Protein AF-0000000074482719 (afdb_homodimer)

Organism: Parageobacillus thermoglucosidasius (NCBI:txid1426)

Structure (mmCIF, N/CA/C/O backbone):
data_AF-0000000074482719-model_v1
#
loop_
_entity.id
_entity.type
_entity.pdbx_description
1 polymer 'long-chain-alcohol dehydrogenase'
#
loop_
_atom_site.group_PDB
_atom_site.id
_atom_site.type_symbol
_atom_site.label_atom_id
_atom_site.label_alt_id
_atom_site.label_comp_id
_atom_site.label_asym_id
_atom_site.label_entity_id
_atom_site.label_seq_id
_atom_site.pdbx_PDB_ins_code
_atom_site.Cartn_x
_atom_site.Cartn_y
_atom_site.Cartn_z
_atom_site.occupancy
_atom_site.B_iso_or_equiv
_atom_site.auth_seq_id
_atom_site.auth_comp_id
_atom_site.auth_asym_id
_atom_site.auth_atom_id
_atom_site.pdbx_PDB_model_num
ATOM 1 N N . MET A 1 1 ? 8.719 -8.469 12.75 1 97.31 1 MET A N 1
ATOM 2 C CA . MET A 1 1 ? 7.551 -7.594 12.719 1 97.31 1 MET A CA 1
ATOM 3 C C . MET A 1 1 ? 6.617 -7.895 13.891 1 97.31 1 MET A C 1
ATOM 5 O O . MET A 1 1 ? 6.598 -9.016 14.398 1 97.31 1 MET A O 1
ATOM 9 N N . GLU A 1 2 ? 5.902 -6.941 14.32 1 97.94 2 GLU A N 1
ATOM 10 C CA . GLU A 1 2 ? 4.797 -7.172 15.242 1 97.94 2 GLU A CA 1
ATOM 11 C C . GLU A 1 2 ? 3.58 -7.742 14.516 1 97.94 2 GLU A C 1
ATOM 13 O O . GLU A 1 2 ? 3.367 -7.461 13.336 1 97.94 2 GLU A O 1
ATOM 18 N N . ASN A 1 3 ? 2.828 -8.648 15.242 1 98.31 3 ASN A N 1
ATOM 19 C CA . ASN A 1 3 ? 1.525 -9.031 14.711 1 98.31 3 ASN A CA 1
ATOM 20 C C . ASN A 1 3 ? 0.682 -7.809 14.359 1 98.31 3 ASN A C 1
ATOM 22 O O . ASN A 1 3 ? 0.714 -6.801 15.07 1 98.31 3 ASN A O 1
ATOM 26 N N . PHE A 1 4 ? -0.02 -7.883 13.242 1 98.25 4 PHE A N 1
ATOM 27 C CA . PHE A 1 4 ? -0.873 -6.75 12.898 1 98.25 4 PHE A CA 1
ATOM 28 C C . PHE A 1 4 ? -2.07 -7.203 12.07 1 98.25 4 PHE A C 1
ATOM 30 O O . PHE A 1 4 ? -2.068 -8.305 11.516 1 98.25 4 PHE A O 1
ATOM 37 N N . SER A 1 5 ? -3.1 -6.457 12.078 1 98.25 5 SER A N 1
ATOM 38 C CA . SER A 1 5 ? -4.199 -6.465 11.117 1 98.25 5 SER A CA 1
ATOM 39 C C . SER A 1 5 ? -4.285 -5.145 10.367 1 98.25 5 SER A C 1
ATOM 41 O O . SER A 1 5 ? -4.105 -4.074 10.953 1 98.25 5 SER A O 1
ATOM 43 N N . PHE A 1 6 ? -4.406 -5.246 9.102 1 98.44 6 PHE A N 1
ATOM 44 C CA . PHE A 1 6 ? -4.488 -4.055 8.266 1 98.44 6 PHE A CA 1
ATOM 45 C C . PHE A 1 6 ? -5.688 -4.133 7.324 1 98.44 6 PHE A C 1
ATOM 47 O O . PHE A 1 6 ? -5.898 -5.148 6.664 1 98.44 6 PHE A O 1
ATOM 54 N N . GLN A 1 7 ? -6.414 -3.035 7.25 1 98.44 7 GLN A N 1
ATOM 55 C CA . GLN A 1 7 ? -7.492 -2.846 6.285 1 98.44 7 GLN A CA 1
ATOM 56 C C . GLN A 1 7 ? -7.707 -1.365 5.984 1 98.44 7 GLN A C 1
ATOM 58 O O . GLN A 1 7 ? -7.812 -0.549 6.898 1 98.44 7 GLN A O 1
ATOM 63 N N . ASN A 1 8 ? -7.656 -0.906 4.785 1 98.5 8 ASN A N 1
ATOM 64 C CA . ASN A 1 8 ? -8.008 0.424 4.301 1 98.5 8 ASN A CA 1
ATOM 65 C C . ASN A 1 8 ? -9.125 0.365 3.266 1 98.5 8 ASN A C 1
ATOM 67 O O . ASN A 1 8 ? -8.891 0.026 2.105 1 98.5 8 ASN A O 1
ATOM 71 N N . PRO A 1 9 ? -10.344 0.662 3.629 1 97.81 9 PRO A N 1
ATOM 72 C CA . PRO A 1 9 ? -11.492 0.44 2.754 1 97.81 9 PRO A CA 1
ATOM 73 C C . PRO A 1 9 ? -11.703 1.572 1.749 1 97.81 9 PRO A C 1
ATOM 75 O O . PRO A 1 9 ? -12.594 1.499 0.906 1 97.81 9 PRO A O 1
ATOM 78 N N . THR A 1 10 ? -10.906 2.658 1.862 1 98.81 10 THR A N 1
ATOM 79 C CA . THR A 1 10 ? -11.117 3.846 1.043 1 98.81 10 THR A CA 1
ATOM 80 C C . THR A 1 10 ? -10.844 3.547 -0.427 1 98.81 10 THR A C 1
ATOM 82 O O . THR A 1 10 ? -9.836 2.918 -0.758 1 98.81 10 THR A O 1
ATOM 85 N N . LYS A 1 11 ? -11.781 3.916 -1.307 1 98.62 11 LYS A N 1
ATOM 86 C CA . LYS A 1 11 ? -11.516 3.928 -2.742 1 98.62 11 LYS A CA 1
ATOM 87 C C . LYS A 1 11 ? -10.75 5.184 -3.148 1 98.62 11 LYS A C 1
ATOM 89 O O . LYS A 1 11 ? -11.25 6.301 -2.986 1 98.62 11 LYS A O 1
ATOM 94 N N . LEU A 1 12 ? -9.539 5.055 -3.629 1 98.88 12 LEU A N 1
ATOM 95 C CA . LEU A 1 12 ? -8.719 6.168 -4.098 1 98.88 12 LEU A CA 1
ATOM 96 C C . LEU A 1 12 ? -8.938 6.41 -5.59 1 98.88 12 LEU A C 1
ATOM 98 O O . LEU A 1 12 ? -8.695 5.52 -6.406 1 98.88 12 LEU A O 1
ATOM 102 N N . ILE A 1 13 ? -9.414 7.566 -5.941 1 98.88 13 ILE A N 1
ATOM 103 C CA . ILE A 1 13 ? -9.641 7.98 -7.32 1 98.88 13 ILE A CA 1
ATOM 104 C C . ILE A 1 13 ? -8.688 9.109 -7.688 1 98.88 13 ILE A C 1
ATOM 106 O O . ILE A 1 13 ? -8.758 10.203 -7.129 1 98.88 13 ILE A O 1
ATOM 110 N N . PHE A 1 14 ? -7.836 8.852 -8.641 1 98.88 14 PHE A N 1
ATOM 111 C CA . PHE A 1 14 ? -6.684 9.727 -8.836 1 98.88 14 PHE A CA 1
ATOM 112 C C . PHE A 1 14 ? -6.559 10.141 -10.297 1 98.88 14 PHE A C 1
ATOM 114 O O . PHE A 1 14 ? -6.633 9.297 -11.188 1 98.88 14 PHE A O 1
ATOM 121 N N . GLY A 1 15 ? -6.422 11.453 -10.531 1 98.62 15 GLY A N 1
ATOM 122 C CA . GLY A 1 15 ? -6.082 11.922 -11.867 1 98.62 15 GLY A CA 1
ATOM 123 C C . GLY A 1 15 ? -6.93 13.102 -12.312 1 98.62 15 GLY A C 1
ATOM 124 O O . GLY A 1 15 ? -7.953 13.406 -11.703 1 98.62 15 GLY A O 1
ATOM 125 N N . LYS A 1 16 ? -6.539 13.742 -13.398 1 98.25 16 LYS A N 1
ATOM 126 C CA . LYS A 1 16 ? -7.203 14.914 -13.961 1 98.25 16 LYS A CA 1
ATOM 127 C C . LYS A 1 16 ? -8.625 14.586 -14.406 1 98.25 16 LYS A C 1
ATOM 129 O O . LYS A 1 16 ? -8.844 13.586 -15.102 1 98.25 16 LYS A O 1
ATOM 134 N N . GLY A 1 17 ? -9.562 15.344 -13.922 1 98.19 17 GLY A N 1
ATOM 135 C CA . GLY A 1 17 ? -10.93 15.234 -14.391 1 98.19 17 GLY A CA 1
ATOM 136 C C . GLY A 1 17 ? -11.727 14.172 -13.656 1 98.19 17 GLY A C 1
ATOM 137 O O . GLY A 1 17 ? -12.914 13.969 -13.938 1 98.19 17 GLY A O 1
ATOM 138 N N . GLN A 1 18 ? -11.133 13.547 -12.703 1 98.44 18 GLN A N 1
ATOM 139 C CA . GLN A 1 18 ? -11.766 12.422 -12.031 1 98.44 18 GLN A CA 1
ATOM 140 C C . GLN A 1 18 ? -12.883 12.891 -11.102 1 98.44 18 GLN A C 1
ATOM 142 O O . GLN A 1 18 ? -13.633 12.078 -10.555 1 98.44 18 GLN A O 1
ATOM 147 N N . ILE A 1 19 ? -13.109 14.203 -10.961 1 98.44 19 ILE A N 1
ATOM 148 C CA . ILE A 1 19 ? -14.188 14.75 -10.141 1 98.44 19 ILE A CA 1
ATOM 149 C C . ILE A 1 19 ? -15.531 14.258 -10.656 1 98.44 19 ILE A C 1
ATOM 151 O O . ILE A 1 19 ? -16.5 14.141 -9.891 1 98.44 19 ILE A O 1
ATOM 155 N N . GLU A 1 20 ? -15.625 13.875 -11.898 1 98.25 20 GLU A N 1
ATOM 156 C CA . GLU A 1 20 ? -16.844 13.375 -12.523 1 98.25 20 GLU A CA 1
ATOM 157 C C . GLU A 1 20 ? -17.328 12.094 -11.852 1 98.25 20 GLU A C 1
ATOM 159 O O . GLU A 1 20 ? -18.5 11.742 -11.938 1 98.25 20 GLU A O 1
ATOM 164 N N . GLN A 1 21 ? -16.438 11.43 -11.188 1 98.38 21 GLN A N 1
ATOM 165 C CA . GLN A 1 21 ? -16.781 10.188 -10.516 1 98.38 21 GLN A CA 1
ATOM 166 C C . GLN A 1 21 ? -17.734 10.438 -9.344 1 98.38 21 GLN A C 1
ATOM 168 O O . GLN A 1 21 ? -18.344 9.5 -8.828 1 98.38 21 GLN A O 1
ATOM 173 N N . LEU A 1 22 ? -17.875 11.672 -8.914 1 98.56 22 LEU A N 1
ATOM 174 C CA . LEU A 1 22 ? -18.875 12.008 -7.914 1 98.56 22 LEU A CA 1
ATOM 175 C C . LEU A 1 22 ? -20.266 11.531 -8.359 1 98.56 22 LEU A C 1
ATOM 177 O O . LEU A 1 22 ? -21.078 11.133 -7.523 1 98.56 22 LEU A O 1
ATOM 181 N N . LYS A 1 23 ? -20.531 11.555 -9.688 1 98.06 23 LYS A N 1
ATOM 182 C CA . LYS A 1 23 ? -21.828 11.156 -10.242 1 98.06 23 LYS A CA 1
ATOM 183 C C . LYS A 1 23 ? -22.109 9.688 -9.945 1 98.06 23 LYS A C 1
ATOM 185 O O . LYS A 1 23 ? -23.281 9.305 -9.781 1 98.06 23 LYS A O 1
ATOM 190 N N . GLU A 1 24 ? -21.062 8.953 -9.875 1 97.5 24 GLU A N 1
ATOM 191 C CA . GLU A 1 24 ? -21.203 7.52 -9.625 1 97.5 24 GLU A CA 1
ATOM 192 C C . GLU A 1 24 ? -21.188 7.215 -8.133 1 97.5 24 GLU A C 1
ATOM 194 O O . GLU A 1 24 ? -21.922 6.348 -7.656 1 97.5 24 GLU A O 1
ATOM 199 N N . GLU A 1 25 ? -20.375 7.891 -7.367 1 97.94 25 GLU A N 1
ATOM 200 C CA . GLU A 1 25 ? -20.094 7.543 -5.98 1 97.94 25 GLU A CA 1
ATOM 201 C C . GLU A 1 25 ? -21.188 8.047 -5.047 1 97.94 25 GLU A C 1
ATOM 203 O O . GLU A 1 25 ? -21.641 7.324 -4.16 1 97.94 25 GLU A O 1
ATOM 208 N N . ILE A 1 26 ? -21.703 9.242 -5.23 1 97.81 26 ILE A N 1
ATOM 209 C CA . ILE A 1 26 ? -22.531 9.945 -4.254 1 97.81 26 ILE A CA 1
ATOM 210 C C . ILE A 1 26 ? -23.891 9.281 -4.156 1 97.81 26 ILE A C 1
ATOM 212 O O . ILE A 1 26 ? -24.422 9.07 -3.055 1 97.81 26 ILE A O 1
ATOM 216 N N . PRO A 1 27 ? -24.547 8.828 -5.301 1 96.75 27 PRO A N 1
ATOM 217 C CA . PRO A 1 27 ? -25.906 8.273 -5.23 1 96.75 27 PRO A CA 1
ATOM 218 C C . PRO A 1 27 ? -25.984 7.016 -4.371 1 96.75 27 PRO A C 1
ATOM 220 O O . PRO A 1 27 ? -27.078 6.617 -3.957 1 96.75 27 PRO A O 1
ATOM 223 N N . ARG A 1 28 ? -24.891 6.441 -4.02 1 95.69 28 ARG A N 1
ATOM 224 C CA . ARG A 1 28 ? -24.859 5.211 -3.234 1 95.69 28 ARG A CA 1
ATOM 225 C C . ARG A 1 28 ? -25.188 5.48 -1.772 1 95.69 28 ARG A C 1
ATOM 227 O O . ARG A 1 28 ? -25.469 4.551 -1.013 1 95.69 28 ARG A O 1
ATOM 234 N N . TYR A 1 29 ? -25.219 6.805 -1.312 1 96.69 29 TYR A N 1
ATOM 235 C CA . TYR A 1 29 ? -25.219 7.055 0.125 1 96.69 29 TYR A CA 1
ATOM 236 C C . TYR A 1 29 ? -26.422 7.898 0.535 1 96.69 29 TYR A C 1
ATOM 238 O O . TYR A 1 29 ? -26.734 8.008 1.723 1 96.69 29 TYR A O 1
ATOM 246 N N . GLY A 1 30 ? -27.062 8.602 -0.396 1 93.5 30 GLY A N 1
ATOM 247 C CA . GLY A 1 30 ? -28.266 9.344 -0.034 1 93.5 30 GLY A CA 1
ATOM 248 C C . GLY A 1 30 ? -28.453 10.617 -0.828 1 93.5 30 GLY A C 1
ATOM 249 O O . GLY A 1 30 ? -27.703 10.875 -1.782 1 93.5 30 GLY A O 1
ATOM 250 N N . LYS A 1 31 ? -29.438 11.414 -0.34 1 96.69 31 LYS A N 1
ATOM 251 C CA . LYS A 1 31 ? -29.812 12.586 -1.122 1 96.69 31 LYS A CA 1
ATOM 252 C C . LYS A 1 31 ? -29.562 13.875 -0.34 1 96.69 31 LYS A C 1
ATOM 254 O O . LYS A 1 31 ? -29.578 14.969 -0.911 1 96.69 31 LYS A O 1
ATOM 259 N N . LYS A 1 32 ? -29.328 13.812 0.945 1 98.56 32 LYS A N 1
ATOM 260 C CA . LYS A 1 32 ? -29.047 14.977 1.773 1 98.56 32 LYS A CA 1
ATOM 261 C C . LYS A 1 32 ? -27.562 15.055 2.115 1 98.56 32 LYS A C 1
ATOM 263 O O . LYS A 1 32 ? -27.047 14.25 2.908 1 98.56 32 LYS A O 1
ATOM 268 N N . ILE A 1 33 ? -26.938 16.047 1.59 1 98.62 33 ILE A N 1
ATOM 269 C CA . ILE A 1 33 ? -25.469 16.109 1.646 1 98.62 33 ILE A CA 1
ATOM 270 C C . ILE A 1 33 ? -25.047 17.344 2.416 1 98.62 33 ILE A C 1
ATOM 272 O O . ILE A 1 33 ? -25.594 18.438 2.219 1 98.62 33 ILE A O 1
ATOM 276 N N . LEU A 1 34 ? -24.141 17.156 3.312 1 98.94 34 LEU A N 1
ATOM 277 C CA . LEU A 1 34 ? -23.422 18.281 3.902 1 98.94 34 LEU A CA 1
ATOM 278 C C . LEU A 1 34 ? -22.094 18.531 3.195 1 98.94 34 LEU A C 1
ATOM 280 O O . LEU A 1 34 ? -21.203 17.672 3.236 1 98.94 34 LEU A O 1
ATOM 284 N N . LEU A 1 35 ? -21.984 19.609 2.518 1 98.81 35 LEU A N 1
ATOM 285 C CA . LEU A 1 35 ? -20.734 20.031 1.895 1 98.81 35 LEU A CA 1
ATOM 286 C C . LEU A 1 35 ? -19.875 20.797 2.881 1 98.81 35 LEU A C 1
ATOM 288 O O . LEU A 1 35 ? -20.266 21.859 3.363 1 98.81 35 LEU A O 1
ATOM 292 N N . VAL A 1 36 ? -18.703 20.25 3.201 1 98.88 36 VAL A N 1
ATOM 293 C CA . VAL A 1 36 ? -17.812 20.844 4.188 1 98.88 36 VAL A CA 1
ATOM 294 C C . VAL A 1 36 ? -16.562 21.391 3.488 1 98.88 36 VAL A C 1
ATOM 296 O O . VAL A 1 36 ? -15.906 20.672 2.738 1 98.88 36 VAL A O 1
ATOM 299 N N . TYR A 1 37 ? -16.219 22.656 3.682 1 98.56 37 TYR A N 1
ATOM 300 C CA . TYR A 1 37 ? -15.031 23.219 3.064 1 98.56 37 TYR A CA 1
ATOM 301 C C . TYR A 1 37 ? -14.484 24.391 3.885 1 98.56 37 TYR A C 1
ATOM 303 O O . TYR A 1 37 ? -15.062 24.75 4.91 1 98.56 37 TYR A O 1
ATOM 311 N N . GLY A 1 38 ? -13.297 24.859 3.535 1 96.62 38 GLY A N 1
ATOM 312 C CA . GLY A 1 38 ? -12.578 25.844 4.32 1 96.62 38 GLY A CA 1
ATOM 313 C C . GLY A 1 38 ? -12.969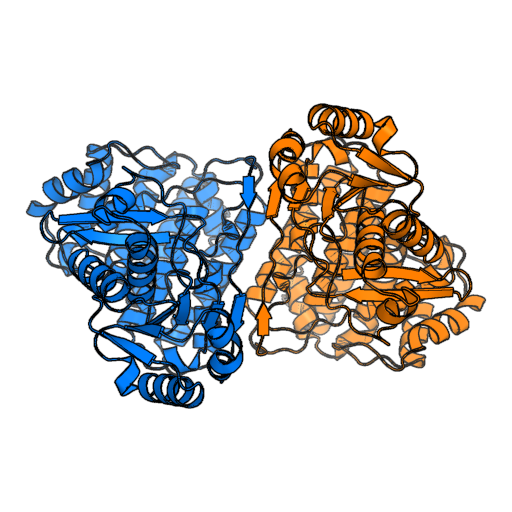 27.266 3.988 1 96.62 38 GLY A C 1
ATOM 314 O O . GLY A 1 38 ? -14.148 27.578 3.828 1 96.62 38 GLY A O 1
ATOM 315 N N . GLY A 1 39 ? -11.992 28.234 3.975 1 87.94 39 GLY A N 1
ATOM 316 C CA . GLY A 1 39 ? -12.164 29.672 3.914 1 87.94 39 GLY A CA 1
ATOM 317 C C . GLY A 1 39 ? -12.484 30.188 2.52 1 87.94 39 GLY A C 1
ATOM 318 O O . GLY A 1 39 ? -12.695 31.375 2.322 1 87.94 39 GLY A O 1
ATOM 319 N N . GLY A 1 40 ? -12.438 29.438 1.495 1 86.19 40 GLY A N 1
ATOM 320 C CA . GLY A 1 40 ? -12.93 29.922 0.216 1 86.19 40 GLY A CA 1
ATOM 321 C C . GLY A 1 40 ? -11.969 29.672 -0.928 1 86.19 40 GLY A C 1
ATOM 322 O O . GLY A 1 40 ? -12.25 30.016 -2.076 1 86.19 40 GLY A O 1
ATOM 323 N N . SER A 1 41 ? -10.867 29.016 -0.687 1 88.94 41 SER A N 1
ATOM 324 C CA . SER A 1 41 ? -9.906 28.734 -1.751 1 88.94 41 SER A CA 1
ATOM 325 C C . SER A 1 41 ? -10.547 27.953 -2.891 1 88.94 41 SER A C 1
ATOM 327 O O . SER A 1 41 ? -10.227 28.172 -4.059 1 88.94 41 SER A O 1
ATOM 329 N N . ILE A 1 42 ? -11.484 27.125 -2.643 1 94 42 ILE A N 1
ATOM 330 C CA . ILE A 1 42 ? -12.094 26.281 -3.668 1 94 42 ILE A CA 1
ATOM 331 C C . ILE A 1 42 ? -13.023 27.125 -4.539 1 94 42 ILE A C 1
ATOM 333 O O . ILE A 1 42 ? -13.383 26.719 -5.648 1 94 42 ILE A O 1
ATOM 337 N N . LYS A 1 43 ? -13.492 28.203 -4.016 1 93.88 43 LYS A N 1
ATOM 338 C CA . LYS A 1 43 ? -14.297 29.109 -4.82 1 93.88 43 LYS A CA 1
ATOM 339 C C . LYS A 1 43 ? -13.43 29.891 -5.809 1 93.88 43 LYS A C 1
ATOM 341 O O . LYS A 1 43 ? -13.82 30.094 -6.961 1 93.88 43 LYS A O 1
ATOM 346 N N . ARG A 1 44 ? -12.289 30.172 -5.395 1 91 44 ARG A N 1
ATOM 347 C CA . ARG A 1 44 ? -11.383 30.969 -6.223 1 91 44 ARG A CA 1
ATOM 348 C C . ARG A 1 44 ? -10.852 30.141 -7.391 1 91 44 ARG A C 1
ATOM 350 O O . ARG A 1 44 ? -10.664 30.656 -8.492 1 91 44 ARG A O 1
ATOM 357 N N . ASN A 1 45 ? -10.672 28.938 -7.16 1 91.19 45 ASN A N 1
ATOM 358 C CA . ASN A 1 45 ? -10.055 28.141 -8.219 1 91.19 45 ASN A CA 1
ATOM 359 C C . ASN A 1 45 ? -11.102 27.391 -9.047 1 91.19 45 ASN A C 1
ATOM 361 O O . ASN A 1 45 ? -10.758 26.594 -9.922 1 91.19 45 ASN A O 1
ATOM 365 N N . GLY A 1 46 ? -12.398 27.578 -8.711 1 94.75 46 GLY A N 1
ATOM 366 C CA . GLY A 1 46 ? -13.469 27.047 -9.555 1 94.75 46 GLY A CA 1
ATOM 367 C C . GLY A 1 46 ? -13.969 25.703 -9.094 1 94.75 46 GLY A C 1
ATOM 368 O O . GLY A 1 46 ? -15.008 25.219 -9.562 1 94.75 46 GLY A O 1
ATOM 369 N N . LEU A 1 47 ? -13.281 25.125 -8.164 1 97.56 47 LEU A N 1
ATOM 370 C CA . LEU A 1 47 ? -13.641 23.781 -7.719 1 97.56 47 LEU A CA 1
ATOM 371 C C . LEU A 1 47 ? -15.023 23.781 -7.074 1 97.56 47 LEU A C 1
ATOM 373 O O . LEU A 1 47 ? -15.789 22.828 -7.266 1 97.56 47 LEU A O 1
ATOM 377 N N . TYR A 1 48 ? -15.336 24.828 -6.336 1 98 48 TYR A N 1
ATOM 378 C CA . TYR A 1 48 ? -16.641 24.938 -5.691 1 98 48 TYR A CA 1
ATOM 379 C C . TYR A 1 48 ? -17.766 24.844 -6.719 1 98 48 TYR A C 1
ATOM 381 O O . TYR A 1 48 ? -18.703 24.062 -6.551 1 98 48 TYR A O 1
ATOM 389 N N . ASP A 1 49 ? -17.641 25.594 -7.77 1 97.88 49 ASP A N 1
ATOM 390 C CA . ASP A 1 49 ? -18.656 25.594 -8.812 1 97.88 49 ASP A CA 1
ATOM 391 C C . ASP A 1 49 ? -18.766 24.234 -9.5 1 97.88 49 ASP A C 1
ATOM 393 O O . ASP A 1 49 ? -19.859 23.781 -9.805 1 97.88 49 ASP A O 1
ATOM 397 N N . GLU A 1 50 ? -17.641 23.672 -9.727 1 97.94 50 GLU A N 1
ATOM 398 C CA . GLU A 1 50 ? -17.609 22.344 -10.352 1 97.94 50 GLU A CA 1
ATOM 399 C C . GLU A 1 50 ? -18.359 21.328 -9.5 1 97.94 50 GLU A C 1
ATOM 401 O O . GLU A 1 50 ? -19.172 20.562 -10.023 1 97.94 50 GLU A O 1
ATOM 406 N N . VAL A 1 51 ? -18.094 21.328 -8.227 1 98.5 51 VAL A N 1
ATOM 407 C CA . VAL A 1 51 ? -18.719 20.391 -7.297 1 98.5 51 VAL A CA 1
ATOM 408 C C . VAL A 1 51 ? -20.219 20.672 -7.227 1 98.5 51 VAL A C 1
ATOM 410 O O . VAL A 1 51 ? -21.031 19.734 -7.332 1 98.5 51 VAL A O 1
ATOM 413 N N . MET A 1 52 ? -20.578 21.938 -7.113 1 98.19 52 MET A N 1
ATOM 414 C CA . MET A 1 52 ? -21.984 22.312 -6.984 1 98.19 52 MET A CA 1
ATOM 415 C C . MET A 1 52 ? -22.75 21.953 -8.242 1 98.19 52 MET A C 1
ATOM 417 O O . MET A 1 52 ? -23.906 21.5 -8.164 1 98.19 52 MET A O 1
ATOM 421 N N . ASN A 1 53 ? -22.141 22.125 -9.398 1 98.25 53 ASN A N 1
ATOM 422 C CA . ASN A 1 53 ? -22.766 21.734 -10.648 1 98.25 53 ASN A CA 1
ATOM 423 C C . ASN A 1 53 ? -23.047 20.234 -10.703 1 98.25 53 ASN A C 1
ATOM 425 O O . ASN A 1 53 ? -24.141 19.812 -11.102 1 98.25 53 ASN A O 1
ATOM 429 N N . LEU A 1 54 ? -22.078 19.469 -10.312 1 98.44 54 LEU A N 1
ATOM 430 C CA . LEU A 1 54 ? -22.234 18.016 -10.305 1 98.44 54 LEU A CA 1
ATOM 431 C C . LEU A 1 54 ? -23.328 17.594 -9.336 1 98.44 54 LEU A C 1
ATOM 433 O O . LEU A 1 54 ? -24.156 16.734 -9.656 1 98.44 54 LEU A O 1
ATOM 437 N N . LEU A 1 55 ? -23.359 18.234 -8.117 1 98.31 55 LEU A N 1
ATOM 438 C CA . LEU A 1 55 ? -24.375 17.922 -7.113 1 98.31 55 LEU A CA 1
ATOM 439 C C . LEU A 1 55 ? -25.766 18.312 -7.594 1 98.31 55 LEU A C 1
ATOM 441 O O . LEU A 1 55 ? -26.734 17.594 -7.32 1 98.31 55 LEU A O 1
ATOM 445 N N . ASN A 1 56 ? -25.797 19.422 -8.281 1 97.81 56 ASN A N 1
ATOM 446 C CA . ASN A 1 56 ? -27.062 19.844 -8.867 1 97.81 56 ASN A CA 1
ATOM 447 C C . ASN A 1 56 ? -27.578 18.844 -9.906 1 97.81 56 ASN A C 1
ATOM 449 O O . ASN A 1 56 ? -28.766 18.531 -9.953 1 97.81 56 ASN A O 1
ATOM 453 N N . GLU A 1 57 ? -26.672 18.375 -10.711 1 97.94 57 GLU A N 1
ATOM 454 C CA . GLU A 1 57 ? -27.016 17.359 -11.711 1 97.94 57 GLU A CA 1
ATOM 455 C C . GLU A 1 57 ? -27.578 16.109 -11.062 1 97.94 57 GLU A C 1
ATOM 457 O O . GLU A 1 57 ? -28.453 15.445 -11.617 1 97.94 57 GLU A O 1
ATOM 462 N N . LEU A 1 58 ? -27.109 15.805 -9.898 1 97.88 58 LEU A N 1
ATOM 463 C CA . LEU A 1 58 ? -27.531 14.617 -9.164 1 97.88 58 LEU A CA 1
ATOM 464 C C . LEU A 1 58 ? -28.828 14.867 -8.422 1 97.88 58 LEU A C 1
ATOM 466 O O . LEU A 1 58 ? -29.422 13.938 -7.859 1 97.88 58 LEU A O 1
ATOM 470 N N . LYS A 1 59 ? -29.328 16.109 -8.398 1 97.5 59 LYS A N 1
ATOM 471 C CA . LYS A 1 59 ? -30.562 16.516 -7.754 1 97.5 59 LYS A CA 1
ATOM 472 C C . LYS A 1 59 ? -30.562 16.156 -6.27 1 97.5 59 LYS A C 1
ATOM 474 O O . LYS A 1 59 ? -31.562 15.664 -5.738 1 97.5 59 LYS A O 1
ATOM 479 N N . VAL A 1 60 ? -29.391 16.359 -5.613 1 98 60 VAL A N 1
ATOM 480 C CA . VAL A 1 60 ? -29.297 16.141 -4.176 1 98 60 VAL A CA 1
ATOM 481 C C . VAL A 1 60 ? -29.531 17.453 -3.432 1 98 60 VAL A C 1
ATOM 483 O O . VAL A 1 60 ? -29.375 18.531 -4.004 1 98 60 VAL A O 1
ATOM 486 N N . GLU A 1 61 ? -29.969 17.406 -2.166 1 98.31 61 GLU A N 1
ATOM 487 C CA . GLU A 1 61 ? -30.109 18.547 -1.278 1 98.31 61 GLU A CA 1
ATOM 488 C C . GLU A 1 61 ? -28.781 18.859 -0.565 1 98.31 61 GLU A C 1
ATOM 490 O O . GLU A 1 61 ? -28.25 18 0.145 1 98.31 61 GLU A O 1
ATOM 495 N N . VAL A 1 62 ? -28.328 20.031 -0.76 1 98.62 62 VAL A N 1
ATOM 496 C CA . VAL A 1 62 ? -27.016 20.359 -0.234 1 98.62 62 VAL A CA 1
ATOM 497 C C . VAL A 1 62 ? -27.141 21.391 0.887 1 98.62 62 VAL A C 1
ATOM 499 O O . VAL A 1 62 ? -27.781 22.438 0.707 1 98.62 62 VAL A O 1
ATOM 502 N N . THR A 1 63 ? -26.688 21.062 2.023 1 98.75 63 THR A N 1
ATOM 503 C CA . THR A 1 63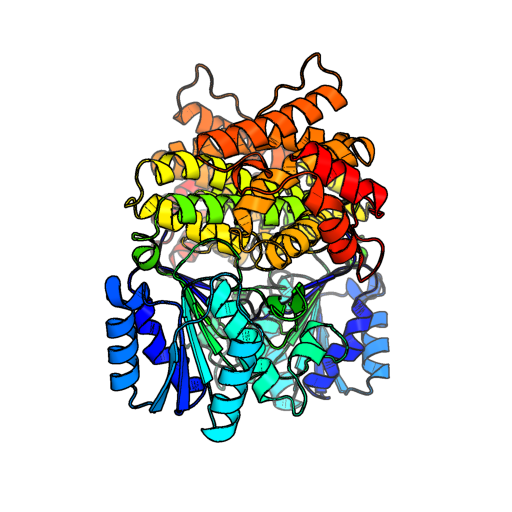 ? -26.391 22 3.092 1 98.75 63 THR A CA 1
ATOM 504 C C . THR A 1 63 ? -24.891 22.266 3.189 1 98.75 63 THR A C 1
ATOM 506 O O . THR A 1 63 ? -24.094 21.359 2.961 1 98.75 63 THR A O 1
ATOM 509 N N . GLU A 1 64 ? -24.531 23.484 3.514 1 98.5 64 GLU A N 1
ATOM 510 C CA . GLU A 1 64 ? -23.109 23.812 3.48 1 98.5 64 GLU A CA 1
ATOM 511 C C . GLU A 1 64 ? -22.594 24.141 4.875 1 98.5 64 GLU A C 1
ATOM 513 O O . GLU A 1 64 ? -23.328 24.703 5.699 1 98.5 64 GLU A O 1
ATOM 518 N N . LEU A 1 65 ? -21.422 23.75 5.152 1 98.62 65 LEU A N 1
ATOM 519 C CA . LEU A 1 65 ? -20.625 24.203 6.289 1 98.62 65 LEU A CA 1
ATOM 520 C C . LEU A 1 65 ? -19.281 24.75 5.824 1 98.62 65 LEU A C 1
ATOM 522 O O . LEU A 1 65 ? -18.297 24.016 5.738 1 98.62 65 LEU A O 1
ATOM 526 N N . PRO A 1 66 ? -19.188 26.047 5.492 1 98 66 PRO A N 1
ATOM 527 C CA . PRO A 1 66 ? -17.922 26.703 5.148 1 98 66 PRO A CA 1
ATOM 528 C C . PRO A 1 66 ? -17.109 27.094 6.379 1 98 66 PRO A C 1
ATOM 530 O O . PRO A 1 66 ? -17.594 26.984 7.508 1 98 66 PRO A O 1
ATOM 533 N N . GLY A 1 67 ? -15.891 27.406 6.188 1 97.38 67 GLY A N 1
ATOM 534 C CA . GLY A 1 67 ? -15.117 28.125 7.184 1 97.38 67 GLY A CA 1
ATOM 535 C C . GLY A 1 67 ? -14.344 27.219 8.117 1 97.38 67 GLY A C 1
ATOM 536 O O . GLY A 1 67 ? -14.016 27.594 9.242 1 97.38 67 GLY A O 1
ATOM 537 N N . VAL A 1 68 ? -14.164 25.969 7.738 1 97.94 68 VAL A N 1
ATOM 538 C CA . VAL A 1 68 ? -13.297 25.109 8.539 1 97.94 68 VAL A CA 1
ATOM 539 C C . VAL A 1 68 ? -11.914 25.734 8.664 1 97.94 68 VAL A C 1
ATOM 541 O O . VAL A 1 68 ? -11.312 26.141 7.66 1 97.94 68 VAL A O 1
ATOM 544 N N . GLU A 1 69 ? -11.383 25.797 9.789 1 94 69 GLU A N 1
ATOM 545 C CA . GLU A 1 69 ? -10.102 26.438 10.078 1 94 69 GLU A CA 1
ATOM 546 C C . GLU A 1 69 ? -8.938 25.484 9.773 1 94 69 GLU A C 1
ATOM 548 O O . GLU A 1 69 ? -9.102 24.266 9.789 1 94 69 GLU A O 1
ATOM 553 N N . PRO A 1 70 ? -7.652 25.938 9.422 1 89 70 PRO A N 1
ATOM 554 C CA . PRO A 1 70 ? -6.469 25.094 9.242 1 89 70 PRO A CA 1
ATOM 555 C C . PRO A 1 70 ? -6.211 24.188 10.445 1 89 70 PRO A C 1
ATOM 557 O O . PRO A 1 70 ? -5.766 23.047 10.273 1 89 70 PRO A O 1
ATOM 560 N N . ASN A 1 71 ? -6.348 24.656 11.625 1 92.94 71 ASN A N 1
ATOM 561 C CA . ASN A 1 71 ? -6.445 23.906 12.867 1 92.94 71 ASN A CA 1
ATOM 562 C C . ASN A 1 71 ? -7.895 23.734 13.312 1 92.94 71 ASN A C 1
ATOM 564 O O . ASN A 1 71 ? -8.383 24.5 14.148 1 92.94 71 ASN A O 1
ATOM 568 N N . PRO A 1 72 ? -8.477 22.656 12.664 1 96.56 72 PRO A N 1
ATOM 569 C CA . PRO A 1 72 ? -9.93 22.609 12.812 1 96.56 72 PRO A CA 1
ATOM 570 C C . PRO A 1 72 ? -10.375 22.625 14.273 1 96.56 72 PRO A C 1
ATOM 572 O O . PRO A 1 72 ? -9.781 21.953 15.117 1 96.56 72 PRO A O 1
ATOM 575 N N . ARG A 1 73 ? -11.453 23.328 14.508 1 97.56 73 ARG A N 1
ATOM 576 C CA . ARG A 1 73 ? -11.875 23.641 15.875 1 97.56 73 ARG A CA 1
ATOM 577 C C . ARG A 1 73 ? -13.062 22.766 16.281 1 97.56 73 ARG A C 1
ATOM 579 O O . ARG A 1 73 ? -13.93 22.469 15.453 1 97.56 73 ARG A O 1
ATOM 586 N N . LEU A 1 74 ? -13.109 22.531 17.562 1 98.44 74 LEU A N 1
ATOM 587 C CA . LEU A 1 74 ? -14.211 21.781 18.156 1 98.44 74 LEU A CA 1
ATOM 588 C C . LEU A 1 74 ? -15.539 22.484 17.938 1 98.44 74 LEU A C 1
ATOM 590 O O . LEU A 1 74 ? -16.562 21.844 17.703 1 98.44 74 LEU A O 1
ATOM 594 N N . SER A 1 75 ? -15.516 23.797 18 1 98.38 75 SER A N 1
ATOM 595 C CA . SER A 1 75 ? -16.734 24.562 17.797 1 98.38 75 SER A CA 1
ATOM 596 C C . SER A 1 75 ? -17.312 24.328 16.406 1 98.38 75 SER A C 1
ATOM 598 O O . SER A 1 75 ? -18.531 24.203 16.234 1 98.38 75 SER A O 1
ATOM 600 N N . THR A 1 76 ? -16.484 24.234 15.398 1 98.62 76 THR A N 1
ATOM 601 C CA . THR A 1 76 ? -16.922 23.969 14.039 1 98.62 76 THR A CA 1
ATOM 602 C C . THR A 1 76 ? -17.453 22.547 13.906 1 98.62 76 THR A C 1
ATOM 604 O O . THR A 1 76 ? -18.453 22.312 13.219 1 98.62 76 THR A O 1
ATOM 607 N N . VAL A 1 77 ? -16.828 21.625 14.594 1 98.88 77 VAL A N 1
ATOM 608 C CA . VAL A 1 77 ? -17.312 20.25 14.617 1 98.88 77 VAL A CA 1
ATOM 609 C C . VAL A 1 77 ? -18.719 20.203 15.195 1 98.88 77 VAL A C 1
ATOM 611 O O . VAL A 1 77 ? -19.625 19.578 14.617 1 98.88 77 VAL A O 1
ATOM 614 N N . ARG A 1 78 ? -18.875 20.891 16.344 1 98.75 78 ARG A N 1
ATOM 615 C CA . ARG A 1 78 ? -20.188 20.906 17 1 98.75 78 ARG A CA 1
ATOM 616 C C . ARG A 1 78 ? -21.25 21.484 16.078 1 98.75 78 ARG A C 1
ATOM 618 O O . ARG A 1 78 ? -22.359 20.969 16 1 98.75 78 ARG A O 1
ATOM 625 N N . LYS A 1 79 ? -20.875 22.547 15.398 1 98.81 79 LYS A N 1
ATOM 626 C CA . LYS A 1 79 ? -21.797 23.141 14.445 1 98.81 79 LYS A CA 1
ATOM 627 C C . LYS A 1 79 ? -22.188 22.156 13.352 1 98.81 79 LYS A C 1
ATOM 629 O O . LYS A 1 79 ? -23.359 22.031 13 1 98.81 79 LYS A O 1
ATOM 634 N N . GLY A 1 80 ? -21.234 21.453 12.781 1 98.88 80 GLY A N 1
ATOM 635 C CA . GLY A 1 80 ? -21.5 20.453 11.758 1 98.88 80 GLY A CA 1
ATOM 636 C C . GLY A 1 80 ? -22.375 19.312 12.25 1 98.88 80 GLY A C 1
ATOM 637 O O . GLY A 1 80 ? -23.281 18.859 11.539 1 98.88 80 GLY A O 1
ATOM 638 N N . VAL A 1 81 ? -22.078 18.859 13.438 1 98.88 81 VAL A N 1
ATOM 639 C CA . VAL A 1 81 ? -22.859 17.797 14.047 1 98.88 81 VAL A CA 1
ATOM 640 C C . VAL A 1 81 ? -24.312 18.219 14.172 1 98.88 81 VAL A C 1
ATOM 642 O O . VAL A 1 81 ? -25.234 17.453 13.844 1 98.88 81 VAL A O 1
ATOM 645 N N . GLU A 1 82 ? -24.484 19.422 14.68 1 98.75 82 GLU A N 1
ATOM 646 C CA . GLU A 1 82 ? -25.828 19.953 14.836 1 98.75 82 GLU A CA 1
ATOM 647 C C . GLU A 1 82 ? -26.578 20 13.5 1 98.75 82 GLU A C 1
ATOM 649 O O . GLU A 1 82 ? -27.734 19.625 13.414 1 98.75 82 GLU A O 1
ATOM 654 N N . ILE A 1 83 ? -25.922 20.453 12.445 1 98.81 83 ILE A N 1
ATOM 655 C CA . ILE A 1 83 ? -26.516 20.516 11.109 1 98.81 83 ILE A CA 1
ATOM 656 C C . ILE A 1 83 ? -26.938 19.109 10.672 1 98.81 83 ILE A C 1
ATOM 658 O O . ILE A 1 83 ? -28.047 18.922 10.18 1 98.81 83 ILE A O 1
ATOM 662 N N . CYS A 1 84 ? -26.062 18.125 10.852 1 98.88 84 CYS A N 1
ATOM 663 C CA . CYS A 1 84 ? -26.344 16.75 10.422 1 98.88 84 CYS A CA 1
ATOM 664 C C . CYS A 1 84 ? -27.609 16.219 11.102 1 98.88 84 CYS A C 1
ATOM 666 O O . CYS A 1 84 ? -28.453 15.617 10.453 1 98.88 84 CYS A O 1
ATOM 668 N N . LYS A 1 85 ? -27.672 16.484 12.398 1 98.44 85 LYS A N 1
ATOM 669 C CA . LYS A 1 85 ? -28.797 15.969 13.18 1 98.44 85 LYS A CA 1
ATOM 670 C C . LYS A 1 85 ? -30.078 16.703 12.844 1 98.44 85 LYS A C 1
ATOM 672 O O . LYS A 1 85 ? -31.141 16.094 12.688 1 98.44 85 LYS A O 1
ATOM 677 N N . THR A 1 86 ? -30.016 18.016 12.75 1 98.44 86 THR A N 1
ATOM 678 C CA . THR A 1 86 ? -31.203 18.844 12.523 1 98.44 86 THR A CA 1
ATOM 679 C C . THR A 1 86 ? -31.734 18.641 11.109 1 98.44 86 THR A C 1
ATOM 681 O O . THR A 1 86 ? -32.938 18.609 10.906 1 98.44 86 THR A O 1
ATOM 684 N N . GLU A 1 87 ? -30.844 18.469 10.094 1 98.44 87 GLU A N 1
ATOM 685 C CA . GLU A 1 87 ? -31.25 18.422 8.695 1 98.44 87 GLU A CA 1
ATOM 686 C C . GLU A 1 87 ? -31.359 16.969 8.203 1 98.44 87 GLU A C 1
ATOM 688 O O . GLU A 1 87 ? -31.797 16.734 7.074 1 98.44 87 GLU A O 1
ATOM 693 N N . GLY A 1 88 ? -30.953 16.031 9.008 1 98.44 88 GLY A N 1
ATOM 694 C CA . GLY A 1 88 ? -31.016 14.641 8.609 1 98.44 88 GLY A CA 1
ATOM 695 C C . GLY A 1 88 ? -30.031 14.297 7.504 1 98.44 88 GLY A C 1
ATOM 696 O O . GLY A 1 88 ? -30.391 13.633 6.527 1 98.44 88 GLY A O 1
ATOM 697 N N . ILE A 1 89 ? -28.844 14.75 7.613 1 98.81 89 ILE A N 1
ATOM 698 C CA . ILE A 1 89 ? -27.797 14.539 6.609 1 98.81 89 ILE A CA 1
ATOM 699 C C . ILE A 1 89 ? -27.484 13.055 6.496 1 98.81 89 ILE A C 1
ATOM 701 O O . ILE A 1 89 ? -27.391 12.352 7.508 1 98.81 89 ILE A O 1
ATOM 705 N N . GLU A 1 90 ? -27.297 12.625 5.266 1 98.75 90 GLU A N 1
ATOM 706 C CA . GLU A 1 90 ? -27.031 11.211 5.004 1 98.75 90 GLU A CA 1
ATOM 707 C C . GLU A 1 90 ? -25.594 10.984 4.578 1 98.75 90 GLU A C 1
ATOM 709 O O . GLU A 1 90 ? -25.078 9.867 4.676 1 98.75 90 GLU A O 1
ATOM 714 N N . PHE A 1 91 ? -24.984 12 4.066 1 98.81 91 PHE A N 1
ATOM 715 C CA . PHE A 1 91 ? -23.641 11.891 3.512 1 98.81 91 PHE A CA 1
ATOM 716 C C . PHE A 1 91 ? -22.906 13.227 3.619 1 98.81 91 PHE A C 1
ATOM 718 O O . PHE A 1 91 ? -23.516 14.289 3.471 1 98.81 91 PHE A O 1
ATOM 725 N N . LEU A 1 92 ? -21.609 13.18 3.928 1 98.94 92 LEU A N 1
ATOM 726 C CA . LEU A 1 92 ? -20.797 14.383 3.928 1 98.94 92 LEU A CA 1
ATOM 727 C C . LEU A 1 92 ? -19.797 14.367 2.768 1 98.94 92 LEU A C 1
ATOM 729 O O . LEU A 1 92 ? -19.281 13.312 2.408 1 98.94 92 LEU A O 1
ATOM 733 N N . LEU A 1 93 ? -19.562 15.469 2.176 1 98.94 93 LEU A N 1
ATOM 734 C CA . LEU A 1 93 ? -18.516 15.664 1.169 1 98.94 93 LEU A CA 1
ATOM 735 C C . LEU A 1 93 ? -17.531 16.734 1.605 1 98.94 93 LEU A C 1
ATOM 737 O O . LEU A 1 93 ? -17.891 17.906 1.702 1 98.94 93 LEU A O 1
ATOM 741 N N . ALA A 1 94 ? -16.344 16.297 1.936 1 98.88 94 ALA A N 1
ATOM 742 C CA . ALA A 1 94 ? -15.273 17.219 2.309 1 98.88 94 ALA A CA 1
ATOM 743 C C . ALA A 1 94 ? -14.5 17.688 1.08 1 98.88 94 ALA A C 1
ATOM 745 O O . ALA A 1 94 ? -13.922 16.875 0.353 1 98.88 94 ALA A O 1
ATOM 746 N N . VAL A 1 95 ? -14.492 18.938 0.831 1 98.81 95 VAL A N 1
ATOM 747 C CA . VAL A 1 95 ? -13.742 19.531 -0.275 1 98.81 95 VAL A CA 1
ATOM 748 C C . VAL A 1 95 ? -12.703 20.516 0.264 1 98.81 95 VAL A C 1
ATOM 750 O O . VAL A 1 95 ? -13.047 21.625 0.668 1 98.81 95 VAL A O 1
ATOM 753 N N . GLY A 1 96 ? -11.477 20.078 0.34 1 98.12 96 GLY A N 1
ATOM 754 C CA . GLY A 1 96 ? -10.43 20.906 0.932 1 98.12 96 GLY A CA 1
ATOM 755 C C . GLY A 1 96 ? -9.211 20.094 1.337 1 98.12 96 GLY A C 1
ATOM 756 O O . GLY A 1 96 ? -8.938 19.047 0.769 1 98.12 96 GLY A O 1
ATOM 757 N N . GLY A 1 97 ? -8.438 20.641 2.209 1 97.25 97 GLY A N 1
ATOM 758 C CA . GLY A 1 97 ? -7.238 19.969 2.691 1 97.25 97 GLY A CA 1
ATOM 759 C C . GLY A 1 97 ? -7.488 19.094 3.902 1 97.25 97 GLY A C 1
ATOM 760 O O . GLY A 1 97 ? -8.641 18.75 4.199 1 97.25 97 GLY A O 1
ATOM 761 N N . GLY A 1 98 ? -6.426 18.719 4.57 1 97.81 98 GLY A N 1
ATOM 762 C CA . GLY A 1 98 ? -6.477 17.828 5.719 1 97.81 98 GLY A CA 1
ATOM 763 C C . GLY A 1 98 ? -7.352 18.359 6.844 1 97.81 98 GLY A C 1
ATOM 764 O O . GLY A 1 98 ? -8.047 17.594 7.508 1 97.81 98 GLY A O 1
ATOM 765 N N . SER A 1 99 ? -7.336 19.656 7.066 1 97.5 99 SER A N 1
ATOM 766 C CA . SER A 1 99 ? -8.133 20.25 8.141 1 97.5 99 SER A CA 1
ATOM 767 C C . SER A 1 99 ? -9.625 20.047 7.898 1 97.5 99 SER A C 1
ATOM 769 O O . SER A 1 99 ? -10.367 19.719 8.828 1 97.5 99 SER A O 1
ATOM 771 N N . VAL A 1 100 ? -10.016 20.234 6.664 1 98.69 100 VAL A N 1
ATOM 772 C CA . VAL A 1 100 ? -11.414 20.047 6.289 1 98.69 100 VAL A CA 1
ATOM 773 C C . VAL A 1 100 ? -11.812 18.578 6.465 1 98.69 100 VAL A C 1
ATOM 775 O O . VAL A 1 100 ? -12.883 18.281 7.004 1 98.69 100 VAL A O 1
ATOM 778 N N . ILE A 1 101 ? -10.945 17.703 6.074 1 98.88 101 ILE A N 1
ATOM 779 C CA . ILE A 1 101 ? -11.234 16.266 6.141 1 98.88 101 ILE A CA 1
ATOM 780 C C . ILE A 1 101 ? -11.266 15.812 7.598 1 98.88 101 ILE A C 1
ATOM 782 O O . ILE A 1 101 ? -12.141 15.047 8 1 98.88 101 ILE A O 1
ATOM 786 N N . ASP A 1 102 ? -10.352 16.266 8.414 1 98.81 102 ASP A N 1
ATOM 787 C CA . ASP A 1 102 ? -10.352 15.945 9.836 1 98.81 102 ASP A CA 1
ATOM 788 C C . ASP A 1 102 ? -11.633 16.406 10.508 1 98.81 102 ASP A C 1
ATOM 790 O O . ASP A 1 102 ? -12.234 15.664 11.289 1 98.81 102 ASP A O 1
ATOM 794 N N . CYS A 1 103 ? -11.953 17.641 10.203 1 98.88 103 CYS A N 1
ATOM 795 C CA . CYS A 1 103 ? -13.203 18.188 10.734 1 98.88 103 CYS A CA 1
ATOM 796 C C . CYS A 1 103 ? -14.391 17.312 10.32 1 98.88 103 CYS A C 1
ATOM 798 O O . CYS A 1 103 ? -15.25 17 11.148 1 98.88 103 CYS A O 1
ATOM 800 N N . THR A 1 104 ? -14.398 16.938 9.078 1 98.94 104 THR A N 1
ATOM 801 C CA . THR A 1 104 ? -15.477 16.125 8.523 1 98.94 104 THR A CA 1
ATOM 802 C C . THR A 1 104 ? -15.57 14.781 9.234 1 98.94 104 THR A C 1
ATOM 804 O O . THR A 1 104 ? -16.672 14.305 9.547 1 98.94 104 THR A O 1
ATOM 807 N N . LYS A 1 105 ? -14.453 14.133 9.508 1 98.94 105 LYS A N 1
ATOM 808 C CA . LYS A 1 105 ? -14.438 12.875 10.234 1 98.94 105 LYS A CA 1
ATOM 809 C C . LYS A 1 105 ? -15.094 13.023 11.609 1 98.94 105 LYS A C 1
ATOM 811 O O . LYS A 1 105 ? -15.891 12.18 12.016 1 98.94 105 LYS A O 1
ATOM 816 N N . ALA A 1 106 ? -14.727 14.07 12.305 1 98.94 106 ALA A N 1
ATOM 817 C CA . ALA A 1 106 ? -15.289 14.32 13.625 1 98.94 106 ALA A CA 1
ATOM 818 C C . ALA A 1 106 ? -16.781 14.586 13.555 1 98.94 106 ALA A C 1
ATOM 820 O O . ALA A 1 106 ? -17.547 14.117 14.398 1 98.94 106 ALA A O 1
ATOM 821 N N . ILE A 1 107 ? -17.219 15.336 12.523 1 98.94 107 ILE A N 1
ATOM 822 C CA . ILE A 1 107 ? -18.625 15.602 12.32 1 98.94 107 ILE A CA 1
ATOM 823 C C . ILE A 1 107 ? -19.375 14.289 12.055 1 98.94 107 ILE A C 1
ATOM 825 O O . ILE A 1 107 ? -20.422 14.031 12.648 1 98.94 107 ILE A O 1
ATOM 829 N N . ALA A 1 108 ? -18.828 13.453 11.172 1 98.94 108 ALA A N 1
ATOM 830 C CA . ALA A 1 108 ? -19.438 12.18 10.789 1 98.94 108 ALA A CA 1
ATOM 831 C C . ALA A 1 108 ? -19.656 11.297 12.016 1 98.94 108 ALA A C 1
ATOM 833 O O . ALA A 1 108 ? -20.734 10.711 12.18 1 98.94 108 ALA A O 1
ATOM 834 N N . ALA A 1 109 ? -18.656 11.18 12.852 1 98.88 109 ALA A N 1
ATOM 835 C CA . ALA A 1 109 ? -18.75 10.391 14.078 1 98.88 109 ALA A CA 1
ATOM 836 C C . ALA A 1 109 ? -19.75 11.023 15.055 1 98.88 109 ALA A C 1
ATOM 838 O O . ALA A 1 109 ? -20.578 10.328 15.633 1 98.88 109 ALA A O 1
ATOM 839 N N . GLY A 1 110 ? -19.625 12.328 15.234 1 98.88 110 GLY A N 1
ATOM 840 C CA . GLY A 1 110 ? -20.484 13.047 16.156 1 98.88 110 GLY A CA 1
ATOM 841 C C . GLY A 1 110 ? -21.953 12.977 15.773 1 98.88 110 GLY A C 1
ATOM 842 O O . GLY A 1 110 ? -22.828 13.023 16.641 1 98.88 110 GLY A O 1
ATOM 843 N N . ALA A 1 111 ? -22.219 12.883 14.492 1 98.81 111 ALA A N 1
ATOM 844 C CA . ALA A 1 111 ? -23.594 12.805 14 1 98.81 111 ALA A CA 1
ATOM 845 C C . ALA A 1 111 ? -24.281 11.539 14.508 1 98.81 111 ALA A C 1
ATOM 847 O O . ALA A 1 111 ? -25.516 11.492 14.617 1 98.81 111 ALA A O 1
ATOM 848 N N . LYS A 1 112 ? -23.516 10.555 14.836 1 98.62 112 LYS A N 1
ATOM 849 C CA . LYS A 1 112 ? -24.062 9.273 15.289 1 98.62 112 LYS A CA 1
ATOM 850 C C . LYS A 1 112 ? -23.844 9.086 16.781 1 98.62 112 LYS A C 1
ATOM 852 O O . LYS A 1 112 ? -24.016 7.984 17.312 1 98.62 112 LYS A O 1
ATOM 857 N N . TYR A 1 113 ? -23.453 10.141 17.484 1 98.06 113 TYR A N 1
ATOM 858 C CA . TYR A 1 113 ? -23.172 10.117 18.906 1 98.06 113 TYR A CA 1
ATOM 859 C C . TYR A 1 113 ? -24.031 11.125 19.656 1 98.06 113 TYR A C 1
ATOM 861 O O . TYR A 1 113 ? -24.172 12.273 19.219 1 98.06 113 TYR A O 1
ATOM 869 N N . ASP A 1 114 ? -24.641 10.805 20.797 1 96.94 114 ASP A N 1
ATOM 870 C CA . ASP A 1 114 ? -25.547 11.688 21.531 1 96.94 114 ASP A CA 1
ATOM 871 C C . ASP A 1 114 ? -24.781 12.594 22.484 1 96.94 114 ASP A C 1
ATOM 873 O O . ASP A 1 114 ? -25.266 13.656 22.875 1 96.94 114 ASP A O 1
ATOM 877 N N . GLY A 1 115 ? -23.547 12.422 22.656 1 97.56 115 GLY A N 1
ATOM 878 C CA . GLY A 1 115 ? -22.75 13.25 23.547 1 97.56 115 GLY A CA 1
ATOM 879 C C . GLY A 1 115 ? -21.891 14.273 22.828 1 97.56 115 GLY A C 1
ATOM 880 O O . GLY A 1 115 ? -22.156 14.602 21.672 1 97.56 115 GLY A O 1
ATOM 881 N N . ASP A 1 116 ? -21 14.898 23.531 1 98.38 116 ASP A N 1
ATOM 882 C CA . ASP A 1 116 ? -20.078 15.883 22.969 1 98.38 116 ASP A CA 1
ATOM 883 C C . ASP A 1 116 ? -18.953 15.195 22.203 1 98.38 116 ASP A C 1
ATOM 885 O O . ASP A 1 116 ? -18.312 14.281 22.719 1 98.38 116 ASP A O 1
ATOM 889 N N . PRO A 1 117 ? -18.703 15.641 20.969 1 98.56 117 PRO A N 1
ATOM 890 C CA . PRO A 1 117 ? -17.625 15.031 20.188 1 98.56 117 PRO A CA 1
ATOM 891 C C . PRO A 1 117 ? -16.281 15.008 20.938 1 98.56 117 PRO A C 1
ATOM 893 O O . PRO A 1 117 ? -15.438 14.156 20.688 1 98.56 117 PRO A O 1
ATOM 896 N N . TRP A 1 118 ? -16.078 15.914 21.797 1 98.38 118 TRP A N 1
ATOM 897 C CA . TRP A 1 118 ? -14.836 15.992 22.547 1 98.38 118 TRP A CA 1
ATOM 898 C C . TRP A 1 118 ? -14.617 14.719 23.359 1 98.38 118 TRP A C 1
ATOM 900 O O . TRP A 1 118 ? -13.477 14.367 23.672 1 98.38 118 TRP A O 1
ATOM 910 N N . ASP A 1 119 ? -15.711 13.953 23.688 1 98.38 119 ASP A N 1
ATOM 911 C CA . ASP A 1 119 ? -15.609 12.703 24.422 1 98.38 119 ASP A CA 1
ATOM 912 C C . ASP A 1 119 ? -14.773 11.672 23.656 1 98.38 119 ASP A C 1
ATOM 914 O O . ASP A 1 119 ? -13.867 11.055 24.219 1 98.38 119 ASP A O 1
ATOM 918 N N . PHE A 1 120 ? -15.07 11.555 22.328 1 98.19 120 PHE A N 1
ATOM 919 C CA . PHE A 1 120 ? -14.336 10.539 21.594 1 98.19 120 PHE A CA 1
ATOM 920 C C . PHE A 1 120 ? -13.016 11.086 21.078 1 98.19 120 PHE A C 1
ATOM 922 O O . PHE A 1 120 ? -12.078 10.328 20.828 1 98.19 120 PHE A O 1
ATOM 929 N N . ILE A 1 121 ? -12.898 12.398 20.984 1 98 121 ILE A N 1
ATOM 930 C CA . ILE A 1 121 ? -11.633 13 20.594 1 98 121 ILE A CA 1
ATOM 931 C C . ILE A 1 121 ? -10.609 12.844 21.703 1 98 121 ILE A C 1
ATOM 933 O O . ILE A 1 121 ? -9.422 12.633 21.453 1 98 121 ILE A O 1
ATOM 937 N N . THR A 1 122 ? -11.078 12.883 22.969 1 96.69 122 THR A N 1
ATOM 938 C CA . THR A 1 122 ? -10.203 12.688 24.109 1 96.69 122 THR A CA 1
ATOM 939 C C . THR A 1 122 ? -10.156 11.219 24.516 1 96.69 122 THR A C 1
ATOM 941 O O . THR A 1 122 ? -9.609 10.875 25.562 1 96.69 122 THR A O 1
ATOM 944 N N . LYS A 1 123 ? -10.797 10.352 23.75 1 94.12 123 LYS A N 1
ATOM 945 C CA . LYS A 1 123 ? -10.727 8.898 23.844 1 94.12 123 LYS A CA 1
ATOM 946 C C . LYS A 1 123 ? -11.445 8.391 25.094 1 94.12 123 LYS A C 1
ATOM 948 O O . LYS A 1 123 ? -11.117 7.32 25.609 1 94.12 123 LYS A O 1
ATOM 953 N N . LYS A 1 124 ? -12.32 9.203 25.578 1 96.56 124 LYS A N 1
ATOM 954 C CA . LYS A 1 124 ? -13.156 8.766 26.703 1 96.56 124 LYS A CA 1
ATOM 955 C C . LYS A 1 124 ? -14.211 7.766 26.234 1 96.56 124 LYS A C 1
ATOM 957 O O . LYS A 1 124 ? -14.648 6.918 27.016 1 96.56 124 LYS A O 1
ATOM 962 N N . VAL A 1 125 ? -14.648 7.902 25.016 1 96.94 125 VAL A N 1
ATOM 963 C CA . VAL A 1 125 ? -15.609 6.98 24.422 1 96.94 125 VAL A CA 1
ATOM 964 C C . VAL A 1 125 ? -15.094 6.496 23.062 1 96.94 125 VAL A C 1
ATOM 966 O O . VAL A 1 125 ? -14.367 7.219 22.375 1 96.94 125 VAL A O 1
ATOM 969 N N . LYS A 1 126 ? -15.469 5.27 22.672 1 96.75 126 LYS A N 1
ATOM 970 C CA . LYS A 1 126 ? -15.078 4.699 21.391 1 96.75 126 LYS A CA 1
ATOM 971 C C . LYS A 1 126 ? -16.109 5.012 20.312 1 96.75 126 LYS A C 1
ATOM 973 O O . LYS A 1 126 ? -17.312 5.051 20.594 1 96.75 126 LYS A O 1
ATOM 978 N N . VAL A 1 127 ? -15.641 5.238 19.141 1 97.88 127 VAL A N 1
ATOM 979 C CA . VAL A 1 127 ? -16.5 5.469 17.984 1 97.88 127 VAL A CA 1
ATOM 980 C C . VAL A 1 127 ? -16.719 4.16 17.234 1 97.88 127 VAL A C 1
ATOM 982 O O . VAL A 1 127 ? -15.75 3.508 16.828 1 97.88 127 VAL A O 1
ATOM 985 N N . PHE A 1 128 ? -17.984 3.795 17.031 1 96.62 128 PHE A N 1
ATOM 986 C CA . PHE A 1 128 ? -18.281 2.535 16.359 1 96.62 128 PHE A CA 1
ATOM 987 C C . PHE A 1 128 ? -18.984 2.783 15.031 1 96.62 128 PHE A C 1
ATOM 989 O O . PHE A 1 128 ? -19.016 1.907 14.164 1 96.62 128 PHE A O 1
ATOM 996 N N . GLU A 1 129 ? -19.578 3.975 14.969 1 98.06 129 GLU A N 1
ATOM 997 C CA . GLU A 1 129 ? -20.328 4.324 13.766 1 98.06 129 GLU A CA 1
ATOM 998 C C . GLU A 1 129 ? -20.078 5.773 13.367 1 98.06 129 GLU A C 1
ATOM 1000 O O . GLU A 1 129 ? -19.812 6.621 14.219 1 98.06 129 GLU A O 1
ATOM 1005 N N . ALA A 1 130 ? -20.188 6.102 12.102 1 98.81 130 ALA A N 1
ATOM 1006 C CA . ALA A 1 130 ? -20.078 7.441 11.531 1 98.81 130 ALA A CA 1
ATOM 1007 C C . ALA A 1 130 ? -20.891 7.551 10.242 1 98.81 130 ALA A C 1
ATOM 1009 O O . ALA A 1 130 ? -21.156 6.543 9.578 1 98.81 130 ALA A O 1
ATOM 1010 N N . LEU A 1 131 ? -21.391 8.695 9.906 1 98.88 131 LEU A N 1
ATOM 1011 C CA . LEU A 1 131 ? -21.969 8.906 8.586 1 98.88 131 LEU A CA 1
ATOM 1012 C C . LEU A 1 131 ? -20.922 8.68 7.496 1 98.88 131 LEU A C 1
ATOM 1014 O O . LEU A 1 131 ? -19.75 9.023 7.668 1 98.88 131 LEU A O 1
ATOM 1018 N N . PRO A 1 132 ? -21.359 8.055 6.387 1 98.81 132 PRO A N 1
ATOM 1019 C CA . PRO A 1 132 ? -20.406 7.941 5.277 1 98.81 132 PRO A CA 1
ATOM 1020 C C . PRO A 1 132 ? -20.016 9.297 4.703 1 98.81 132 PRO A C 1
ATOM 1022 O O . PRO A 1 132 ? -20.812 10.234 4.707 1 98.81 132 PRO A O 1
ATOM 1025 N N . PHE A 1 133 ? -18.797 9.438 4.238 1 98.94 133 PHE A N 1
ATOM 1026 C CA . PHE A 1 133 ? -18.344 10.68 3.621 1 98.94 133 PHE A CA 1
ATOM 1027 C C . PHE A 1 133 ? -17.297 10.406 2.543 1 98.94 133 PHE A C 1
ATOM 1029 O O . PHE A 1 133 ? -16.703 9.32 2.51 1 98.94 133 PHE A O 1
ATOM 1036 N N . GLY A 1 134 ? -17.172 11.266 1.581 1 98.88 134 GLY A N 1
ATOM 1037 C CA . GLY A 1 134 ? -16.141 11.281 0.558 1 98.88 134 GLY A CA 1
ATOM 1038 C C . GLY A 1 134 ? -15.32 12.562 0.563 1 98.88 134 GLY A C 1
ATOM 1039 O O . GLY A 1 134 ? -15.641 13.508 1.286 1 98.88 134 GLY A O 1
ATOM 1040 N N . THR A 1 135 ? -14.227 12.562 -0.151 1 98.94 135 THR A N 1
ATOM 1041 C CA . THR A 1 135 ? -13.367 13.742 -0.113 1 98.94 135 THR A CA 1
ATOM 1042 C C . THR A 1 135 ? -12.914 14.125 -1.519 1 98.94 135 THR A C 1
ATOM 1044 O O . THR A 1 135 ? -12.82 13.273 -2.402 1 98.94 135 THR A O 1
ATOM 1047 N N . VAL A 1 136 ? -12.75 15.383 -1.767 1 98.88 136 VAL A N 1
ATOM 1048 C CA . VAL A 1 136 ? -11.977 15.977 -2.854 1 98.88 136 VAL A CA 1
ATOM 1049 C C . VAL A 1 136 ? -10.805 16.766 -2.281 1 98.88 136 VAL A C 1
ATOM 1051 O O . VAL A 1 136 ? -10.992 17.828 -1.68 1 98.88 136 VAL A O 1
ATOM 1054 N N . LEU A 1 137 ? -9.664 16.234 -2.486 1 98.75 137 LEU A N 1
ATOM 1055 C CA . LEU A 1 137 ? -8.477 16.75 -1.809 1 98.75 137 LEU A CA 1
ATOM 1056 C C . LEU A 1 137 ? -7.891 17.938 -2.568 1 98.75 137 LEU A C 1
ATOM 1058 O O . LEU A 1 137 ? -7.766 17.906 -3.795 1 98.75 137 LEU A O 1
ATOM 1062 N N . THR A 1 138 ? -7.516 18.969 -1.8 1 98.25 138 THR A N 1
ATOM 1063 C CA . THR A 1 138 ? -7.008 20.156 -2.484 1 98.25 138 THR A CA 1
ATOM 1064 C C . THR A 1 138 ? -5.609 20.516 -1.979 1 98.25 138 THR A C 1
ATOM 1066 O O . THR A 1 138 ? -5 21.469 -2.453 1 98.25 138 THR A O 1
ATOM 1069 N N . LEU A 1 139 ? -5.094 19.75 -1.015 1 97.38 139 LEU A N 1
ATOM 1070 C CA . LEU A 1 139 ? -3.773 20.016 -0.455 1 97.38 139 LEU A CA 1
ATOM 1071 C C . LEU A 1 139 ? -3.053 18.719 -0.109 1 97.38 139 LEU A C 1
ATOM 1073 O O . LEU A 1 139 ? -3.596 17.875 0.606 1 97.38 139 LEU A O 1
ATOM 1077 N N . ALA A 1 140 ? -1.916 18.547 -0.652 1 97.88 140 ALA A N 1
ATOM 1078 C CA . ALA A 1 140 ? -1.103 17.359 -0.396 1 97.88 140 ALA A CA 1
ATOM 1079 C C . ALA A 1 140 ? -0.341 17.484 0.92 1 97.88 140 ALA A C 1
ATOM 1081 O O . ALA A 1 140 ? 0.516 18.359 1.064 1 97.88 140 ALA A O 1
ATOM 1082 N N . ALA A 1 141 ? -0.685 16.562 1.922 1 97.38 141 ALA A N 1
ATOM 1083 C CA . ALA A 1 141 ? 0.061 16.672 3.172 1 97.38 141 ALA A CA 1
ATOM 1084 C C . ALA A 1 141 ? -0.209 15.484 4.086 1 97.38 141 ALA A C 1
ATOM 1086 O O . ALA A 1 141 ? 0.667 14.641 4.293 1 97.38 141 ALA A O 1
ATOM 1087 N N . THR A 1 142 ? -1.433 15.305 4.453 1 95.94 142 THR A N 1
ATOM 1088 C CA . THR A 1 142 ? -1.734 14.617 5.703 1 95.94 142 THR A CA 1
ATOM 1089 C C . THR A 1 142 ? -2.066 13.148 5.445 1 95.94 142 THR A C 1
ATOM 1091 O O . THR A 1 142 ? -2.068 12.336 6.371 1 95.94 142 THR A O 1
ATOM 1094 N N . GLY A 1 143 ? -2.41 12.828 4.23 1 98.44 143 GLY A N 1
ATOM 1095 C CA . GLY A 1 143 ? -2.93 11.492 3.963 1 98.44 143 GLY A CA 1
ATOM 1096 C C . GLY A 1 143 ? -4.332 11.281 4.5 1 98.44 143 GLY A C 1
ATOM 1097 O O . GLY A 1 143 ? -4.879 10.18 4.406 1 98.44 143 GLY A O 1
ATOM 1098 N N . SER A 1 144 ? -4.996 12.281 5.008 1 98.62 144 SER A N 1
ATOM 1099 C CA . SER A 1 144 ? -6.309 12.188 5.645 1 98.62 144 SER A CA 1
ATOM 1100 C C . SER A 1 144 ? -7.363 11.68 4.672 1 98.62 144 SER A C 1
ATOM 1102 O O . SER A 1 144 ? -8.383 11.125 5.086 1 98.62 144 SER A O 1
ATOM 1104 N N . GLU A 1 145 ? -7.125 11.844 3.381 1 98.88 145 GLU A N 1
ATOM 1105 C CA . GLU A 1 145 ? -8.023 11.391 2.322 1 98.88 145 GLU A CA 1
ATOM 1106 C C . GLU A 1 145 ? -8.047 9.867 2.232 1 98.88 145 GLU A C 1
ATOM 1108 O O . GLU A 1 145 ? -8.922 9.289 1.577 1 98.88 145 GLU A O 1
ATOM 1113 N N . MET A 1 146 ? -7.105 9.195 2.922 1 98.88 146 MET A N 1
ATOM 1114 C CA . MET A 1 146 ? -7.074 7.734 2.83 1 98.88 146 MET A CA 1
ATOM 1115 C C . MET A 1 146 ? -6.672 7.113 4.164 1 98.88 146 MET A C 1
ATOM 1117 O O . MET A 1 146 ? -6.039 6.059 4.195 1 98.88 146 MET A O 1
ATOM 1121 N N . ASN A 1 147 ? -6.816 7.801 5.25 1 98.75 147 ASN A N 1
ATOM 1122 C CA . ASN A 1 147 ? -6.672 7.23 6.586 1 98.75 147 ASN A CA 1
ATOM 1123 C C . ASN A 1 147 ? -7.852 7.605 7.48 1 98.75 147 ASN A C 1
ATOM 1125 O O . ASN A 1 147 ? -8.773 8.297 7.043 1 98.75 147 ASN A O 1
ATOM 1129 N N . ALA A 1 148 ? -7.871 7.16 8.742 1 98.62 148 ALA A N 1
ATOM 1130 C CA . ALA A 1 148 ? -9.047 7.309 9.594 1 98.62 148 ALA A CA 1
ATOM 1131 C C . ALA A 1 148 ? -8.766 8.25 10.766 1 98.62 148 ALA A C 1
ATOM 1133 O O . ALA A 1 148 ? -9.555 8.336 11.703 1 98.62 148 ALA A O 1
ATOM 1134 N N . GLY A 1 149 ? -7.617 8.93 10.711 1 98.12 149 GLY A N 1
ATOM 1135 C CA . GLY A 1 149 ? -7.23 9.805 11.805 1 98.12 149 GLY A CA 1
ATOM 1136 C C . GLY A 1 149 ? -7.785 11.211 11.664 1 98.12 149 GLY A C 1
ATOM 1137 O O . GLY A 1 149 ? -8.055 11.672 10.555 1 98.12 149 GLY A O 1
ATOM 1138 N N . SER A 1 150 ? -7.941 11.828 12.758 1 98.25 150 SER A N 1
ATOM 1139 C CA . SER A 1 150 ? -8.453 13.195 12.844 1 98.25 150 SER A CA 1
ATOM 1140 C C . SER A 1 150 ? -7.82 13.938 14.016 1 98.25 150 SER A C 1
ATOM 1142 O O . SER A 1 150 ? -7.621 13.367 15.094 1 98.25 150 SER A O 1
ATOM 1144 N N . VAL A 1 151 ? -7.473 15.148 13.781 1 98.19 151 VAL A N 1
ATOM 1145 C CA . VAL A 1 151 ? -6.922 16 14.828 1 98.19 151 VAL A CA 1
ATOM 1146 C C . VAL A 1 151 ? -7.797 17.25 14.992 1 98.19 151 VAL A C 1
ATOM 1148 O O . VAL A 1 151 ? -8.055 17.969 14.023 1 98.19 151 VAL A O 1
ATOM 1151 N N . ILE A 1 152 ? -8.266 17.5 16.219 1 98.25 152 ILE A N 1
ATOM 1152 C CA . ILE A 1 152 ? -9.188 18.594 16.5 1 98.25 152 ILE A CA 1
ATOM 1153 C C . ILE A 1 152 ? -8.648 19.453 17.641 1 98.25 152 ILE A C 1
ATOM 1155 O O . ILE A 1 152 ? -8.109 18.938 18.609 1 98.25 152 ILE A O 1
ATOM 1159 N N . THR A 1 153 ? -8.828 20.719 17.484 1 97.19 153 THR A N 1
ATOM 1160 C CA . THR A 1 153 ? -8.367 21.703 18.469 1 97.19 153 THR A CA 1
ATOM 1161 C C . THR A 1 153 ? -9.531 22.219 19.297 1 97.19 153 THR A C 1
ATOM 1163 O O . THR A 1 153 ? -10.555 22.625 18.766 1 97.19 153 THR A O 1
ATOM 1166 N N . ASN A 1 154 ? -9.43 22.109 20.594 1 97 154 ASN A N 1
ATOM 1167 C CA . ASN A 1 154 ? -10.258 22.875 21.516 1 97 154 ASN A CA 1
ATOM 1168 C C . ASN A 1 154 ? -9.594 24.188 21.922 1 97 154 ASN A C 1
ATOM 1170 O O . ASN A 1 154 ? -8.82 24.219 22.875 1 97 154 ASN A O 1
ATOM 1174 N N . TRP A 1 155 ? -10.016 25.172 21.281 1 92.56 155 TRP A N 1
ATOM 1175 C CA . TRP A 1 155 ? -9.336 26.469 21.406 1 92.56 155 TRP A CA 1
ATOM 1176 C C . TRP A 1 155 ? -9.539 27.047 22.812 1 92.56 155 TRP A C 1
ATOM 1178 O O . TRP A 1 155 ? -8.648 27.703 23.344 1 92.56 155 TRP A O 1
ATOM 1188 N N . GLU A 1 156 ? -10.578 26.828 23.406 1 93.88 156 GLU A N 1
ATOM 1189 C CA . GLU A 1 156 ? -10.922 27.359 24.719 1 93.88 156 GLU A CA 1
ATOM 1190 C C . GLU A 1 156 ? -10 26.812 25.797 1 93.88 156 GLU A C 1
ATOM 1192 O O . GLU A 1 156 ? -9.555 27.547 26.688 1 93.88 156 GLU A O 1
ATOM 1197 N N . THR A 1 157 ? -9.688 25.578 25.688 1 94.5 157 THR A N 1
ATOM 1198 C CA . THR A 1 157 ? -8.883 24.953 26.719 1 94.5 157 THR A CA 1
ATOM 1199 C C . THR A 1 157 ? -7.43 24.812 26.266 1 94.5 157 THR A C 1
ATOM 1201 O O . THR A 1 157 ? -6.59 24.312 27.016 1 94.5 157 THR A O 1
ATOM 1204 N N . LYS A 1 158 ? -7.125 25.234 25.016 1 94.19 158 LYS A N 1
ATOM 1205 C CA . LYS A 1 158 ? -5.793 25.156 24.422 1 94.19 158 LYS A CA 1
ATOM 1206 C C . LYS A 1 158 ? -5.293 23.719 24.391 1 94.19 158 LYS A C 1
ATOM 1208 O O . LYS A 1 158 ? -4.191 23.422 24.859 1 94.19 158 LYS A O 1
ATOM 1213 N N . GLU A 1 159 ? -6.137 22.859 23.828 1 95.44 159 GLU A N 1
ATOM 1214 C CA . GLU A 1 159 ? -5.824 21.453 23.625 1 95.44 159 GLU A CA 1
ATOM 1215 C C . GLU A 1 159 ? -6.008 21.031 22.172 1 95.44 159 GLU A C 1
ATOM 1217 O O . GLU A 1 159 ? -6.883 21.562 21.484 1 95.44 159 GLU A O 1
ATOM 1222 N N . LYS A 1 160 ? -5.195 20.25 21.75 1 96.31 160 LYS A N 1
ATOM 1223 C CA . LYS A 1 160 ? -5.25 19.672 20.422 1 96.31 160 LYS A CA 1
ATOM 1224 C C . LYS A 1 160 ? -4.926 18.188 20.438 1 96.31 160 LYS A C 1
ATOM 1226 O O . LYS A 1 160 ? -3.82 17.781 20.828 1 96.31 160 LYS A O 1
ATOM 1231 N N . TYR A 1 161 ? -5.898 17.344 19.953 1 97.19 161 TYR A N 1
ATOM 1232 C CA . TYR A 1 161 ? -5.723 15.906 20.109 1 97.19 161 TYR A CA 1
ATOM 1233 C C . TYR A 1 161 ? -6.07 15.172 18.828 1 97.19 161 TYR A C 1
ATOM 1235 O O . TYR A 1 161 ? -6.973 15.586 18.094 1 97.19 161 TYR A O 1
ATOM 1243 N N . GLY A 1 162 ? -5.324 14.133 18.609 1 96.62 162 GLY A N 1
ATOM 1244 C CA . GLY A 1 162 ? -5.648 13.195 17.547 1 96.62 162 GLY A CA 1
ATOM 1245 C C . GLY A 1 162 ? -6.477 12.016 18.031 1 96.62 162 GLY A C 1
ATOM 1246 O O . GLY A 1 162 ? -6.32 11.562 19.156 1 96.62 162 GLY A O 1
ATOM 1247 N N . TRP A 1 163 ? -7.328 11.547 17.203 1 97.38 163 TRP A N 1
ATOM 1248 C CA . TRP A 1 163 ? -8.133 10.352 17.438 1 97.38 163 TRP A CA 1
ATOM 1249 C C . TRP A 1 163 ? -8.414 9.617 16.125 1 97.38 163 TRP A C 1
ATOM 1251 O O . TRP A 1 163 ? -8.109 10.125 15.047 1 97.38 163 TRP A O 1
ATOM 1261 N N . ASN A 1 164 ? -8.781 8.367 16.203 1 97.62 164 ASN A N 1
ATOM 1262 C CA . ASN A 1 164 ? -9.109 7.598 15.008 1 97.62 164 ASN A CA 1
ATOM 1263 C C . ASN A 1 164 ? -10.148 6.523 15.297 1 97.62 164 ASN A C 1
ATOM 1265 O O . ASN A 1 164 ? -10.391 6.188 16.469 1 97.62 164 ASN A O 1
ATOM 1269 N N . SER A 1 165 ? -10.805 6.078 14.32 1 98.38 165 SER A N 1
ATOM 1270 C CA . SER A 1 165 ? -11.742 4.961 14.352 1 98.38 165 SER A CA 1
ATOM 1271 C C . SER A 1 165 ? -11.836 4.277 12.992 1 98.38 165 SER A C 1
ATOM 1273 O O . SER A 1 165 ? -11.805 4.941 11.953 1 98.38 165 SER A O 1
ATOM 1275 N N . PRO A 1 166 ? -12 2.947 12.984 1 97.31 166 PRO A N 1
ATOM 1276 C CA . PRO A 1 166 ? -12.234 2.275 11.703 1 97.31 166 PRO A CA 1
ATOM 1277 C C . PRO A 1 166 ? -13.469 2.801 10.977 1 97.31 166 PRO A C 1
ATOM 1279 O O . PRO A 1 166 ? -13.617 2.605 9.773 1 97.31 166 PRO A O 1
ATOM 1282 N N . ALA A 1 167 ? -14.305 3.518 11.664 1 98.25 167 ALA A N 1
ATOM 1283 C CA . ALA A 1 167 ? -15.562 4.004 11.094 1 98.25 167 ALA A CA 1
ATOM 1284 C C . ALA A 1 167 ? -15.344 5.305 10.328 1 98.25 167 ALA A C 1
ATOM 1286 O O . ALA A 1 167 ? -16.234 5.754 9.594 1 98.25 167 ALA A O 1
ATOM 1287 N N . THR A 1 168 ? -14.125 5.863 10.375 1 98.75 168 THR A N 1
ATOM 1288 C CA . THR A 1 168 ? -13.969 7.219 9.852 1 98.75 168 THR A CA 1
ATOM 1289 C C . THR A 1 168 ? -13.023 7.23 8.648 1 98.75 168 THR A C 1
ATOM 1291 O O . THR A 1 168 ? -12.336 8.219 8.414 1 98.75 168 THR A O 1
ATOM 1294 N N . PHE A 1 169 ? -12.953 6.121 7.961 1 98.88 169 PHE A N 1
ATOM 1295 C CA . PHE A 1 169 ? -12.344 6.141 6.633 1 98.88 169 PHE A CA 1
ATOM 1296 C C . PHE A 1 169 ? -13.273 6.809 5.625 1 98.88 169 PHE A C 1
ATOM 1298 O O . PHE A 1 169 ? -14.484 6.555 5.621 1 98.88 169 PHE A O 1
ATOM 1305 N N . PRO A 1 170 ? -12.711 7.711 4.801 1 98.88 170 PRO A N 1
ATOM 1306 C CA . PRO A 1 170 ? -13.562 8.117 3.684 1 98.88 170 PRO A CA 1
ATOM 1307 C C . PRO A 1 170 ? -14 6.945 2.812 1 98.88 170 PRO A C 1
ATOM 1309 O O . PRO A 1 170 ? -13.227 6.008 2.598 1 98.88 170 PRO A O 1
ATOM 1312 N N . GLN A 1 171 ? -15.242 7.055 2.344 1 98.81 171 GLN A N 1
ATOM 1313 C CA . GLN A 1 171 ? -15.703 6.02 1.423 1 98.81 171 GLN A CA 1
ATOM 1314 C C . GLN A 1 171 ? -14.922 6.07 0.109 1 98.81 171 GLN A C 1
ATOM 1316 O O . GLN A 1 171 ? -14.594 5.027 -0.463 1 98.81 171 GLN A O 1
ATOM 1321 N N . PHE A 1 172 ? -14.648 7.227 -0.356 1 98.88 172 PHE A N 1
ATOM 1322 C CA . PHE A 1 172 ? -13.805 7.477 -1.519 1 98.88 172 PHE A CA 1
ATOM 1323 C C . PHE A 1 172 ? -13.086 8.82 -1.39 1 98.88 172 PHE A C 1
ATOM 1325 O O . PHE A 1 172 ? -13.516 9.68 -0.623 1 98.88 172 PHE A O 1
ATOM 1332 N N . SER A 1 173 ? -12.039 8.977 -2.055 1 98.94 173 SER A N 1
ATOM 1333 C CA . SER A 1 173 ? -11.32 10.242 -2.152 1 98.94 173 SER A CA 1
ATOM 1334 C C . SER A 1 173 ? -10.883 10.523 -3.586 1 98.94 173 SER A C 1
ATOM 1336 O O . SER A 1 173 ? -10.297 9.656 -4.238 1 98.94 173 SER A O 1
ATOM 1338 N N . ILE A 1 174 ? -11.203 11.656 -4.059 1 98.94 174 ILE A N 1
ATOM 1339 C CA . ILE A 1 174 ? -10.797 12.102 -5.391 1 98.94 174 ILE A CA 1
ATOM 1340 C C . ILE A 1 174 ? -9.586 13.031 -5.277 1 98.94 174 ILE A C 1
ATOM 1342 O O . ILE A 1 174 ? -9.648 14.047 -4.59 1 98.94 174 ILE A O 1
ATOM 1346 N N . LEU A 1 175 ? -8.531 12.633 -5.859 1 98.88 175 LEU A N 1
ATOM 1347 C CA . LEU A 1 175 ? -7.301 13.406 -5.906 1 98.88 175 LEU A CA 1
ATOM 1348 C C . LEU A 1 175 ? -6.969 13.82 -7.336 1 98.88 175 LEU A C 1
ATOM 1350 O O . LEU A 1 175 ? -6.535 12.984 -8.141 1 98.88 175 LEU A O 1
ATOM 1354 N N . ASP A 1 176 ? -7.242 15.031 -7.676 1 98.69 176 ASP A N 1
ATOM 1355 C CA . ASP A 1 176 ? -6.883 15.672 -8.938 1 98.69 176 ASP A CA 1
ATOM 1356 C C . ASP A 1 176 ? -5.805 16.734 -8.734 1 98.69 176 ASP A C 1
ATOM 1358 O O . ASP A 1 176 ? -6.066 17.781 -8.141 1 98.69 176 ASP A O 1
ATOM 1362 N N . PRO A 1 177 ? -4.57 16.438 -9.258 1 98.38 177 PRO A N 1
ATOM 1363 C CA . PRO A 1 177 ? -3.475 17.391 -9.023 1 98.38 177 PRO A CA 1
ATOM 1364 C C . PRO A 1 177 ? -3.807 18.797 -9.5 1 98.38 177 PRO A C 1
ATOM 1366 O O . PRO A 1 177 ? -3.215 19.781 -9.023 1 98.38 177 PRO A O 1
ATOM 1369 N N . THR A 1 178 ? -4.773 18.969 -10.352 1 98 178 THR A N 1
ATOM 1370 C CA . THR A 1 178 ? -5.16 20.281 -10.859 1 98 178 THR A CA 1
ATOM 1371 C C . THR A 1 178 ? -5.621 21.172 -9.719 1 98 178 THR A C 1
ATOM 1373 O O . THR A 1 178 ? -5.395 22.391 -9.75 1 98 178 THR A O 1
ATOM 1376 N N . TYR A 1 179 ? -6.133 20.609 -8.711 1 97.81 179 TYR A N 1
ATOM 1377 C CA . TYR A 1 179 ? -6.707 21.375 -7.617 1 97.81 179 TYR A CA 1
ATOM 1378 C C . TYR A 1 179 ? -5.625 21.828 -6.641 1 97.81 179 TYR A C 1
ATOM 1380 O O . TYR A 1 179 ? -5.906 22.578 -5.691 1 97.81 179 TYR A O 1
ATOM 1388 N N . THR A 1 180 ? -4.402 21.422 -6.891 1 97.56 180 THR A N 1
ATOM 1389 C CA . THR A 1 180 ? -3.309 21.812 -6.004 1 97.56 180 THR A CA 1
ATOM 1390 C C . THR A 1 180 ? -2.416 22.859 -6.668 1 97.56 180 THR A C 1
ATOM 1392 O O . THR A 1 180 ? -1.484 23.359 -6.043 1 97.56 180 THR A O 1
ATOM 1395 N N . LEU A 1 181 ? -2.723 23.25 -7.879 1 97.31 181 LEU A N 1
ATOM 1396 C CA . LEU A 1 181 ? -1.856 24.125 -8.656 1 97.31 181 LEU A CA 1
ATOM 1397 C C . LEU A 1 181 ? -1.806 25.531 -8.047 1 97.31 181 LEU A C 1
ATOM 1399 O O . LEU A 1 181 ? -0.804 26.234 -8.188 1 97.31 181 LEU A O 1
ATOM 1403 N N . THR A 1 182 ? -2.854 25.906 -7.312 1 94.81 182 THR A N 1
ATOM 1404 C CA . THR A 1 182 ? -2.93 27.266 -6.797 1 94.81 182 THR A CA 1
ATOM 1405 C C . THR A 1 182 ? -2.451 27.328 -5.348 1 94.81 182 THR A C 1
ATOM 1407 O O . THR A 1 182 ? -2.479 28.391 -4.719 1 94.81 182 THR A O 1
ATOM 1410 N N . VAL A 1 183 ? -2.049 26.188 -4.812 1 96.75 183 VAL A N 1
ATOM 1411 C CA . VAL A 1 183 ? -1.547 26.188 -3.443 1 96.75 183 VAL A CA 1
ATOM 1412 C C . VAL A 1 183 ? -0.288 27.047 -3.348 1 96.75 183 VAL A C 1
ATOM 1414 O O . VAL A 1 183 ? 0.66 26.859 -4.113 1 96.75 183 VAL A O 1
ATOM 1417 N N . PRO A 1 184 ? -0.273 27.984 -2.4 1 96.56 184 PRO A N 1
ATOM 1418 C CA . PRO A 1 184 ? 0.88 28.875 -2.26 1 96.56 184 PRO A CA 1
ATOM 1419 C C . PRO A 1 184 ? 2.152 28.141 -1.85 1 96.56 184 PRO A C 1
ATOM 1421 O O . PRO A 1 184 ? 2.082 27 -1.365 1 96.56 184 PRO A O 1
ATOM 1424 N N . ARG A 1 185 ? 3.258 28.812 -2.121 1 97.94 185 ARG A N 1
ATOM 1425 C CA . ARG A 1 185 ? 4.578 28.234 -1.877 1 97.94 185 ARG A CA 1
ATOM 1426 C C . ARG A 1 185 ? 4.711 27.766 -0.436 1 97.94 185 ARG A C 1
ATOM 1428 O O . ARG A 1 185 ? 5.145 26.625 -0.189 1 97.94 185 ARG A O 1
ATOM 1435 N N . ASP A 1 186 ? 4.309 28.578 0.542 1 97.06 186 ASP A N 1
ATOM 1436 C CA . ASP A 1 186 ? 4.473 28.234 1.949 1 97.06 186 ASP A CA 1
ATOM 1437 C C . ASP A 1 186 ? 3.686 26.969 2.301 1 97.06 186 ASP A C 1
ATOM 1439 O O . ASP A 1 186 ? 4.199 26.078 2.98 1 97.06 186 ASP A O 1
ATOM 1443 N N . HIS A 1 187 ? 2.459 26.906 1.811 1 96.94 187 HIS A N 1
ATOM 1444 C CA . HIS A 1 187 ? 1.621 25.75 2.104 1 96.94 187 HIS A CA 1
ATOM 1445 C C . HIS A 1 187 ? 2.127 24.5 1.383 1 96.94 187 HIS A C 1
ATOM 1447 O O . HIS A 1 187 ? 1.962 23.391 1.876 1 96.94 187 HIS A O 1
ATOM 1453 N N . THR A 1 188 ? 2.738 24.672 0.184 1 98.56 188 THR A N 1
ATOM 1454 C CA . THR A 1 188 ? 3.379 23.562 -0.508 1 98.56 188 THR A CA 1
ATOM 1455 C C . THR A 1 188 ? 4.543 23.016 0.314 1 98.56 188 THR A C 1
ATOM 1457 O O . THR A 1 188 ? 4.652 21.812 0.511 1 98.56 188 THR A O 1
ATOM 1460 N N . VAL A 1 189 ? 5.301 23.938 0.877 1 98.75 189 VAL A N 1
ATOM 1461 C CA . VAL A 1 189 ? 6.445 23.562 1.701 1 98.75 189 VAL A CA 1
ATOM 1462 C C . VAL A 1 189 ? 5.961 22.844 2.963 1 98.75 189 VAL A C 1
ATOM 1464 O O . VAL A 1 189 ? 6.504 21.812 3.34 1 98.75 189 VAL A O 1
ATOM 1467 N N . TYR A 1 190 ? 4.922 23.391 3.584 1 98.31 190 TYR A N 1
ATOM 1468 C CA . TYR A 1 190 ? 4.367 22.781 4.785 1 98.31 190 TYR A CA 1
ATOM 1469 C C . TYR A 1 190 ? 3.861 21.375 4.492 1 98.31 190 TYR A C 1
ATOM 1471 O O . TYR A 1 190 ? 4.059 20.453 5.297 1 98.31 190 TYR A O 1
ATOM 1479 N N . GLY A 1 191 ? 3.191 21.188 3.354 1 98.62 191 GLY A N 1
ATOM 1480 C CA . GLY A 1 191 ? 2.742 19.859 2.977 1 98.62 191 GLY A CA 1
ATOM 1481 C C . GLY A 1 191 ? 3.879 18.859 2.842 1 98.62 191 GLY A C 1
ATOM 1482 O O . GLY A 1 191 ? 3.783 17.734 3.328 1 98.62 191 GLY A O 1
ATOM 1483 N N . ILE A 1 192 ? 4.973 19.281 2.246 1 98.88 192 ILE A N 1
ATOM 1484 C CA . ILE A 1 192 ? 6.152 18.438 2.033 1 98.88 192 ILE A CA 1
ATOM 1485 C C . ILE A 1 192 ? 6.758 18.062 3.379 1 98.88 192 ILE A C 1
ATOM 1487 O O . ILE A 1 192 ? 7.051 16.875 3.621 1 98.88 192 ILE A O 1
ATOM 1491 N N . VAL A 1 193 ? 6.832 19.047 4.285 1 98.88 193 VAL A N 1
ATOM 1492 C CA . VAL A 1 193 ? 7.375 18.797 5.613 1 98.88 193 VAL A CA 1
ATOM 1493 C C . VAL A 1 193 ? 6.484 17.812 6.367 1 98.88 193 VAL A C 1
ATOM 1495 O O . VAL A 1 193 ? 6.977 16.875 7 1 98.88 193 VAL A O 1
ATOM 1498 N N . ASP A 1 194 ? 5.258 18 6.262 1 98.75 194 ASP A N 1
ATOM 1499 C CA . ASP A 1 194 ? 4.293 17.172 6.977 1 98.75 194 ASP A CA 1
ATOM 1500 C C . ASP A 1 194 ? 4.383 15.719 6.527 1 98.75 194 ASP A C 1
ATOM 1502 O O . ASP A 1 194 ? 4.465 14.805 7.355 1 98.75 194 ASP A O 1
ATOM 1506 N N . MET A 1 195 ? 4.363 15.5 5.203 1 98.75 195 MET A N 1
ATOM 1507 C CA . MET A 1 195 ? 4.367 14.125 4.711 1 98.75 195 MET A CA 1
ATOM 1508 C C . MET A 1 195 ? 5.684 13.43 5.039 1 98.75 195 MET A C 1
ATOM 1510 O O . MET A 1 195 ? 5.703 12.242 5.355 1 98.75 195 MET A O 1
ATOM 1514 N N . MET A 1 196 ? 6.836 14.172 5 1 98.94 196 MET A N 1
ATOM 1515 C CA . MET A 1 196 ? 8.102 13.578 5.41 1 98.94 196 MET A CA 1
ATOM 1516 C C . MET A 1 196 ? 8.094 13.25 6.902 1 98.94 196 MET A C 1
ATOM 1518 O O . MET A 1 196 ? 8.594 12.203 7.316 1 98.94 196 MET A O 1
ATOM 1522 N N . SER A 1 197 ? 7.523 14.164 7.703 1 98.88 197 SER A N 1
ATOM 1523 C CA . SER A 1 197 ? 7.418 13.93 9.141 1 98.88 197 SER A CA 1
ATOM 1524 C C . SER A 1 197 ? 6.602 12.672 9.438 1 98.88 197 SER A C 1
ATOM 1526 O O . SER A 1 197 ? 6.949 11.898 10.336 1 98.88 197 SER A O 1
ATOM 1528 N N . HIS A 1 198 ? 5.523 12.508 8.672 1 98.88 198 HIS A N 1
ATOM 1529 C CA . HIS A 1 198 ? 4.738 11.289 8.812 1 98.88 198 HIS A CA 1
ATOM 1530 C C . HIS A 1 198 ? 5.594 10.055 8.57 1 98.88 198 HIS A C 1
ATOM 1532 O O . HIS A 1 198 ? 5.52 9.086 9.328 1 98.88 198 HIS A O 1
ATOM 1538 N N . VAL A 1 199 ? 6.383 10.055 7.539 1 98.94 199 VAL A N 1
ATOM 1539 C CA . VAL A 1 199 ? 7.242 8.914 7.223 1 98.94 199 VAL A CA 1
ATOM 1540 C C . VAL A 1 199 ? 8.266 8.719 8.344 1 98.94 199 VAL A C 1
ATOM 1542 O O . VAL A 1 199 ? 8.5 7.59 8.781 1 98.94 199 VAL A O 1
ATOM 1545 N N . PHE A 1 200 ? 8.859 9.812 8.875 1 98.88 200 PHE A N 1
ATOM 1546 C CA . PHE A 1 200 ? 9.844 9.719 9.945 1 98.88 200 PHE A CA 1
ATOM 1547 C C . PHE A 1 200 ? 9.227 9.102 11.195 1 98.88 200 PHE A C 1
ATOM 1549 O O . PHE A 1 200 ? 9.859 8.289 11.875 1 98.88 200 PHE A O 1
ATOM 1556 N N . GLU A 1 201 ? 7.992 9.531 11.516 1 98.81 201 GLU A N 1
ATOM 1557 C CA . GLU A 1 201 ? 7.309 8.961 12.672 1 98.81 201 GLU A CA 1
ATOM 1558 C C . GLU A 1 201 ? 7.207 7.441 12.562 1 98.81 201 GLU A C 1
ATOM 1560 O O . GLU A 1 201 ? 7.254 6.738 13.578 1 98.81 201 GLU A O 1
ATOM 1565 N N . GLN A 1 202 ? 7.07 6.973 11.367 1 98.56 202 GLN A N 1
ATOM 1566 C CA . GLN A 1 202 ? 6.926 5.543 11.133 1 98.56 202 GLN A CA 1
ATOM 1567 C C . GLN A 1 202 ? 8.289 4.863 11 1 98.56 202 GLN A C 1
ATOM 1569 O O . GLN A 1 202 ? 8.43 3.684 11.328 1 98.56 202 GLN A O 1
ATOM 1574 N N . TYR A 1 203 ? 9.305 5.547 10.562 1 98.69 203 TYR A N 1
ATOM 1575 C CA . TYR A 1 203 ? 10.648 5.02 10.32 1 98.69 203 TYR A CA 1
ATOM 1576 C C . TYR A 1 203 ? 11.383 4.77 11.633 1 98.69 203 TYR A C 1
ATOM 1578 O O . TYR A 1 203 ? 12.156 3.818 11.742 1 98.69 203 TYR A O 1
ATOM 1586 N N . PHE A 1 204 ? 11.164 5.594 12.633 1 98.75 204 PHE A N 1
ATOM 1587 C CA . PHE A 1 204 ? 11.875 5.484 13.906 1 98.75 204 PHE A CA 1
ATOM 1588 C C . PHE A 1 204 ? 11.102 4.621 14.891 1 98.75 204 PHE A C 1
ATOM 1590 O O . PHE A 1 204 ? 10.219 5.113 15.594 1 98.75 204 PHE A O 1
ATOM 1597 N N . HIS A 1 205 ? 11.414 3.404 14.984 1 98.56 205 HIS A N 1
ATOM 1598 C CA . HIS A 1 205 ? 10.852 2.359 15.836 1 98.56 205 HIS A CA 1
ATOM 1599 C C . HIS A 1 205 ? 11.906 1.317 16.188 1 98.56 205 HIS A C 1
ATOM 1601 O O . HIS A 1 205 ? 12.984 1.279 15.586 1 98.56 205 HIS A O 1
ATOM 1607 N N . HIS A 1 206 ? 11.625 0.479 17.188 1 98.06 206 HIS A N 1
ATOM 1608 C CA . HIS A 1 206 ? 12.57 -0.537 17.625 1 98.06 206 HIS A CA 1
ATOM 1609 C C . HIS A 1 206 ? 12.156 -1.924 17.141 1 98.06 206 HIS A C 1
ATOM 1611 O O . HIS A 1 206 ? 12.859 -2.906 17.391 1 98.06 206 HIS A O 1
ATOM 1617 N N . THR A 1 207 ? 10.977 -2.033 16.453 1 97.94 207 THR A N 1
ATOM 1618 C CA . THR A 1 207 ? 10.492 -3.332 15.992 1 97.94 207 THR A CA 1
ATOM 1619 C C . THR A 1 207 ? 11.547 -4.023 15.125 1 97.94 207 THR A C 1
ATOM 1621 O O . THR A 1 207 ? 12.102 -3.412 14.211 1 97.94 207 THR A O 1
ATOM 1624 N N . ALA A 1 208 ? 11.789 -5.262 15.406 1 96.25 208 ALA A N 1
ATOM 1625 C CA . ALA A 1 208 ? 12.789 -6.016 14.664 1 96.25 208 ALA A CA 1
ATOM 1626 C C . ALA A 1 208 ? 12.219 -6.508 13.336 1 96.25 208 ALA A C 1
ATOM 1628 O O . ALA A 1 208 ? 11.008 -6.684 13.195 1 96.25 208 ALA A O 1
ATOM 1629 N N . ASN A 1 209 ? 12.992 -6.707 12.344 1 98 209 ASN A N 1
ATOM 1630 C CA . ASN A 1 209 ? 12.734 -7.398 11.086 1 98 209 ASN A CA 1
ATOM 1631 C C . ASN A 1 209 ? 11.688 -6.664 10.242 1 98 209 ASN A C 1
ATOM 1633 O O . ASN A 1 209 ? 10.672 -7.242 9.859 1 98 209 ASN A O 1
ATOM 1637 N N . THR A 1 210 ? 11.969 -5.414 9.977 1 98.5 210 THR A N 1
ATOM 1638 C CA . THR A 1 210 ? 11.07 -4.613 9.156 1 98.5 210 THR A CA 1
ATOM 1639 C C . THR A 1 210 ? 11.789 -4.105 7.91 1 98.5 210 THR A C 1
ATOM 1641 O O . THR A 1 210 ? 11.695 -2.924 7.57 1 98.5 210 THR A O 1
ATOM 1644 N N . PRO A 1 211 ? 12.508 -4.965 7.195 1 98.62 211 PRO A N 1
ATOM 1645 C CA . PRO A 1 211 ? 13.344 -4.473 6.098 1 98.62 211 PRO A CA 1
ATOM 1646 C C . PRO A 1 211 ? 12.516 -3.855 4.969 1 98.62 211 PRO A C 1
ATOM 1648 O O . PRO A 1 211 ? 12.93 -2.854 4.375 1 98.62 211 PRO A O 1
ATOM 1651 N N . LEU A 1 212 ? 11.367 -4.445 4.664 1 98.81 212 LEU A N 1
ATOM 1652 C CA . LEU A 1 212 ? 10.586 -3.891 3.566 1 98.81 212 LEU A CA 1
ATOM 1653 C C . LEU A 1 212 ? 9.961 -2.555 3.961 1 98.81 212 LEU A C 1
ATOM 1655 O O . LEU A 1 212 ? 9.969 -1.607 3.172 1 98.81 212 LEU A O 1
ATOM 1659 N N . GLN A 1 213 ? 9.406 -2.43 5.172 1 98.62 213 GLN A N 1
ATOM 1660 C CA . GLN A 1 213 ? 8.852 -1.165 5.641 1 98.62 213 GLN A CA 1
ATOM 1661 C C . GLN A 1 213 ? 9.891 -0.052 5.586 1 98.62 213 GLN A C 1
ATOM 1663 O O . GLN A 1 213 ? 9.586 1.076 5.195 1 98.62 213 GLN A O 1
ATOM 1668 N N . ASP A 1 214 ? 11.117 -0.406 5.996 1 98.69 214 ASP A N 1
ATOM 1669 C CA . ASP A 1 214 ? 12.195 0.575 5.941 1 98.69 214 ASP A CA 1
ATOM 1670 C C . ASP A 1 214 ? 12.398 1.088 4.516 1 98.69 214 ASP A C 1
ATOM 1672 O O . ASP A 1 214 ? 12.438 2.299 4.289 1 98.69 214 ASP A O 1
ATOM 1676 N N . ARG A 1 215 ? 12.453 0.186 3.609 1 98.81 215 ARG A N 1
ATOM 1677 C CA . ARG A 1 215 ? 12.742 0.56 2.229 1 98.81 215 ARG A CA 1
ATOM 1678 C C . ARG A 1 215 ? 11.57 1.299 1.602 1 98.81 215 ARG A C 1
ATOM 1680 O O . ARG A 1 215 ? 11.758 2.189 0.77 1 98.81 215 ARG A O 1
ATOM 1687 N N . MET A 1 216 ? 10.344 0.935 1.975 1 98.88 216 MET A N 1
ATOM 1688 C CA . MET A 1 216 ? 9.18 1.648 1.465 1 98.88 216 MET A CA 1
ATOM 1689 C C . MET A 1 216 ? 9.141 3.078 1.992 1 98.88 216 MET A C 1
ATOM 1691 O O . MET A 1 216 ? 8.812 4.008 1.254 1 98.88 216 MET A O 1
ATOM 1695 N N . CYS A 1 217 ? 9.453 3.252 3.281 1 98.88 217 CYS A N 1
ATOM 1696 C CA . CYS A 1 217 ? 9.578 4.594 3.84 1 98.88 217 CYS A CA 1
ATOM 1697 C C . CYS A 1 217 ? 10.633 5.398 3.084 1 98.88 217 CYS A C 1
ATOM 1699 O O . CYS A 1 217 ? 10.383 6.543 2.697 1 98.88 217 CYS A O 1
ATOM 1701 N N . GLU A 1 218 ? 11.766 4.793 2.857 1 98.94 218 GLU A N 1
ATOM 1702 C CA . GLU A 1 218 ? 12.875 5.445 2.166 1 98.94 218 GLU A CA 1
ATOM 1703 C C . GLU A 1 218 ? 12.5 5.801 0.73 1 98.94 218 GLU A C 1
ATOM 1705 O O . GLU A 1 218 ? 12.922 6.832 0.208 1 98.94 218 GLU A O 1
ATOM 1710 N N . ALA A 1 219 ? 11.641 4.949 0.101 1 98.88 219 ALA A N 1
ATOM 1711 C CA . ALA A 1 219 ? 11.156 5.223 -1.249 1 98.88 219 ALA A CA 1
ATOM 1712 C C . ALA A 1 219 ? 10.344 6.516 -1.288 1 98.88 219 ALA A C 1
ATOM 1714 O O . ALA A 1 219 ? 10.531 7.344 -2.182 1 98.88 219 ALA A O 1
ATOM 1715 N N . VAL A 1 220 ? 9.508 6.715 -0.301 1 98.94 220 VAL A N 1
ATOM 1716 C CA . VAL A 1 220 ? 8.688 7.922 -0.248 1 98.94 220 VAL A CA 1
ATOM 1717 C C . VAL A 1 220 ? 9.578 9.141 -0.008 1 98.94 220 VAL A C 1
ATOM 1719 O O . VAL A 1 220 ? 9.469 10.141 -0.717 1 98.94 220 VAL A O 1
ATOM 1722 N N . LEU A 1 221 ? 10.508 9.008 0.941 1 98.94 221 LEU A N 1
ATOM 1723 C CA . LEU A 1 221 ? 11.367 10.125 1.298 1 98.94 221 LEU A CA 1
ATOM 1724 C C . LEU A 1 221 ? 12.219 10.555 0.109 1 98.94 221 LEU A C 1
ATOM 1726 O O . LEU A 1 221 ? 12.297 11.742 -0.21 1 98.94 221 LEU A O 1
ATOM 1730 N N . ARG A 1 222 ? 12.812 9.625 -0.587 1 98.88 222 ARG A N 1
ATOM 1731 C CA . ARG A 1 222 ? 13.68 9.945 -1.715 1 98.88 222 ARG A CA 1
ATOM 1732 C C . ARG A 1 222 ? 12.891 10.578 -2.854 1 98.88 222 ARG A C 1
ATOM 1734 O O . ARG A 1 222 ? 13.359 11.523 -3.494 1 98.88 222 ARG A O 1
ATOM 1741 N N . THR A 1 223 ? 11.688 10.055 -3.119 1 98.94 223 THR A N 1
ATOM 1742 C CA . THR A 1 223 ? 10.844 10.609 -4.172 1 98.94 223 THR A CA 1
ATOM 1743 C C . THR A 1 223 ? 10.477 12.055 -3.865 1 98.94 223 THR A C 1
ATOM 1745 O O . THR A 1 223 ? 10.586 12.922 -4.734 1 98.94 223 THR A O 1
ATOM 1748 N N . VAL A 1 224 ? 10.102 12.305 -2.619 1 98.94 224 VAL A N 1
ATOM 1749 C CA . VAL A 1 224 ? 9.719 13.648 -2.199 1 98.94 224 VAL A CA 1
ATOM 1750 C C . VAL A 1 224 ? 10.922 14.586 -2.305 1 98.94 224 VAL A C 1
ATOM 1752 O O . VAL A 1 224 ? 10.812 15.703 -2.818 1 98.94 224 VAL A O 1
ATOM 1755 N N . MET A 1 225 ? 12.055 14.117 -1.858 1 98.81 225 MET A N 1
ATOM 1756 C CA . MET A 1 225 ? 13.242 14.953 -1.827 1 98.81 225 MET A CA 1
ATOM 1757 C C . MET A 1 225 ? 13.695 15.312 -3.238 1 98.81 225 MET A C 1
ATOM 1759 O O . MET A 1 225 ? 14.266 16.375 -3.461 1 98.81 225 MET A O 1
ATOM 1763 N N . GLU A 1 226 ? 13.414 14.445 -4.215 1 98.69 226 GLU A N 1
ATOM 1764 C CA . GLU A 1 226 ? 13.766 14.727 -5.605 1 98.69 226 GLU A CA 1
ATOM 1765 C C . GLU A 1 226 ? 12.773 15.695 -6.242 1 98.69 226 GLU A C 1
ATOM 1767 O O . GLU A 1 226 ? 13.156 16.562 -7.031 1 98.69 226 GLU A O 1
ATOM 1772 N N . ALA A 1 227 ? 11.539 15.641 -5.887 1 98.88 227 ALA A N 1
ATOM 1773 C CA . ALA A 1 227 ? 10.477 16.406 -6.531 1 98.88 227 ALA A CA 1
ATOM 1774 C C . ALA A 1 227 ? 10.336 17.781 -5.895 1 98.88 227 ALA A C 1
ATOM 1776 O O . ALA A 1 227 ? 10.062 18.766 -6.586 1 98.88 227 ALA A O 1
ATOM 1777 N N . ALA A 1 228 ? 10.578 17.875 -4.613 1 98.75 228 ALA A N 1
ATOM 1778 C CA . ALA A 1 228 ? 10.172 19.016 -3.799 1 98.75 228 ALA A CA 1
ATOM 1779 C C . ALA A 1 228 ? 10.898 20.281 -4.23 1 98.75 228 ALA A C 1
ATOM 1781 O O . ALA A 1 228 ? 10.273 21.312 -4.473 1 98.75 228 ALA A O 1
ATOM 1782 N N . PRO A 1 229 ? 12.258 20.297 -4.371 1 98.81 229 PRO A N 1
ATOM 1783 C CA . PRO A 1 229 ? 12.938 21.516 -4.773 1 98.81 229 PRO A CA 1
ATOM 1784 C C . PRO A 1 229 ? 12.484 22.031 -6.137 1 98.81 229 PRO A C 1
ATOM 1786 O O . PRO A 1 229 ? 12.352 23.25 -6.336 1 98.81 229 PRO A O 1
ATOM 1789 N N . LYS A 1 230 ? 12.164 21.078 -7.059 1 98.88 230 LYS A N 1
ATOM 1790 C CA . LYS A 1 230 ? 11.68 21.469 -8.383 1 98.88 230 LYS A CA 1
ATOM 1791 C C . LYS A 1 230 ? 10.281 22.062 -8.297 1 98.88 230 LYS A C 1
ATOM 1793 O O . LYS A 1 230 ? 9.984 23.062 -8.969 1 98.88 230 LYS A O 1
ATOM 1798 N N . LEU A 1 231 ? 9.469 21.516 -7.465 1 98.81 231 LEU A N 1
ATOM 1799 C CA . LEU A 1 231 ? 8.094 21.984 -7.336 1 98.81 231 LEU A CA 1
ATOM 1800 C C . LEU A 1 231 ? 8.047 23.375 -6.711 1 98.81 231 LEU A C 1
ATOM 1802 O O . LEU A 1 231 ? 7.309 24.25 -7.176 1 98.81 231 LEU A O 1
ATOM 1806 N N . VAL A 1 232 ? 8.836 23.578 -5.664 1 98.38 232 VAL A N 1
ATOM 1807 C CA . VAL A 1 232 ? 8.828 24.859 -4.949 1 98.38 232 VAL A CA 1
ATOM 1808 C C . VAL A 1 232 ? 9.297 25.969 -5.879 1 98.38 232 VAL A C 1
ATOM 1810 O O . VAL A 1 232 ? 8.898 27.125 -5.719 1 98.38 232 VAL A O 1
ATOM 1813 N N . ASN A 1 233 ? 10.016 25.641 -6.883 1 98.12 233 ASN A N 1
ATOM 1814 C CA . ASN A 1 233 ? 10.516 26.609 -7.844 1 98.12 233 ASN A CA 1
ATOM 1815 C C . ASN A 1 233 ? 9.633 26.688 -9.094 1 98.12 233 ASN A C 1
ATOM 1817 O O . ASN A 1 233 ? 9.844 27.531 -9.961 1 98.12 233 ASN A O 1
ATOM 1821 N N . ASP A 1 234 ? 8.719 25.812 -9.234 1 98.44 234 ASP A N 1
ATOM 1822 C CA . ASP A 1 234 ? 7.742 25.781 -10.312 1 98.44 234 ASP A CA 1
ATOM 1823 C C . ASP A 1 234 ? 6.395 25.25 -9.82 1 98.44 234 ASP A C 1
ATOM 1825 O O . ASP A 1 234 ? 5.992 24.141 -10.164 1 98.44 234 ASP A O 1
ATOM 1829 N N . LEU A 1 235 ? 5.684 26.125 -9.148 1 98.31 235 LEU A N 1
ATOM 1830 C CA . LEU A 1 235 ? 4.496 25.734 -8.391 1 98.31 235 LEU A CA 1
ATOM 1831 C C . LEU A 1 235 ? 3.373 25.297 -9.328 1 98.31 235 LEU A C 1
ATOM 1833 O O . LEU A 1 235 ? 2.404 24.672 -8.891 1 98.31 235 LEU A O 1
ATOM 1837 N N . GLN A 1 236 ? 3.455 25.531 -10.617 1 97.81 236 GLN A N 1
ATOM 1838 C CA . GLN A 1 236 ? 2.385 25.234 -11.562 1 97.81 236 GLN A CA 1
ATOM 1839 C C . GLN A 1 236 ? 2.686 23.953 -12.344 1 97.81 236 GLN A C 1
ATOM 1841 O O . GLN A 1 236 ? 1.958 23.594 -13.273 1 97.81 236 GLN A O 1
ATOM 1846 N N . ASN A 1 237 ? 3.77 23.281 -11.953 1 98.56 237 ASN A N 1
ATOM 1847 C CA . ASN A 1 237 ? 4.148 22.047 -12.648 1 98.56 237 ASN A CA 1
ATOM 1848 C C . ASN A 1 237 ? 3.236 20.891 -12.266 1 98.56 237 ASN A C 1
ATOM 1850 O O . ASN A 1 237 ? 3.355 20.328 -11.18 1 98.56 237 ASN A O 1
ATOM 1854 N N . TYR A 1 238 ? 2.414 20.453 -13.188 1 98.56 238 TYR A N 1
ATOM 1855 C CA . TYR A 1 238 ? 1.393 19.438 -12.938 1 98.56 238 TYR A CA 1
ATOM 1856 C C . TYR A 1 238 ? 2.025 18.125 -12.5 1 98.56 238 TYR A C 1
ATOM 1858 O O . TYR A 1 238 ? 1.565 17.5 -11.547 1 98.56 238 TYR A O 1
ATOM 1866 N N . GLU A 1 239 ? 3.057 17.719 -13.18 1 98.62 239 GLU A N 1
ATOM 1867 C CA . GLU A 1 239 ? 3.666 16.422 -12.914 1 98.62 239 GLU A CA 1
ATOM 1868 C C . GLU A 1 239 ? 4.281 16.375 -11.516 1 98.62 239 GLU A C 1
ATOM 1870 O O . GLU A 1 239 ? 4.195 15.359 -10.828 1 98.62 239 GLU A O 1
ATOM 1875 N N . LEU A 1 240 ? 4.902 17.469 -11.094 1 98.88 240 LEU A N 1
ATOM 1876 C CA . LEU A 1 240 ? 5.48 17.531 -9.758 1 98.88 240 LEU A CA 1
ATOM 1877 C C . LEU A 1 240 ? 4.387 17.578 -8.695 1 98.88 240 LEU A C 1
ATOM 1879 O O . LEU A 1 240 ? 4.512 16.953 -7.645 1 98.88 240 LEU A O 1
ATOM 1883 N N . ARG A 1 241 ? 3.275 18.312 -8.992 1 98.88 241 ARG A N 1
ATOM 1884 C CA . ARG A 1 241 ? 2.121 18.312 -8.102 1 98.88 241 ARG A CA 1
ATOM 1885 C C . ARG A 1 241 ? 1.548 16.906 -7.949 1 98.88 241 ARG A C 1
ATOM 1887 O O . ARG A 1 241 ? 1.2 16.484 -6.844 1 98.88 241 ARG A O 1
ATOM 1894 N N . GLU A 1 242 ? 1.491 16.219 -9.062 1 98.81 242 GLU A N 1
ATOM 1895 C CA . GLU A 1 242 ? 0.987 14.844 -9.094 1 98.81 242 GLU A CA 1
ATOM 1896 C C . GLU A 1 242 ? 1.831 13.93 -8.211 1 98.81 242 GLU A C 1
ATOM 1898 O O . GLU A 1 242 ? 1.294 13.164 -7.406 1 98.81 242 GLU A O 1
ATOM 1903 N N . THR A 1 243 ? 3.158 14.023 -8.312 1 98.88 243 THR A N 1
ATOM 1904 C CA . THR A 1 243 ? 4.09 13.203 -7.547 1 98.88 243 THR A CA 1
ATOM 1905 C C . THR A 1 243 ? 3.947 13.477 -6.055 1 98.88 243 THR A C 1
ATOM 1907 O O . THR A 1 243 ? 3.812 12.547 -5.254 1 98.88 243 THR A O 1
ATOM 1910 N N . ILE A 1 244 ? 3.881 14.742 -5.719 1 98.94 244 ILE A N 1
ATOM 1911 C CA . ILE A 1 244 ? 3.834 15.133 -4.316 1 98.94 244 ILE A CA 1
ATOM 1912 C C . ILE A 1 244 ? 2.484 14.75 -3.715 1 98.94 244 ILE A C 1
ATOM 1914 O O . ILE A 1 244 ? 2.414 14.281 -2.578 1 98.94 244 ILE A O 1
ATOM 1918 N N . LEU A 1 245 ? 1.42 14.945 -4.488 1 98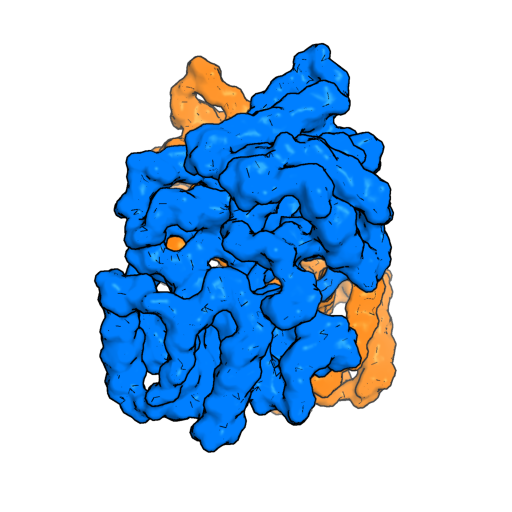.88 245 LEU A N 1
ATOM 1919 C CA . LEU A 1 245 ? 0.078 14.578 -4.047 1 98.88 245 LEU A CA 1
ATOM 1920 C C . LEU A 1 245 ? -0.004 13.086 -3.734 1 98.88 245 LEU A C 1
ATOM 1922 O O . LEU A 1 245 ? -0.469 12.703 -2.66 1 98.88 245 LEU A O 1
ATOM 1926 N N . TYR A 1 246 ? 0.528 12.297 -4.598 1 98.81 246 TYR A N 1
ATOM 1927 C CA . TYR A 1 246 ? 0.521 10.844 -4.438 1 98.81 246 TYR A CA 1
ATOM 1928 C C . TYR A 1 246 ? 1.392 10.422 -3.26 1 98.81 246 TYR A C 1
ATOM 1930 O O . TYR A 1 246 ? 0.993 9.578 -2.457 1 98.81 246 TYR A O 1
ATOM 1938 N N . CYS A 1 247 ? 2.541 11.016 -3.096 1 98.94 247 CYS A N 1
ATOM 1939 C CA . CYS A 1 247 ? 3.434 10.719 -1.98 1 98.94 247 CYS A CA 1
ATOM 1940 C C . CYS A 1 247 ? 2.758 11.016 -0.647 1 98.94 247 CYS A C 1
ATOM 1942 O O . CYS A 1 247 ? 2.91 10.258 0.313 1 98.94 247 CYS A O 1
ATOM 1944 N N . GLY A 1 248 ? 2.031 12.141 -0.616 1 98.88 248 GLY A N 1
ATOM 1945 C CA . GLY A 1 248 ? 1.33 12.492 0.608 1 98.88 248 GLY A CA 1
ATOM 1946 C C . GLY A 1 248 ? 0.344 11.438 1.059 1 98.88 248 GLY A C 1
ATOM 1947 O O . GLY A 1 248 ? 0.246 11.133 2.25 1 98.88 248 GLY A O 1
ATOM 1948 N N . THR A 1 249 ? -0.35 10.836 0.136 1 98.88 249 THR A N 1
ATOM 1949 C CA . THR A 1 249 ? -1.319 9.789 0.439 1 98.88 249 THR A CA 1
ATOM 1950 C C . THR A 1 249 ? -0.62 8.547 0.976 1 98.88 249 THR A C 1
ATOM 1952 O O . THR A 1 249 ? -1.021 7.996 2.006 1 98.88 249 THR A O 1
ATOM 1955 N N . ILE A 1 250 ? 0.475 8.148 0.344 1 98.88 250 ILE A N 1
ATOM 1956 C CA . ILE A 1 250 ? 1.186 6.926 0.7 1 98.88 250 ILE A CA 1
ATOM 1957 C C . ILE A 1 250 ? 1.903 7.113 2.033 1 98.88 250 ILE A C 1
ATOM 1959 O O . ILE A 1 250 ? 2.031 6.172 2.816 1 98.88 250 ILE A O 1
ATOM 1963 N N . ALA A 1 251 ? 2.26 8.328 2.344 1 98.81 251 ALA A N 1
ATOM 1964 C CA . ALA A 1 251 ? 3.035 8.641 3.541 1 98.81 251 ALA A CA 1
ATOM 1965 C C . ALA A 1 251 ? 2.252 8.305 4.805 1 98.81 251 ALA A C 1
ATOM 1967 O O . ALA A 1 251 ? 2.84 8.023 5.852 1 98.81 251 ALA A O 1
ATOM 1968 N N . LEU A 1 252 ? 0.913 8.289 4.691 1 98.62 252 LEU A N 1
ATOM 1969 C CA . LEU A 1 252 ? 0.179 8.047 5.93 1 98.62 252 LEU A CA 1
ATOM 1970 C C . LEU A 1 252 ? -1.183 7.426 5.637 1 98.62 252 LEU A C 1
ATOM 1972 O O . LEU A 1 252 ? -2.195 7.848 6.199 1 98.62 252 LEU A O 1
ATOM 1976 N N . ASN A 1 253 ? -1.294 6.5 4.738 1 98.5 253 ASN A N 1
ATOM 1977 C CA . ASN A 1 253 ? -2.539 5.773 4.508 1 98.5 253 ASN A CA 1
ATOM 1978 C C . ASN A 1 253 ? -2.564 4.453 5.27 1 98.5 253 ASN A C 1
ATOM 1980 O O . ASN A 1 253 ? -3.467 3.635 5.078 1 98.5 253 ASN A O 1
ATOM 1984 N N . GLY A 1 254 ? -1.551 4.16 6.055 1 97.94 254 GLY A N 1
ATOM 1985 C CA . GLY A 1 254 ? -1.49 2.977 6.898 1 97.94 254 GLY A CA 1
ATOM 1986 C C . GLY A 1 254 ? -0.545 1.915 6.367 1 97.94 254 GLY A C 1
ATOM 1987 O O . GLY A 1 254 ? -0.134 1.019 7.109 1 97.94 254 GLY A O 1
ATOM 1988 N N . LEU A 1 255 ? -0.12 1.971 5.148 1 98.06 255 LEU A N 1
ATOM 1989 C CA . LEU A 1 255 ? 0.686 0.95 4.488 1 98.06 255 LEU A CA 1
ATOM 1990 C C . LEU A 1 255 ? 2.076 0.87 5.109 1 98.06 255 LEU A C 1
ATOM 1992 O O . LEU A 1 255 ? 2.594 -0.224 5.34 1 98.06 255 LEU A O 1
ATOM 1996 N N . LEU A 1 256 ? 2.646 2.004 5.41 1 98.44 256 LEU A N 1
ATOM 1997 C CA . LEU A 1 256 ? 4.047 2.057 5.82 1 98.44 256 LEU A CA 1
ATOM 1998 C C . LEU A 1 256 ? 4.203 1.611 7.27 1 98.44 256 LEU A C 1
ATOM 2000 O O . LEU A 1 256 ? 5.316 1.336 7.723 1 98.44 256 LEU A O 1
ATOM 2004 N N . GLN A 1 257 ? 3.115 1.483 7.969 1 97.44 257 GLN A N 1
ATOM 2005 C CA . GLN A 1 257 ? 3.221 1.203 9.398 1 97.44 257 GLN A CA 1
ATOM 2006 C C . GLN A 1 257 ? 2.846 -0.245 9.703 1 97.44 257 GLN A C 1
ATOM 2008 O O . GLN A 1 257 ? 2.773 -0.64 10.867 1 97.44 257 GLN A O 1
ATOM 2013 N N . MET A 1 258 ? 2.574 -1.064 8.703 1 98.12 258 MET A N 1
ATOM 2014 C CA . MET A 1 258 ? 2.225 -2.463 8.938 1 98.12 258 MET A CA 1
ATOM 2015 C C . MET A 1 258 ? 3.354 -3.197 9.656 1 98.12 258 MET A C 1
ATOM 2017 O O . MET A 1 258 ? 4.496 -3.193 9.188 1 98.12 258 MET A O 1
ATOM 2021 N N . GLY A 1 259 ? 3.014 -3.76 10.758 1 98.31 259 GLY A N 1
ATOM 2022 C CA . GLY A 1 259 ? 3.949 -4.629 11.453 1 98.31 259 GLY A CA 1
ATOM 2023 C C . GLY A 1 259 ? 4.906 -3.875 12.359 1 98.31 259 GLY A C 1
ATOM 2024 O O . GLY A 1 259 ? 5.887 -4.441 12.844 1 98.31 259 GLY A O 1
ATOM 2025 N N . LEU A 1 260 ? 4.684 -2.572 12.508 1 98.25 260 LEU A N 1
ATOM 2026 C CA . LEU A 1 260 ? 5.527 -1.809 13.414 1 98.25 260 LEU A CA 1
ATOM 2027 C C . LEU A 1 260 ? 4.727 -0.709 14.102 1 98.25 260 LEU A C 1
ATOM 2029 O O . LEU A 1 260 ? 3.588 -0.429 13.719 1 98.25 260 LEU A O 1
ATOM 2033 N N . ARG A 1 261 ? 5.34 -0.177 15.242 1 95.69 261 ARG A N 1
ATOM 2034 C CA . ARG A 1 261 ? 4.77 0.96 15.953 1 95.69 261 ARG A CA 1
ATOM 2035 C C . ARG A 1 261 ? 5.727 2.146 15.945 1 95.69 261 ARG A C 1
ATOM 2037 O O . ARG A 1 261 ? 6.773 2.113 16.594 1 95.69 261 ARG A O 1
ATOM 2044 N N . GLY A 1 262 ? 5.312 3.193 15.25 1 96.69 262 GLY A N 1
ATOM 2045 C CA . GLY A 1 262 ? 6.125 4.395 15.117 1 96.69 262 GLY A CA 1
ATOM 2046 C C . GLY A 1 262 ? 6.066 5.285 16.344 1 96.69 262 GLY A C 1
ATOM 2047 O O . GLY A 1 262 ? 5.332 5 17.297 1 96.69 262 GLY A O 1
ATOM 2048 N N . ASP A 1 263 ? 6.836 6.281 16.469 1 96.31 263 ASP A N 1
ATOM 2049 C CA . ASP A 1 263 ? 7.051 7.062 17.688 1 96.31 263 ASP A CA 1
ATOM 2050 C C . ASP A 1 263 ? 5.969 8.125 17.844 1 96.31 263 ASP A C 1
ATOM 2052 O O . ASP A 1 263 ? 5.258 8.148 18.859 1 96.31 263 ASP A O 1
ATOM 2056 N N . TRP A 1 264 ? 5.727 9.148 17.047 1 97.19 264 TRP A N 1
ATOM 2057 C CA . TRP A 1 264 ? 4.754 10.234 16.922 1 97.19 264 TRP A CA 1
ATOM 2058 C C . TRP A 1 264 ? 4.965 11.289 18 1 97.19 264 TRP A C 1
ATOM 2060 O O . TRP A 1 264 ? 4.125 12.172 18.172 1 97.19 264 TRP A O 1
ATOM 2070 N N . ALA A 1 265 ? 6.055 11.242 18.781 1 98.44 265 ALA A N 1
ATOM 2071 C CA . ALA A 1 265 ? 6.332 12.188 19.859 1 98.44 265 ALA A CA 1
ATOM 2072 C C . ALA A 1 265 ? 6.449 13.609 19.328 1 98.44 265 ALA A C 1
ATOM 2074 O O . ALA A 1 265 ? 6 14.562 19.984 1 98.44 265 ALA A O 1
ATOM 2075 N N . THR A 1 266 ? 7.086 13.727 18.172 1 98.62 266 THR A N 1
ATOM 2076 C CA . THR A 1 266 ? 7.262 15.062 17.625 1 98.62 266 THR A CA 1
ATOM 2077 C C . THR A 1 266 ? 5.91 15.695 17.297 1 98.62 266 THR A C 1
ATOM 2079 O O . THR A 1 266 ? 5.699 16.891 17.547 1 98.62 266 THR A O 1
ATOM 2082 N N . HIS A 1 267 ? 5.016 14.906 16.766 1 98.38 267 HIS A N 1
ATOM 2083 C CA . HIS A 1 267 ? 3.666 15.406 16.516 1 98.38 267 HIS A CA 1
ATOM 2084 C C . HIS A 1 267 ? 2.992 15.828 17.812 1 98.38 267 HIS A C 1
ATOM 2086 O O . HIS A 1 267 ? 2.332 16.875 17.875 1 98.38 267 HIS A O 1
ATOM 2092 N N . ASN A 1 268 ? 3.207 15.016 18.844 1 98.06 268 ASN A N 1
ATOM 2093 C CA . ASN A 1 268 ? 2.604 15.344 20.125 1 98.06 268 ASN A CA 1
ATOM 2094 C C . ASN A 1 268 ? 3.119 16.672 20.672 1 98.06 268 ASN A C 1
ATOM 2096 O O . ASN A 1 268 ? 2.342 17.5 21.156 1 98.06 268 ASN A O 1
ATOM 2100 N N . ILE A 1 269 ? 4.375 16.906 20.594 1 98.5 269 ILE A N 1
ATOM 2101 C CA . ILE A 1 269 ? 4.957 18.156 21.047 1 98.5 269 ILE A CA 1
ATOM 2102 C C . ILE A 1 269 ? 4.43 19.312 20.188 1 98.5 269 ILE A C 1
ATOM 2104 O O . ILE A 1 269 ? 4.066 20.375 20.703 1 98.5 269 ILE A O 1
ATOM 2108 N N . GLU A 1 270 ? 4.379 19.094 18.891 1 98.31 270 GLU A N 1
ATOM 2109 C CA . GLU A 1 270 ? 3.92 20.141 17.984 1 98.31 270 GLU A CA 1
ATOM 2110 C C . GLU A 1 270 ? 2.451 20.469 18.219 1 98.31 270 GLU A C 1
ATOM 2112 O O . GLU A 1 270 ? 2.049 21.625 18.109 1 98.31 270 GLU A O 1
ATOM 2117 N N . HIS A 1 271 ? 1.62 19.453 18.5 1 97.62 271 HIS A N 1
ATOM 2118 C CA . HIS A 1 271 ? 0.225 19.734 18.828 1 97.62 271 HIS A CA 1
ATOM 2119 C C . HIS A 1 271 ? 0.113 20.688 20.016 1 97.62 271 HIS A C 1
ATOM 2121 O O . HIS A 1 271 ? -0.742 21.578 20.031 1 97.62 271 HIS A O 1
ATOM 2127 N N . ALA A 1 272 ? 0.977 20.469 20.984 1 97.25 272 ALA A N 1
ATOM 2128 C CA . ALA A 1 272 ? 0.996 21.359 22.141 1 97.25 272 ALA A CA 1
ATOM 2129 C C . ALA A 1 272 ? 1.405 22.781 21.734 1 97.25 272 ALA A C 1
ATOM 2131 O O . ALA A 1 272 ? 0.817 23.75 22.203 1 97.25 272 ALA A O 1
ATOM 2132 N N . VAL A 1 273 ? 2.375 22.891 20.859 1 97.12 273 VAL A N 1
ATOM 2133 C CA . VAL A 1 273 ? 2.811 24.188 20.375 1 97.12 273 VAL A CA 1
ATOM 2134 C C . VAL A 1 273 ? 1.659 24.891 19.656 1 97.12 273 VAL A C 1
ATOM 2136 O O . VAL A 1 273 ? 1.347 26.047 19.938 1 97.12 273 VAL A O 1
ATOM 2139 N N . SER A 1 274 ? 1.008 24.109 18.734 1 94.44 274 SER A N 1
ATOM 2140 C CA . SER A 1 274 ? -0.062 24.656 17.906 1 94.44 274 SER A CA 1
ATOM 2141 C C . SER A 1 274 ? -1.29 24.984 18.75 1 94.44 274 SER A C 1
ATOM 2143 O O . SER A 1 274 ? -2.072 25.875 18.375 1 94.44 274 SER A O 1
ATOM 2145 N N . ALA A 1 275 ? -1.438 24.312 19.859 1 92.88 275 ALA A N 1
ATOM 2146 C CA . ALA A 1 275 ? -2.568 24.578 20.75 1 92.88 275 ALA A CA 1
ATOM 2147 C C . ALA A 1 275 ? -2.383 25.906 21.484 1 92.88 275 ALA A C 1
ATOM 2149 O O . ALA A 1 275 ? -3.361 26.562 21.844 1 92.88 275 ALA A O 1
ATOM 2150 N N . VAL A 1 276 ? -1.134 26.25 21.703 1 92.38 276 VAL A N 1
ATOM 2151 C CA . VAL A 1 276 ? -0.819 27.453 22.453 1 92.38 276 VAL A CA 1
ATOM 2152 C C . VAL A 1 276 ? -0.626 28.625 21.5 1 92.38 276 VAL A C 1
ATOM 2154 O O . VAL A 1 276 ? -1.048 29.75 21.781 1 92.38 276 VAL A O 1
ATOM 2157 N N . TYR A 1 277 ? 0.017 28.281 20.359 1 91.5 277 TYR A N 1
ATOM 2158 C CA . TYR A 1 277 ? 0.268 29.281 19.328 1 91.5 277 TYR A CA 1
ATOM 2159 C C . TYR A 1 277 ? -0.344 28.844 18 1 91.5 277 TYR A C 1
ATOM 2161 O O . TYR A 1 277 ? -0.231 27.688 17.609 1 91.5 277 TYR A O 1
ATOM 2169 N N . ASP A 1 278 ? -1.119 29.547 17.391 1 87.69 278 ASP A N 1
ATOM 2170 C CA . ASP A 1 278 ? -1.775 29.203 16.125 1 87.69 278 ASP A CA 1
ATOM 2171 C C . ASP A 1 278 ? -0.795 29.281 14.961 1 87.69 278 ASP A C 1
ATOM 2173 O O . ASP A 1 278 ? -1.009 30.047 14.016 1 87.69 278 ASP A O 1
ATOM 2177 N N . ILE A 1 279 ? 0.241 28.453 14.984 1 92.06 279 ILE A N 1
ATOM 2178 C CA . ILE A 1 279 ? 1.234 28.391 13.914 1 92.06 279 ILE A CA 1
ATOM 2179 C C . ILE A 1 279 ? 0.885 27.266 12.953 1 92.06 279 ILE A C 1
ATOM 2181 O O . ILE A 1 279 ? 0.126 26.359 13.305 1 92.06 279 ILE A O 1
ATOM 2185 N N . PRO A 1 280 ? 1.396 27.297 11.727 1 93.25 280 PRO A N 1
ATOM 2186 C CA . PRO A 1 280 ? 1.196 26.156 10.844 1 93.25 280 PRO A CA 1
ATOM 2187 C C . PRO A 1 280 ? 1.789 24.859 11.422 1 93.25 280 PRO A C 1
ATOM 2189 O O . PRO A 1 280 ? 2.953 24.844 11.828 1 93.25 280 PRO A O 1
ATOM 2192 N N . HIS A 1 281 ? 1.003 23.859 11.469 1 94.38 281 HIS A N 1
ATOM 2193 C CA . HIS A 1 281 ? 1.363 22.578 12.07 1 94.38 281 HIS A CA 1
ATOM 2194 C C . HIS A 1 281 ? 2.713 22.094 11.555 1 94.38 281 HIS A C 1
ATOM 2196 O O . HIS A 1 281 ? 3.605 21.766 12.344 1 94.38 281 HIS A O 1
ATOM 2202 N N . ALA A 1 282 ? 2.916 22.109 10.266 1 96.62 282 ALA A N 1
ATOM 2203 C CA . ALA A 1 282 ? 4.117 21.547 9.648 1 96.62 282 ALA A CA 1
ATOM 2204 C C . ALA A 1 282 ? 5.316 22.484 9.852 1 96.62 282 ALA A C 1
ATOM 2206 O O . ALA A 1 282 ? 6.465 22.031 9.805 1 96.62 282 ALA A O 1
ATOM 2207 N N . GLY A 1 283 ? 5.035 23.797 10 1 96.94 283 GLY A N 1
ATOM 2208 C CA . GLY A 1 283 ? 6.117 24.672 10.414 1 96.94 283 GLY A CA 1
ATOM 2209 C C . GLY A 1 283 ? 6.734 24.297 11.742 1 96.94 283 GLY A C 1
ATOM 2210 O O . GLY A 1 283 ? 7.961 24.266 11.875 1 96.94 283 GLY A O 1
ATOM 2211 N N . GLY A 1 284 ? 5.859 24 12.695 1 97.69 284 GLY A N 1
ATOM 2212 C CA . GLY A 1 284 ? 6.336 23.5 13.977 1 97.69 284 GLY A CA 1
ATOM 2213 C C . GLY A 1 284 ? 7.109 22.203 13.859 1 97.69 284 GLY A C 1
ATOM 2214 O O . GLY A 1 284 ? 8.141 22.031 14.516 1 97.69 284 GLY A O 1
ATOM 2215 N N . LEU A 1 285 ? 6.672 21.312 13.023 1 98.56 285 LEU A N 1
ATOM 2216 C CA . LEU A 1 285 ? 7.348 20.031 12.836 1 98.56 285 LEU A CA 1
ATOM 2217 C C . LEU A 1 285 ? 8.742 20.234 12.266 1 98.56 285 LEU A C 1
ATOM 2219 O O . LEU A 1 285 ? 9.695 19.562 12.68 1 98.56 285 LEU A O 1
ATOM 2223 N N . ALA A 1 286 ? 8.82 21.125 11.273 1 98.62 286 ALA A N 1
ATOM 2224 C CA . ALA A 1 286 ? 10.109 21.406 10.648 1 98.62 286 ALA A CA 1
ATOM 2225 C C . ALA A 1 286 ? 11.141 21.844 11.688 1 98.62 286 ALA A C 1
ATOM 2227 O O . ALA A 1 286 ? 12.328 21.547 11.555 1 98.62 286 ALA A O 1
ATOM 2228 N N . ILE A 1 287 ? 10.664 22.562 12.656 1 98.56 287 ILE A N 1
ATOM 2229 C CA . ILE A 1 287 ? 11.531 23.109 13.688 1 98.56 287 ILE A CA 1
ATOM 2230 C C . ILE A 1 287 ? 11.891 22.016 14.695 1 98.56 287 ILE A C 1
ATOM 2232 O O . ILE A 1 287 ? 13.062 21.828 15.031 1 98.56 287 ILE A O 1
ATOM 2236 N N . LEU A 1 288 ? 10.93 21.234 15.117 1 98.75 288 LEU A N 1
ATOM 2237 C CA . LEU A 1 288 ? 11.047 20.344 16.266 1 98.75 288 LEU A CA 1
ATOM 2238 C C . LEU A 1 288 ? 11.734 19.031 15.875 1 98.75 288 LEU A C 1
ATOM 2240 O O . LEU A 1 288 ? 12.508 18.484 16.656 1 98.75 288 LEU A O 1
ATOM 2244 N N . PHE A 1 289 ? 11.508 18.5 14.672 1 98.81 289 PHE A N 1
ATOM 2245 C CA . PHE A 1 289 ? 11.828 17.109 14.344 1 98.81 289 PHE A CA 1
ATOM 2246 C C . PHE A 1 289 ? 13.336 16.875 14.391 1 98.81 289 PHE A C 1
ATOM 2248 O O . PHE A 1 289 ? 13.797 15.93 15.016 1 98.81 289 PHE A O 1
ATOM 2255 N N . PRO A 1 290 ? 14.188 17.75 13.703 1 98.81 290 PRO A N 1
ATOM 2256 C CA . PRO A 1 290 ? 15.633 17.531 13.773 1 98.81 290 PRO A CA 1
ATOM 2257 C C . PRO A 1 290 ? 16.156 17.562 15.211 1 98.81 290 PRO A C 1
ATOM 2259 O O . PRO A 1 290 ? 17.078 16.812 15.547 1 98.81 290 PRO A O 1
ATOM 2262 N N . ASN A 1 291 ? 15.523 18.422 16.016 1 98.75 291 ASN A N 1
ATOM 2263 C CA . ASN A 1 291 ? 15.969 18.531 17.406 1 98.75 291 ASN A CA 1
ATOM 2264 C C . ASN A 1 291 ? 15.539 17.312 18.234 1 98.75 291 ASN A C 1
ATOM 2266 O O . ASN A 1 291 ? 16.266 16.859 19.109 1 98.75 291 ASN A O 1
ATOM 2270 N N . TRP A 1 292 ? 14.32 16.844 17.969 1 98.88 292 TRP A N 1
ATOM 2271 C CA . TRP A 1 292 ? 13.906 15.57 18.547 1 98.88 292 TRP A CA 1
ATOM 2272 C C . TRP A 1 292 ? 14.875 14.453 18.172 1 98.88 292 TRP A C 1
ATOM 2274 O O . TRP A 1 292 ? 15.289 13.664 19.016 1 98.88 292 TRP A O 1
ATOM 2284 N N . MET A 1 293 ? 15.273 14.359 16.859 1 98.94 293 MET A N 1
ATOM 2285 C CA . MET A 1 293 ? 16.188 13.336 16.375 1 98.94 293 MET A CA 1
ATOM 2286 C C . MET A 1 293 ? 17.5 13.367 17.141 1 98.94 293 MET A C 1
ATOM 2288 O O . MET A 1 293 ? 17.984 12.328 17.594 1 98.94 293 MET A O 1
ATOM 2292 N N . LYS A 1 294 ? 18.031 14.547 17.359 1 98.81 294 LYS A N 1
ATOM 2293 C CA . LYS A 1 294 ? 19.281 14.68 18.094 1 98.81 294 LYS A CA 1
ATOM 2294 C C . LYS A 1 294 ? 19.109 14.234 19.547 1 98.81 294 LYS A C 1
ATOM 2296 O O . LYS A 1 294 ? 20 13.594 20.109 1 98.81 294 LYS A O 1
ATOM 2301 N N . HIS A 1 295 ? 17.984 14.57 20.094 1 98.75 295 HIS A N 1
ATOM 2302 C CA . HIS A 1 295 ? 17.719 14.266 21.5 1 98.75 295 HIS A CA 1
ATOM 2303 C C . HIS A 1 295 ? 17.641 12.766 21.734 1 98.75 295 HIS A C 1
ATOM 2305 O O . HIS A 1 295 ? 18.031 12.273 22.797 1 98.75 295 HIS A O 1
ATOM 2311 N N . VAL A 1 296 ? 17.141 12 20.719 1 98.75 296 VAL A N 1
ATOM 2312 C CA . VAL A 1 296 ? 16.844 10.586 20.953 1 98.75 296 VAL A CA 1
ATOM 2313 C C . VAL A 1 296 ? 17.844 9.727 20.203 1 98.75 296 VAL A C 1
ATOM 2315 O O . VAL A 1 296 ? 17.719 8.5 20.156 1 98.75 296 VAL A O 1
ATOM 2318 N N . LEU A 1 297 ? 18.891 10.273 19.641 1 98.62 297 LEU A N 1
ATOM 2319 C CA . LEU A 1 297 ? 19.828 9.656 18.719 1 98.62 297 LEU A CA 1
ATOM 2320 C C . LEU A 1 297 ? 20.438 8.398 19.328 1 98.62 297 LEU A C 1
ATOM 2322 O O . LEU A 1 297 ? 20.578 7.375 18.641 1 98.62 297 LEU A O 1
ATOM 2326 N N . ASP A 1 298 ? 20.703 8.406 20.609 1 98.25 298 ASP A N 1
ATOM 2327 C CA . ASP A 1 298 ? 21.469 7.344 21.25 1 98.25 298 ASP A CA 1
ATOM 2328 C C . ASP A 1 298 ? 20.578 6.129 21.547 1 98.25 298 ASP A C 1
ATOM 2330 O O . ASP A 1 298 ? 21.094 5.059 21.891 1 98.25 298 ASP A O 1
ATOM 2334 N N . GLU A 1 299 ? 19.25 6.273 21.375 1 98.44 299 GLU A N 1
ATOM 2335 C CA . GLU A 1 299 ? 18.359 5.133 21.562 1 98.44 299 GLU A CA 1
ATOM 2336 C C . GLU A 1 299 ? 18.656 4.031 20.547 1 98.44 299 GLU A C 1
ATOM 2338 O O . GLU A 1 299 ? 18.438 2.852 20.828 1 98.44 299 GLU A O 1
ATOM 2343 N N . ASN A 1 300 ? 19.109 4.383 19.359 1 98.38 300 ASN A N 1
ATOM 2344 C CA . ASN A 1 300 ? 19.422 3.475 18.266 1 98.38 300 ASN A CA 1
ATOM 2345 C C . ASN A 1 300 ? 20.141 4.195 17.125 1 98.38 300 ASN A C 1
ATOM 2347 O O . ASN A 1 300 ? 19.547 4.461 16.078 1 98.38 300 ASN A O 1
ATOM 2351 N N . VAL A 1 301 ? 21.391 4.383 17.266 1 98.75 301 VAL A N 1
ATOM 2352 C CA . VAL A 1 301 ? 22.219 5.156 16.344 1 98.75 301 VAL A CA 1
ATOM 2353 C C . VAL A 1 301 ? 22.172 4.531 14.961 1 98.75 301 VAL A C 1
ATOM 2355 O O . VAL A 1 301 ? 22.172 5.242 13.953 1 98.75 301 VAL A O 1
ATOM 2358 N N . SER A 1 302 ? 22.094 3.23 14.859 1 98.62 302 SER A N 1
ATOM 2359 C CA . SER A 1 302 ? 22.141 2.504 13.594 1 98.62 302 SER A CA 1
ATOM 2360 C C . SER A 1 302 ? 20.953 2.869 12.703 1 98.62 302 SER A C 1
ATOM 2362 O O . SER A 1 302 ? 21.094 2.926 11.477 1 98.62 302 SER A O 1
ATOM 2364 N N . ARG A 1 303 ? 19.812 3.059 13.305 1 98.5 303 ARG A N 1
ATOM 2365 C CA . ARG A 1 303 ? 18.625 3.422 12.531 1 98.5 303 ARG A CA 1
ATOM 2366 C C . ARG A 1 303 ? 18.797 4.789 11.883 1 98.5 303 ARG A C 1
ATOM 2368 O O . ARG A 1 303 ? 18.406 4.984 10.727 1 98.5 303 ARG A O 1
ATOM 2375 N N . PHE A 1 304 ? 19.391 5.707 12.609 1 98.88 304 PHE A N 1
ATOM 2376 C CA . PHE A 1 304 ? 19.688 7.023 12.062 1 98.88 304 PHE A CA 1
ATOM 2377 C C . PHE A 1 304 ? 20.75 6.93 10.961 1 98.88 304 PHE A C 1
ATOM 2379 O O . PHE A 1 304 ? 20.641 7.602 9.938 1 98.88 304 PHE A O 1
ATOM 2386 N N . ALA A 1 305 ? 21.734 6.117 11.203 1 98.88 305 ALA A N 1
ATOM 2387 C CA . ALA A 1 305 ? 22.797 5.953 10.219 1 98.88 305 ALA A CA 1
ATOM 2388 C C . ALA A 1 305 ? 22.266 5.348 8.922 1 98.88 305 ALA A C 1
ATOM 2390 O O . ALA A 1 305 ? 22.672 5.758 7.828 1 98.88 305 ALA A O 1
ATOM 2391 N N . GLN A 1 306 ? 21.359 4.387 9.016 1 98.75 306 GLN A N 1
ATOM 2392 C CA . GLN A 1 306 ? 20.734 3.803 7.836 1 98.75 306 GLN A CA 1
ATOM 2393 C C . GLN A 1 306 ? 20 4.867 7.016 1 98.75 306 GLN A C 1
ATOM 2395 O O . GLN A 1 306 ? 20.156 4.926 5.797 1 98.75 306 GLN A O 1
ATOM 2400 N N . LEU A 1 307 ? 19.25 5.664 7.75 1 98.81 307 LEU A N 1
ATOM 2401 C CA . LEU A 1 307 ? 18.531 6.75 7.098 1 98.81 307 LEU A CA 1
ATOM 2402 C C . LEU A 1 307 ? 19.5 7.707 6.406 1 98.81 307 LEU A C 1
ATOM 2404 O O . LEU A 1 307 ? 19.266 8.133 5.277 1 98.81 307 LEU A O 1
ATOM 2408 N N . ALA A 1 308 ? 20.578 8.039 7.07 1 98.88 308 ALA A N 1
ATOM 2409 C CA . ALA A 1 308 ? 21.578 8.969 6.555 1 98.88 308 ALA A CA 1
ATOM 2410 C C . ALA A 1 308 ? 22.172 8.461 5.246 1 98.88 308 ALA A C 1
ATOM 2412 O O . ALA A 1 308 ? 22.312 9.219 4.285 1 98.88 308 ALA A O 1
ATOM 2413 N N . VAL A 1 309 ? 22.438 7.211 5.188 1 98.75 309 VAL A N 1
ATOM 2414 C CA . VAL A 1 309 ? 23.094 6.617 4.031 1 98.75 309 VAL A CA 1
ATOM 2415 C C . VAL A 1 309 ? 22.078 6.41 2.908 1 98.75 309 VAL A C 1
ATOM 2417 O O . VAL A 1 309 ? 22.312 6.82 1.769 1 98.75 309 VAL A O 1
ATOM 2420 N N . ARG A 1 310 ? 20.938 5.867 3.217 1 98.44 310 ARG A N 1
ATOM 2421 C CA . ARG A 1 310 ? 20.031 5.371 2.191 1 98.44 310 ARG A CA 1
ATOM 2422 C C . ARG A 1 310 ? 19.141 6.496 1.65 1 98.44 310 ARG A C 1
ATOM 2424 O O . ARG A 1 310 ? 18.641 6.414 0.526 1 98.44 310 ARG A O 1
ATOM 2431 N N . VAL A 1 311 ? 18.953 7.539 2.438 1 98.75 311 VAL A N 1
ATOM 2432 C CA . VAL A 1 311 ? 18.016 8.586 2.021 1 98.75 311 VAL A CA 1
ATOM 2433 C C . VAL A 1 311 ? 18.781 9.875 1.73 1 98.75 311 VAL A C 1
ATOM 2435 O O . VAL A 1 311 ? 18.5 10.547 0.734 1 98.75 311 VAL A O 1
ATOM 2438 N N . PHE A 1 312 ? 19.781 10.18 2.533 1 98.69 312 PHE A N 1
ATOM 2439 C CA . PHE A 1 312 ? 20.453 11.469 2.41 1 98.69 312 PHE A CA 1
ATOM 2440 C C . PHE A 1 312 ? 21.797 11.32 1.714 1 98.69 312 PHE A C 1
ATOM 2442 O O . PHE A 1 312 ? 22.562 12.289 1.593 1 98.69 312 PHE A O 1
ATOM 2449 N N . ASP A 1 313 ? 22.156 10.109 1.305 1 97.62 313 ASP A N 1
ATOM 2450 C CA . ASP A 1 313 ? 23.344 9.789 0.524 1 97.62 313 ASP A CA 1
ATOM 2451 C C . ASP A 1 313 ? 24.609 10.18 1.279 1 97.62 313 ASP A C 1
ATOM 2453 O O . ASP A 1 313 ? 25.578 10.664 0.68 1 97.62 313 ASP A O 1
ATOM 2457 N N . VAL A 1 314 ? 24.594 10.055 2.596 1 98.69 314 VAL A N 1
ATOM 2458 C CA . VAL A 1 314 ? 25.797 10.281 3.396 1 98.69 314 VAL A CA 1
ATOM 2459 C C . VAL A 1 314 ? 26.797 9.156 3.16 1 98.69 314 VAL A C 1
ATOM 2461 O O . VAL A 1 314 ? 26.438 7.98 3.207 1 98.69 314 VAL A O 1
ATOM 2464 N N . ASN A 1 315 ? 28.031 9.484 2.83 1 98.25 315 ASN A N 1
ATOM 2465 C CA . ASN A 1 315 ? 29.094 8.492 2.709 1 98.25 315 ASN A CA 1
ATOM 2466 C C . ASN A 1 315 ? 29.594 8.031 4.078 1 98.25 315 ASN A C 1
ATOM 2468 O O . ASN A 1 315 ? 30.203 8.805 4.816 1 98.25 315 ASN A O 1
ATOM 2472 N N . PRO A 1 316 ? 29.375 6.855 4.41 1 98.38 316 PRO A N 1
ATOM 2473 C CA . PRO A 1 316 ? 29.75 6.391 5.75 1 98.38 316 PRO A CA 1
ATOM 2474 C C . PRO A 1 316 ? 31.234 6.055 5.859 1 98.38 316 PRO A C 1
ATOM 2476 O O . PRO A 1 316 ? 31.734 5.828 6.965 1 98.38 316 PRO A O 1
ATOM 2479 N N . GLU A 1 317 ? 31.938 5.992 4.773 1 97.94 317 GLU A N 1
ATOM 2480 C CA . GLU A 1 317 ? 33.312 5.535 4.77 1 97.94 317 GLU A CA 1
ATOM 2481 C C . GLU A 1 317 ? 34.188 6.398 5.68 1 97.94 317 GLU A C 1
ATOM 2483 O O . GLU A 1 317 ? 34.188 7.629 5.57 1 97.94 317 GLU A O 1
ATOM 2488 N N . GLY A 1 318 ? 34.969 5.742 6.578 1 97.88 318 GLY A N 1
ATOM 2489 C CA . GLY A 1 318 ? 35.938 6.406 7.441 1 97.88 318 GLY A CA 1
ATOM 2490 C C . GLY A 1 318 ? 35.281 7.18 8.578 1 97.88 318 GLY A C 1
ATOM 2491 O O . GLY A 1 318 ? 35.938 7.926 9.289 1 97.88 318 GLY A O 1
ATOM 2492 N N . LYS A 1 319 ? 33.969 7.059 8.812 1 98.31 319 LYS A N 1
ATOM 2493 C CA . LYS A 1 319 ? 33.25 7.785 9.859 1 98.31 319 LYS A CA 1
ATOM 2494 C C . LYS A 1 319 ? 32.688 6.832 10.914 1 98.31 319 LYS A C 1
ATOM 2496 O O . LYS A 1 319 ? 32.344 5.695 10.602 1 98.31 319 LYS A O 1
ATOM 2501 N N . ALA A 1 320 ? 32.719 7.367 12.109 1 98.19 320 ALA A N 1
ATOM 2502 C CA . ALA A 1 320 ? 31.984 6.641 13.133 1 98.19 320 ALA A CA 1
ATOM 2503 C C . ALA A 1 320 ? 30.484 6.645 12.844 1 98.19 320 ALA A C 1
ATOM 2505 O O . ALA A 1 320 ? 29.969 7.613 12.297 1 98.19 320 ALA A O 1
ATOM 2506 N N . GLU A 1 321 ? 29.766 5.598 13.203 1 98.56 321 GLU A N 1
ATOM 2507 C CA . GLU A 1 321 ? 28.344 5.449 12.922 1 98.56 321 GLU A CA 1
ATOM 2508 C C . GLU A 1 321 ? 27.547 6.633 13.461 1 98.56 321 GLU A C 1
ATOM 2510 O O . GLU A 1 321 ? 26.641 7.129 12.797 1 98.56 321 GLU A O 1
ATOM 2515 N N . ARG A 1 322 ? 27.844 7.051 14.656 1 98.62 322 ARG A N 1
ATOM 2516 C CA . ARG A 1 322 ? 27.141 8.18 15.273 1 98.62 322 ARG A CA 1
ATOM 2517 C C . ARG A 1 322 ? 27.328 9.453 14.453 1 98.62 322 ARG A C 1
ATOM 2519 O O . ARG A 1 322 ? 26.422 10.273 14.344 1 98.62 322 ARG A O 1
ATOM 2526 N N . ASP A 1 323 ? 28.5 9.688 13.867 1 98.75 323 ASP A N 1
ATOM 2527 C CA . ASP A 1 323 ? 28.781 10.859 13.039 1 98.75 323 ASP A CA 1
ATOM 2528 C C . ASP A 1 323 ? 27.984 10.812 11.742 1 98.75 323 ASP A C 1
ATOM 2530 O O . ASP A 1 323 ? 27.5 11.844 11.266 1 98.75 323 ASP A O 1
ATOM 2534 N N . VAL A 1 324 ? 27.891 9.586 11.172 1 98.81 324 VAL A N 1
ATOM 2535 C CA . VAL A 1 324 ? 27.062 9.391 9.992 1 98.81 324 VAL A CA 1
ATOM 2536 C C . VAL A 1 324 ? 25.625 9.781 10.305 1 98.81 324 VAL A C 1
ATOM 2538 O O . VAL A 1 324 ? 24.984 10.508 9.531 1 98.81 324 VAL A O 1
ATOM 2541 N N . ALA A 1 325 ? 25.156 9.312 11.477 1 98.88 325 ALA A N 1
ATOM 2542 C CA . ALA A 1 325 ? 23.781 9.609 11.906 1 98.88 325 ALA A CA 1
ATOM 2543 C C . ALA A 1 325 ? 23.578 11.109 12.078 1 98.88 325 ALA A C 1
ATOM 2545 O O . ALA A 1 325 ? 22.594 11.664 11.578 1 98.88 325 ALA A O 1
ATOM 2546 N N . LEU A 1 326 ? 24.484 11.812 12.742 1 98.81 326 LEU A N 1
ATOM 2547 C CA . LEU A 1 326 ? 24.391 13.25 12.984 1 98.81 326 LEU A CA 1
ATOM 2548 C C . LEU A 1 326 ? 24.422 14.023 11.664 1 98.81 326 LEU A C 1
ATOM 2550 O O . LEU A 1 326 ? 23.688 15 11.5 1 98.81 326 LEU A O 1
ATOM 2554 N N . GLU A 1 327 ? 25.266 13.578 10.734 1 98.81 327 GLU A N 1
ATOM 2555 C CA . GLU A 1 327 ? 25.312 14.203 9.422 1 98.81 327 GLU A CA 1
ATOM 2556 C C . GLU A 1 327 ? 23.984 14.062 8.695 1 98.81 327 GLU A C 1
ATOM 2558 O O . GLU A 1 327 ? 23.531 14.984 8.008 1 98.81 327 GLU A O 1
ATOM 2563 N N . GLY A 1 328 ? 23.359 12.883 8.844 1 98.88 328 GLY A N 1
ATOM 2564 C CA . GLY A 1 328 ? 22.047 12.695 8.266 1 98.88 328 GLY A CA 1
ATOM 2565 C C . GLY A 1 328 ? 21 13.664 8.82 1 98.88 328 GLY A C 1
ATOM 2566 O O . GLY A 1 328 ? 20.203 14.219 8.062 1 98.88 328 GLY A O 1
ATOM 2567 N N . ILE A 1 329 ? 21.016 13.898 10.133 1 98.88 329 ILE A N 1
ATOM 2568 C CA . ILE A 1 329 ? 20.094 14.828 10.773 1 98.88 329 ILE A CA 1
ATOM 2569 C C . ILE A 1 329 ? 20.328 16.234 10.242 1 98.88 329 ILE A C 1
ATOM 2571 O O . ILE A 1 329 ? 19.391 16.969 9.953 1 98.88 329 ILE A O 1
ATOM 2575 N N . GLU A 1 330 ? 21.562 16.609 10.062 1 98.69 330 GLU A N 1
ATOM 2576 C CA . GLU A 1 330 ? 21.906 17.938 9.531 1 98.69 330 GLU A CA 1
ATOM 2577 C C . GLU A 1 330 ? 21.453 18.078 8.078 1 98.69 330 GLU A C 1
ATOM 2579 O O . GLU A 1 330 ? 21.031 19.156 7.664 1 98.69 330 GLU A O 1
ATOM 2584 N N . LYS A 1 331 ? 21.609 17.016 7.301 1 98.88 331 LYS A N 1
ATOM 2585 C CA . LYS A 1 331 ? 21.156 17.031 5.914 1 98.88 331 LYS A CA 1
ATOM 2586 C C . LYS A 1 331 ? 19.641 17.25 5.832 1 98.88 331 LYS A C 1
ATOM 2588 O O . LYS A 1 331 ? 19.156 17.906 4.914 1 98.88 331 LYS A O 1
ATOM 2593 N N . LEU A 1 332 ? 18.922 16.672 6.785 1 98.88 332 LEU A N 1
ATOM 2594 C CA . LEU A 1 332 ? 17.484 16.922 6.836 1 98.88 332 LEU A CA 1
ATOM 2595 C C . LEU A 1 332 ? 17.203 18.406 7.082 1 98.88 332 LEU A C 1
ATOM 2597 O O . LEU A 1 332 ? 16.391 19.016 6.383 1 98.88 332 LEU A O 1
ATOM 2601 N N . ARG A 1 333 ? 17.859 19 8.078 1 98.5 333 ARG A N 1
ATOM 2602 C CA . ARG A 1 333 ? 17.719 20.422 8.383 1 98.5 333 ARG A CA 1
ATOM 2603 C C . ARG A 1 333 ? 18.062 21.281 7.164 1 98.5 333 ARG A C 1
ATOM 2605 O O . ARG A 1 333 ? 17.328 22.203 6.824 1 98.5 333 ARG A O 1
ATOM 2612 N N . GLU A 1 334 ? 19.125 20.922 6.516 1 98.62 334 GLU A N 1
ATOM 2613 C CA . GLU A 1 334 ? 19.547 21.641 5.324 1 98.62 334 GLU A CA 1
ATOM 2614 C C . GLU A 1 334 ? 18.516 21.547 4.215 1 98.62 334 GLU A C 1
ATOM 2616 O O . GLU A 1 334 ? 18.219 22.547 3.545 1 98.62 334 GLU A O 1
ATOM 2621 N N . PHE A 1 335 ? 18.047 20.422 3.969 1 98.88 335 PHE A N 1
ATOM 2622 C CA . PHE A 1 335 ? 17.047 20.219 2.922 1 98.88 335 PHE A CA 1
ATOM 2623 C C . PHE A 1 335 ? 15.797 21.047 3.18 1 98.88 335 PHE A C 1
ATOM 2625 O O . PHE A 1 335 ? 15.352 21.781 2.301 1 98.88 335 PHE A O 1
ATOM 2632 N N . TRP A 1 336 ? 15.188 20.922 4.449 1 98.81 336 TRP A N 1
ATOM 2633 C CA . TRP A 1 336 ? 13.977 21.672 4.789 1 98.81 336 TRP A CA 1
ATOM 2634 C C . TRP A 1 336 ? 14.219 23.172 4.707 1 98.81 336 TRP A C 1
ATOM 2636 O O . TRP A 1 336 ? 13.391 23.922 4.188 1 98.81 336 TRP A O 1
ATOM 2646 N N . SER A 1 337 ? 15.359 23.641 5.117 1 98.38 337 SER A N 1
ATOM 2647 C CA . SER A 1 337 ? 15.703 25.047 5 1 98.38 337 SER A CA 1
ATOM 2648 C C . SER A 1 337 ? 15.797 25.469 3.539 1 98.38 337 SER A C 1
ATOM 2650 O O . SER A 1 337 ? 15.344 26.562 3.176 1 98.38 337 SER A O 1
ATOM 2652 N N . SER A 1 338 ? 16.328 24.609 2.738 1 98.56 338 SER A N 1
ATOM 2653 C CA . SER A 1 338 ? 16.562 24.922 1.332 1 98.56 338 SER A CA 1
ATOM 2654 C C . SER A 1 338 ? 15.242 25.125 0.593 1 98.56 338 SER A C 1
ATOM 2656 O O . SER A 1 338 ? 15.188 25.891 -0.381 1 98.56 338 SER A O 1
ATOM 2658 N N . ILE A 1 339 ? 14.219 24.562 1.071 1 98.5 339 ILE A N 1
ATOM 2659 C CA . ILE A 1 339 ? 12.945 24.719 0.371 1 98.5 339 ILE A CA 1
ATOM 2660 C C . ILE A 1 339 ? 12.086 25.766 1.084 1 98.5 339 ILE A C 1
ATOM 2662 O O . ILE A 1 339 ? 10.945 26 0.693 1 98.5 339 ILE A O 1
ATOM 2666 N N . GLY A 1 340 ? 12.586 26.312 2.209 1 98.12 340 GLY A N 1
ATOM 2667 C CA . GLY A 1 340 ? 11.945 27.484 2.799 1 98.12 340 GLY A CA 1
ATOM 2668 C C . GLY A 1 340 ? 11.219 27.172 4.094 1 98.12 340 GLY A C 1
ATOM 2669 O O . GLY A 1 340 ? 10.453 28 4.598 1 98.12 340 GLY A O 1
ATOM 2670 N N . ALA A 1 341 ? 11.453 26.031 4.695 1 98.25 341 ALA A N 1
ATOM 2671 C CA . ALA A 1 341 ? 10.812 25.688 5.961 1 98.25 341 ALA A CA 1
ATOM 2672 C C . ALA A 1 341 ? 11.461 26.438 7.125 1 98.25 341 ALA A C 1
ATOM 2674 O O . ALA A 1 341 ? 12.672 26.672 7.121 1 98.25 341 ALA A O 1
ATOM 2675 N N . PRO A 1 342 ? 10.688 26.781 8.109 1 97.62 342 PRO A N 1
ATOM 2676 C CA . PRO A 1 342 ? 11.258 27.453 9.281 1 97.62 342 PRO A CA 1
ATOM 2677 C C . PRO A 1 342 ? 12.133 26.516 10.117 1 97.62 342 PRO A C 1
ATOM 2679 O O . PRO A 1 342 ? 12.023 25.297 10.008 1 97.62 342 PRO A O 1
ATOM 2682 N N . SER A 1 343 ? 13 27.125 10.953 1 97.75 343 SER A N 1
ATOM 2683 C CA . SER A 1 343 ? 13.945 26.281 11.68 1 97.75 343 SER A CA 1
ATOM 2684 C C . SER A 1 343 ? 14.023 26.688 13.156 1 97.75 343 SER A C 1
ATOM 2686 O O . SER A 1 343 ? 14.695 26.016 13.945 1 97.75 343 SER A O 1
ATOM 2688 N N . ARG A 1 344 ? 13.266 27.766 13.523 1 97.5 344 ARG A N 1
ATOM 2689 C CA . ARG A 1 344 ? 13.32 28.203 14.914 1 97.5 344 ARG A CA 1
ATOM 2690 C C . ARG A 1 344 ? 11.945 28.641 15.406 1 97.5 344 ARG A C 1
ATOM 2692 O O . ARG A 1 344 ? 11.203 29.297 14.664 1 97.5 344 ARG A O 1
ATOM 2699 N N . LEU A 1 345 ? 11.664 28.344 16.703 1 97.62 345 LEU A N 1
ATOM 2700 C CA . LEU A 1 345 ? 10.414 28.766 17.328 1 97.62 345 LEU A CA 1
ATOM 2701 C C . LEU A 1 345 ? 10.344 30.297 17.406 1 97.62 345 LEU A C 1
ATOM 2703 O O . LEU A 1 345 ? 9.258 30.875 17.297 1 97.62 345 LEU A O 1
ATOM 2707 N N . ALA A 1 346 ? 11.453 30.922 17.5 1 95.94 346 ALA A N 1
ATOM 2708 C CA . ALA A 1 346 ? 11.523 32.375 17.625 1 95.94 346 ALA A CA 1
ATOM 2709 C C . ALA A 1 346 ? 10.953 33.062 16.391 1 95.94 346 ALA A C 1
ATOM 2711 O O . ALA A 1 346 ? 10.414 34.188 16.484 1 95.94 346 ALA A O 1
ATOM 2712 N N . ASP A 1 347 ? 11.016 32.406 15.297 1 93.38 347 ASP A N 1
ATOM 2713 C CA . ASP A 1 347 ? 10.492 32.969 14.055 1 93.38 347 ASP A CA 1
ATOM 2714 C C . ASP A 1 347 ? 8.969 33.062 14.102 1 93.38 347 ASP A C 1
ATOM 2716 O O . ASP A 1 347 ? 8.375 33.781 13.289 1 93.38 347 ASP A O 1
ATOM 2720 N N . TYR A 1 348 ? 8.367 32.375 15.039 1 95.19 348 TYR A N 1
ATOM 2721 C CA . TYR A 1 348 ? 6.926 32.469 15.25 1 95.19 348 TYR A CA 1
ATOM 2722 C C . TYR A 1 348 ? 6.609 33.281 16.516 1 95.19 348 TYR A C 1
ATOM 2724 O O . TYR A 1 348 ? 5.484 33.219 17.016 1 95.19 348 TYR A O 1
ATOM 2732 N N . GLY A 1 349 ? 7.637 33.906 17.062 1 94.69 349 GLY A N 1
ATOM 2733 C CA . GLY A 1 349 ? 7.449 34.719 18.266 1 94.69 349 GLY A CA 1
ATOM 2734 C C . GLY A 1 349 ? 7.348 33.875 19.531 1 94.69 349 GLY A C 1
ATOM 2735 O O . GLY A 1 349 ? 6.828 34.344 20.547 1 94.69 349 GLY A O 1
ATOM 2736 N N . ILE A 1 350 ? 7.758 32.688 19.484 1 96.25 350 ILE A N 1
ATOM 2737 C CA . ILE A 1 350 ? 7.719 31.797 20.641 1 96.25 350 ILE A CA 1
ATOM 2738 C C . ILE A 1 350 ? 9.078 31.797 21.344 1 96.25 350 ILE A C 1
ATOM 2740 O O . ILE A 1 350 ? 10.094 31.422 20.75 1 96.25 350 ILE A O 1
ATOM 2744 N N . GLY A 1 351 ? 9.039 32.281 22.547 1 95.44 351 GLY A N 1
ATOM 2745 C CA . GLY A 1 351 ? 10.266 32.375 23.312 1 95.44 351 GLY A CA 1
ATOM 2746 C C . GLY A 1 351 ? 10.258 31.5 24.547 1 95.44 351 GLY A C 1
ATOM 2747 O O . GLY A 1 351 ? 9.367 30.672 24.734 1 95.44 351 GLY A O 1
ATOM 2748 N N . GLU A 1 352 ? 11.273 31.656 25.375 1 95.62 352 GLU A N 1
ATOM 2749 C CA . GLU A 1 352 ? 11.5 30.844 26.562 1 95.62 352 GLU A CA 1
ATOM 2750 C C . GLU A 1 352 ? 10.305 30.922 27.516 1 95.62 352 GLU A C 1
ATOM 2752 O O . GLU A 1 352 ? 9.984 29.938 28.203 1 95.62 352 GLU A O 1
ATOM 2757 N N . GLU A 1 353 ? 9.641 31.969 27.5 1 94.81 353 GLU A N 1
ATOM 2758 C CA . GLU A 1 353 ? 8.555 32.219 28.438 1 94.81 353 GLU A CA 1
ATOM 2759 C C . GLU A 1 353 ? 7.379 31.281 28.203 1 94.81 353 GLU A C 1
ATOM 2761 O O . GLU A 1 353 ? 6.562 31.078 29.109 1 94.81 353 GLU A O 1
ATOM 2766 N N . SER A 1 354 ? 7.285 30.703 27.109 1 94.38 354 SER A N 1
ATOM 2767 C CA . SER A 1 354 ? 6.133 29.875 26.75 1 94.38 354 SER A CA 1
ATOM 2768 C C . SER A 1 354 ? 6.457 28.391 26.875 1 94.38 354 SER A C 1
ATOM 2770 O O . SER A 1 354 ? 5.559 27.547 26.812 1 94.38 354 SER A O 1
ATOM 2772 N N . LEU A 1 355 ? 7.656 28.047 27.109 1 97.5 355 LEU A N 1
ATOM 2773 C CA . LEU A 1 355 ? 8.109 26.672 26.984 1 97.5 355 LEU A CA 1
ATOM 2774 C C . LEU A 1 355 ? 7.48 25.797 28.062 1 97.5 355 LEU A C 1
ATOM 2776 O O . LEU A 1 355 ? 7.109 24.641 27.797 1 97.5 355 LEU A O 1
ATOM 2780 N N . GLU A 1 356 ? 7.383 26.312 29.281 1 97.12 356 GLU A N 1
ATOM 2781 C CA . GLU A 1 356 ? 6.797 25.547 30.375 1 97.12 356 GLU A CA 1
ATOM 2782 C C . GLU A 1 356 ? 5.336 25.203 30.094 1 97.12 356 GLU A C 1
ATOM 2784 O O . GLU A 1 356 ? 4.902 24.078 30.312 1 97.12 356 GLU A O 1
ATOM 2789 N N . LEU A 1 357 ? 4.672 26.172 29.609 1 96.44 357 LEU A N 1
ATOM 2790 C CA . LEU A 1 357 ? 3.268 25.953 29.281 1 96.44 357 LEU A CA 1
ATOM 2791 C C . LEU A 1 357 ? 3.123 24.906 28.188 1 96.44 357 LEU A C 1
ATOM 2793 O O . LEU A 1 357 ? 2.281 24 28.297 1 96.44 357 LEU A O 1
ATOM 2797 N N . ILE A 1 358 ? 3.91 25 27.156 1 97.56 358 ILE A N 1
ATOM 2798 C CA . ILE A 1 358 ? 3.873 24.047 26.047 1 97.56 358 ILE A CA 1
ATOM 2799 C C . ILE A 1 358 ? 4.195 22.641 26.562 1 97.56 358 ILE A C 1
ATOM 2801 O O . ILE A 1 358 ? 3.514 21.672 26.203 1 97.56 358 ILE A O 1
ATOM 2805 N N . ALA A 1 359 ? 5.211 22.562 27.375 1 98.12 359 ALA A N 1
ATOM 2806 C CA . ALA A 1 359 ? 5.605 21.281 27.922 1 98.12 359 ALA A CA 1
ATOM 2807 C C . ALA A 1 359 ? 4.477 20.672 28.766 1 98.12 359 ALA A C 1
ATOM 2809 O O . ALA A 1 359 ? 4.227 19.469 28.688 1 98.12 359 ALA A O 1
ATOM 2810 N N . ASP A 1 360 ? 3.824 21.5 29.578 1 97.06 360 ASP A N 1
ATOM 2811 C CA . ASP A 1 360 ? 2.711 21.031 30.391 1 97.06 360 ASP A CA 1
ATOM 2812 C C . ASP A 1 360 ? 1.577 20.5 29.516 1 97.06 360 ASP A C 1
ATOM 2814 O O . ASP A 1 360 ? 0.987 19.453 29.828 1 97.06 360 ASP A O 1
ATOM 2818 N N . LYS A 1 361 ? 1.33 21.203 28.453 1 96.25 361 LYS A N 1
ATOM 2819 C CA . LYS A 1 361 ? 0.285 20.75 27.531 1 96.25 361 LYS A CA 1
ATOM 2820 C C . LYS A 1 361 ? 0.658 19.438 26.875 1 96.25 361 LYS A C 1
ATOM 2822 O O . LYS A 1 361 ? -0.187 18.547 26.734 1 96.25 361 LYS A O 1
ATOM 2827 N N . ALA A 1 362 ? 1.874 19.297 26.469 1 97.12 362 ALA A N 1
ATOM 2828 C CA . ALA A 1 362 ? 2.34 18.078 25.828 1 97.12 362 ALA A CA 1
ATOM 2829 C C . ALA A 1 362 ? 2.25 16.891 26.781 1 97.12 362 ALA A C 1
ATOM 2831 O O . ALA A 1 362 ? 1.989 15.758 26.359 1 97.12 362 ALA A O 1
ATOM 2832 N N . MET A 1 363 ? 2.414 17.141 28.078 1 96.81 363 MET A N 1
ATOM 2833 C CA . MET A 1 363 ? 2.516 16.094 29.094 1 96.81 363 MET A CA 1
ATOM 2834 C C . MET A 1 363 ? 1.148 15.789 29.688 1 96.81 363 MET A C 1
ATOM 2836 O O . MET A 1 363 ? 1.048 15.023 30.656 1 96.81 363 MET A O 1
ATOM 2840 N N . ALA A 1 364 ? 0.153 16.391 29.125 1 93.12 364 ALA A N 1
ATOM 2841 C CA . ALA A 1 364 ? -1.187 16.297 29.703 1 93.12 364 ALA A CA 1
ATOM 2842 C C . ALA A 1 364 ? -1.572 14.852 29.969 1 93.12 364 ALA A C 1
ATOM 2844 O O . ALA A 1 364 ? -2.271 14.555 30.938 1 93.12 364 ALA A O 1
ATOM 2845 N N . ASN A 1 365 ? -1.149 13.93 29.141 1 92.88 365 ASN A N 1
ATOM 2846 C CA . ASN A 1 365 ? -1.499 12.523 29.297 1 92.88 365 ASN A CA 1
ATOM 2847 C C . ASN A 1 365 ? -0.301 11.688 29.75 1 92.88 365 ASN A C 1
ATOM 2849 O O . ASN A 1 365 ? -0.271 10.477 29.547 1 92.88 365 ASN A O 1
ATOM 2853 N N . GLY A 1 366 ? 0.735 12.383 30.281 1 96.12 366 GLY A N 1
ATOM 2854 C CA . GLY A 1 366 ? 1.919 11.695 30.781 1 96.12 366 GLY A CA 1
ATOM 2855 C C . GLY A 1 366 ? 2.994 11.531 29.719 1 96.12 366 GLY A C 1
ATOM 2856 O O . GLY A 1 366 ? 3.008 12.25 28.719 1 96.12 366 GLY A O 1
ATOM 2857 N N . GLU A 1 367 ? 3.941 10.711 30.062 1 97.94 367 GLU A N 1
ATOM 2858 C CA . GLU A 1 367 ? 5.059 10.477 29.156 1 97.94 367 GLU A CA 1
ATOM 2859 C C . GLU A 1 367 ? 4.578 9.867 27.844 1 97.94 367 GLU A C 1
ATOM 2861 O O . GLU A 1 367 ? 3.576 9.148 27.812 1 97.94 367 GLU A O 1
ATOM 2866 N N . PHE A 1 368 ? 5.219 10.164 26.781 1 97.81 368 PHE A N 1
ATOM 2867 C CA . PHE A 1 368 ? 4.824 9.711 25.453 1 97.81 368 PHE A CA 1
ATOM 2868 C C . PHE A 1 368 ? 6.051 9.43 24.578 1 97.81 368 PHE A C 1
ATOM 2870 O O . PHE A 1 368 ? 7.176 9.75 24.969 1 97.81 368 PHE A O 1
ATOM 2877 N N . GLY A 1 369 ? 5.797 8.797 23.438 1 97.19 369 GLY A N 1
ATOM 2878 C CA . GLY A 1 369 ? 6.863 8.367 22.547 1 97.19 369 GLY A CA 1
ATOM 2879 C C . GLY A 1 369 ? 7.145 6.879 22.625 1 97.19 369 GLY A C 1
ATOM 2880 O O . GLY A 1 369 ? 6.953 6.266 23.672 1 97.19 369 GLY A O 1
ATOM 2881 N N . LYS A 1 370 ? 7.621 6.344 21.516 1 97.5 370 LYS A N 1
ATOM 2882 C CA . LYS A 1 370 ? 7.898 4.91 21.469 1 97.5 370 LYS A CA 1
ATOM 2883 C C . LYS A 1 370 ? 9.375 4.648 21.203 1 97.5 370 LYS A C 1
ATOM 2885 O O . LYS A 1 370 ? 9.945 3.686 21.719 1 97.5 370 LYS A O 1
ATOM 2890 N N . PHE A 1 371 ? 9.992 5.512 20.391 1 98.38 371 PHE A N 1
ATOM 2891 C CA . PHE A 1 371 ? 11.422 5.379 20.172 1 98.38 371 PHE A CA 1
ATOM 2892 C C . PHE A 1 371 ? 12.203 5.703 21.438 1 98.38 371 PHE A C 1
ATOM 2894 O O . PHE A 1 371 ? 13.125 4.973 21.797 1 98.38 371 PHE A O 1
ATOM 2901 N N . LYS A 1 372 ? 11.797 6.781 22.078 1 98.25 372 LYS A N 1
ATOM 2902 C CA . LYS A 1 372 ? 12.148 7.152 23.453 1 98.25 372 LYS A CA 1
ATOM 2903 C C . LYS A 1 372 ? 10.945 7.695 24.203 1 98.25 372 LYS A C 1
ATOM 2905 O O . LYS A 1 372 ? 10.227 8.555 23.703 1 98.25 372 LYS A O 1
ATOM 2910 N N . LYS A 1 373 ? 10.734 7.137 25.406 1 97.69 373 LYS A N 1
ATOM 2911 C CA . LYS A 1 373 ? 9.711 7.742 26.266 1 97.69 373 LYS A CA 1
ATOM 2912 C C . LYS A 1 373 ? 10.172 9.102 26.797 1 97.69 373 LYS A C 1
ATOM 2914 O O . LYS A 1 373 ? 11.18 9.188 27.5 1 97.69 373 LYS A O 1
ATOM 2919 N N . LEU A 1 374 ? 9.438 10.109 26.406 1 98.62 374 LEU A N 1
ATOM 2920 C CA . LEU A 1 374 ? 9.805 11.469 26.766 1 98.62 374 LEU A CA 1
ATOM 2921 C C . LEU A 1 374 ? 9.07 11.914 28.031 1 98.62 374 LEU A C 1
ATOM 2923 O O . LEU A 1 374 ? 7.852 11.789 28.109 1 98.62 374 LEU A O 1
ATOM 2927 N N . ASN A 1 375 ? 9.797 12.336 29 1 98.25 375 ASN A N 1
ATOM 2928 C CA . ASN A 1 375 ? 9.211 13.031 30.156 1 98.25 375 ASN A CA 1
ATOM 2929 C C . ASN A 1 375 ? 9.242 14.547 29.969 1 98.25 375 ASN A C 1
ATOM 2931 O O . ASN A 1 375 ? 9.633 15.031 28.906 1 98.25 375 ASN A O 1
ATOM 2935 N N . ARG A 1 376 ? 8.758 15.25 30.953 1 98 376 ARG A N 1
ATOM 2936 C CA . ARG A 1 376 ? 8.641 16.703 30.875 1 98 376 ARG A CA 1
ATOM 2937 C C . ARG A 1 376 ? 10 17.344 30.609 1 98 376 ARG A C 1
ATOM 2939 O O . ARG A 1 376 ? 10.102 18.297 29.828 1 98 376 ARG A O 1
ATOM 2946 N N . ASP A 1 377 ? 11.016 16.906 31.234 1 98.38 377 ASP A N 1
ATOM 2947 C CA . ASP A 1 377 ? 12.359 17.438 31.047 1 98.38 377 ASP A CA 1
ATOM 2948 C C . ASP A 1 377 ? 12.852 17.219 29.625 1 98.38 377 ASP A C 1
ATOM 2950 O O . ASP A 1 377 ? 13.539 18.062 29.047 1 98.38 377 ASP A O 1
ATOM 2954 N N . ASP A 1 378 ? 12.547 16.016 29.078 1 98.69 378 ASP A N 1
ATOM 2955 C CA . ASP A 1 378 ? 12.891 15.734 27.688 1 98.69 378 ASP A CA 1
ATOM 2956 C C . ASP A 1 378 ? 12.219 16.734 26.75 1 98.69 378 ASP A C 1
ATOM 2958 O O . ASP A 1 378 ? 12.867 17.266 25.844 1 98.69 378 ASP A O 1
ATOM 2962 N N . VAL A 1 379 ? 10.93 16.969 26.984 1 98.75 379 VAL A N 1
ATOM 2963 C CA . VAL A 1 379 ? 10.164 17.875 26.141 1 98.75 379 VAL A CA 1
ATOM 2964 C C . VAL A 1 379 ? 10.758 19.281 26.234 1 98.75 379 VAL A C 1
ATOM 2966 O O . VAL A 1 379 ? 10.977 19.938 25.203 1 98.75 379 VAL A O 1
ATOM 2969 N N . LEU A 1 380 ? 11.078 19.719 27.438 1 98.62 380 LEU A N 1
ATOM 2970 C CA . LEU A 1 380 ? 11.656 21.047 27.625 1 98.62 380 LEU A CA 1
ATOM 2971 C C . LEU A 1 380 ? 13.008 21.156 26.922 1 98.62 380 LEU A C 1
ATOM 2973 O O . LEU A 1 380 ? 13.32 22.203 26.328 1 98.62 380 LEU A O 1
ATOM 2977 N N . ALA A 1 381 ? 13.781 20.141 27 1 98.69 381 ALA A N 1
ATOM 2978 C CA . ALA A 1 381 ? 15.086 20.141 26.344 1 98.69 381 ALA A CA 1
ATOM 2979 C C . ALA A 1 381 ? 14.938 20.281 24.828 1 98.69 381 ALA A C 1
ATOM 2981 O O . ALA A 1 381 ? 15.695 21.031 24.203 1 98.69 381 ALA A O 1
ATOM 2982 N N . ILE A 1 382 ? 14.023 19.547 24.234 1 98.75 382 ILE A N 1
ATOM 2983 C CA . ILE A 1 382 ? 13.781 19.609 22.797 1 98.75 382 ILE A CA 1
ATOM 2984 C C . ILE A 1 382 ? 13.289 21.016 22.422 1 98.75 382 ILE A C 1
ATOM 2986 O O . ILE A 1 382 ? 13.75 21.578 21.438 1 98.75 382 ILE A O 1
ATOM 2990 N N . LEU A 1 383 ? 12.352 21.594 23.234 1 98.69 383 LEU A N 1
ATOM 2991 C CA . LEU A 1 383 ? 11.82 22.922 22.969 1 98.69 383 LEU A CA 1
ATOM 2992 C C . LEU A 1 383 ? 12.922 23.969 23.078 1 98.69 383 LEU A C 1
ATOM 2994 O O . LEU A 1 383 ? 13 24.875 22.234 1 98.69 383 LEU A O 1
ATOM 2998 N N . ARG A 1 384 ? 13.773 23.859 24.047 1 98.5 384 ARG A N 1
ATOM 2999 C CA . ARG A 1 384 ? 14.859 24.812 24.219 1 98.5 384 ARG A CA 1
ATOM 3000 C C . ARG A 1 384 ? 15.844 24.734 23.062 1 98.5 384 ARG A C 1
ATOM 3002 O O . ARG A 1 384 ? 16.312 25.766 22.578 1 98.5 384 ARG A O 1
ATOM 3009 N N . ALA A 1 385 ? 16.094 23.531 22.625 1 98.38 385 ALA A N 1
ATOM 3010 C CA . ALA A 1 385 ? 16.969 23.328 21.469 1 98.38 385 ALA A CA 1
ATOM 3011 C C . ALA A 1 385 ? 16.359 23.906 20.203 1 98.38 385 ALA A C 1
ATOM 3013 O O . ALA A 1 385 ? 17.062 24.094 19.203 1 98.38 385 ALA A O 1
ATOM 3014 N N . SER A 1 386 ? 15.078 24.219 20.219 1 98.31 386 SER A N 1
ATOM 3015 C CA . SER A 1 386 ? 14.336 24.625 19.031 1 98.31 386 SER A CA 1
ATOM 3016 C C . SER A 1 386 ? 14.102 26.141 19.031 1 98.31 386 SER A C 1
ATOM 3018 O O . SER A 1 386 ? 13.438 26.672 18.141 1 98.31 386 SER A O 1
ATOM 3020 N N . LEU A 1 387 ? 14.602 26.859 20.078 1 97.19 387 LEU A N 1
ATOM 3021 C CA . LEU A 1 387 ? 14.422 28.297 20.188 1 97.19 387 LEU A CA 1
ATOM 3022 C C . LEU A 1 387 ? 15.242 29.031 19.125 1 97.19 387 LEU A C 1
ATOM 3024 O O . LEU A 1 387 ? 16.297 28.547 18.703 1 97.19 387 LEU A O 1
ATOM 3028 N N . MET B 1 1 ? 1.51 9.891 -14.383 1 97.38 1 MET B N 1
ATOM 3029 C CA . MET B 1 1 ? 0.726 8.703 -14.055 1 97.38 1 MET B CA 1
ATOM 3030 C C . MET B 1 1 ? -0.553 8.648 -14.883 1 97.38 1 MET B C 1
ATOM 3032 O O . MET B 1 1 ? -1.065 9.68 -15.312 1 97.38 1 MET B O 1
ATOM 3036 N N . GLU B 1 2 ? -1.019 7.5 -15.141 1 98 2 GLU B N 1
ATOM 3037 C CA . GLU B 1 2 ? -2.361 7.332 -15.688 1 98 2 GLU B CA 1
ATOM 3038 C C . GLU B 1 2 ? -3.424 7.523 -14.602 1 98 2 GLU B C 1
ATOM 3040 O O . GLU B 1 2 ? -3.18 7.238 -13.43 1 98 2 GLU B O 1
ATOM 3045 N N . ASN B 1 3 ? -4.602 8.117 -15.023 1 98.31 3 ASN B N 1
ATOM 3046 C CA . ASN B 1 3 ? -5.734 8.102 -14.109 1 98.31 3 ASN B CA 1
ATOM 3047 C C . ASN B 1 3 ? -6.016 6.695 -13.586 1 98.31 3 ASN B C 1
ATOM 3049 O O . ASN B 1 3 ? -5.883 5.719 -14.328 1 98.31 3 ASN B O 1
ATOM 3053 N N . PHE B 1 4 ? -6.34 6.598 -12.305 1 98.25 4 PHE B N 1
ATOM 3054 C CA . PHE B 1 4 ? -6.66 5.273 -11.781 1 98.25 4 PHE B CA 1
ATOM 3055 C C . PHE B 1 4 ? -7.637 5.371 -10.617 1 98.25 4 PHE B C 1
ATOM 3057 O O . PHE B 1 4 ? -7.816 6.445 -10.039 1 98.25 4 PHE B O 1
ATOM 3064 N N . SER B 1 5 ? -8.336 4.344 -10.367 1 98.25 5 SER B N 1
ATOM 3065 C CA . SER B 1 5 ? -9.055 4.055 -9.125 1 98.25 5 SER B CA 1
ATOM 3066 C C . SER B 1 5 ? -8.5 2.807 -8.445 1 98.25 5 SER B C 1
ATOM 3068 O O . SER B 1 5 ? -8.18 1.82 -9.117 1 98.25 5 SER B O 1
ATOM 3070 N N . PHE B 1 6 ? -8.266 2.928 -7.199 1 98.44 6 PHE B N 1
ATOM 3071 C CA . PHE B 1 6 ? -7.719 1.812 -6.434 1 98.44 6 PHE B CA 1
ATOM 3072 C C . PHE B 1 6 ? -8.547 1.559 -5.18 1 98.44 6 PHE B C 1
ATOM 3074 O O . PHE B 1 6 ? -8.852 2.49 -4.434 1 98.44 6 PHE B O 1
ATOM 3081 N N . GLN B 1 7 ? -8.844 0.296 -4.949 1 98.44 7 GLN B N 1
ATOM 3082 C CA . GLN B 1 7 ? -9.477 -0.171 -3.719 1 98.44 7 GLN B CA 1
ATOM 3083 C C . GLN B 1 7 ? -9.125 -1.629 -3.439 1 98.44 7 GLN B C 1
ATOM 3085 O O . GLN B 1 7 ? -9.242 -2.482 -4.32 1 98.44 7 GLN B O 1
ATOM 3090 N N . ASN B 1 8 ? -8.586 -1.998 -2.328 1 98.5 8 ASN B N 1
ATOM 3091 C CA . ASN B 1 8 ? -8.352 -3.348 -1.826 1 98.5 8 ASN B CA 1
ATOM 3092 C C . ASN B 1 8 ? -9.078 -3.59 -0.507 1 98.5 8 ASN B C 1
ATOM 3094 O O . ASN B 1 8 ? -8.625 -3.135 0.547 1 98.5 8 ASN B O 1
ATOM 3098 N N . PRO B 1 9 ? -10.172 -4.266 -0.507 1 97.81 9 PRO B N 1
ATOM 3099 C CA . PRO B 1 9 ? -11.031 -4.371 0.676 1 97.81 9 PRO B CA 1
ATOM 3100 C C . PRO B 1 9 ? -10.57 -5.465 1.641 1 97.81 9 PRO B C 1
ATOM 3102 O O . PRO B 1 9 ? -11.164 -5.637 2.711 1 97.81 9 PRO B O 1
ATOM 3105 N N . THR B 1 10 ? -9.555 -6.254 1.243 1 98.81 10 THR B N 1
ATOM 3106 C CA . THR B 1 10 ? -9.141 -7.406 2.033 1 98.81 10 THR B CA 1
ATOM 3107 C C . THR B 1 10 ? -8.547 -6.965 3.369 1 98.81 10 THR B C 1
ATOM 3109 O O . THR B 1 10 ? -7.734 -6.039 3.418 1 98.81 10 THR B O 1
ATOM 3112 N N . LYS B 1 11 ? -9.023 -7.562 4.469 1 98.62 11 LYS B N 1
ATOM 3113 C CA . LYS B 1 11 ? -8.352 -7.422 5.758 1 98.62 11 LYS B CA 1
ATOM 3114 C C . LYS B 1 11 ? -7.152 -8.359 5.859 1 98.62 11 LYS B C 1
ATOM 3116 O O . LYS B 1 11 ? -7.305 -9.578 5.789 1 98.62 11 LYS B O 1
ATOM 3121 N N . LEU B 1 12 ? -5.961 -7.84 5.969 1 98.88 12 LEU B N 1
ATOM 3122 C CA . LEU B 1 12 ? -4.734 -8.617 6.121 1 98.88 12 LEU B CA 1
ATOM 3123 C C . LEU B 1 12 ? -4.41 -8.844 7.594 1 98.88 12 LEU B C 1
ATOM 3125 O O . LEU B 1 12 ? -4.234 -7.883 8.344 1 98.88 12 LEU B O 1
ATOM 3129 N N . ILE B 1 13 ? -4.367 -10.062 8.023 1 98.88 13 ILE B N 1
ATOM 3130 C CA . ILE B 1 13 ? -4.035 -10.461 9.391 1 98.88 13 ILE B CA 1
ATOM 3131 C C . ILE B 1 13 ? -2.707 -11.211 9.398 1 98.88 13 ILE B C 1
ATOM 3133 O O . ILE B 1 13 ? -2.602 -12.305 8.82 1 98.88 13 ILE B O 1
ATOM 3137 N N . PHE B 1 14 ? -1.744 -10.664 10.07 1 98.88 14 PHE B N 1
ATOM 3138 C CA . PHE B 1 14 ? -0.376 -11.125 9.875 1 98.88 14 PHE B CA 1
ATOM 3139 C C . PHE B 1 14 ? 0.297 -11.406 11.211 1 98.88 14 PHE B C 1
ATOM 3141 O O . PHE B 1 14 ? 0.231 -10.594 12.133 1 98.88 14 PHE B O 1
ATOM 3148 N N . GLY B 1 15 ? 0.901 -12.602 11.336 1 98.62 15 GLY B N 1
ATOM 3149 C CA . GLY B 1 15 ? 1.748 -12.875 12.484 1 98.62 15 GLY B CA 1
ATOM 3150 C C . GLY B 1 15 ? 1.484 -14.234 13.102 1 98.62 15 GLY B C 1
ATOM 3151 O O . GLY B 1 15 ? 0.476 -14.875 12.805 1 98.62 15 GLY B O 1
ATOM 3152 N N . LYS B 1 16 ? 2.357 -14.68 14 1 98.25 16 LYS B N 1
ATOM 3153 C CA . LYS B 1 16 ? 2.289 -15.969 14.672 1 98.25 16 LYS B CA 1
ATOM 3154 C C . LYS B 1 16 ? 1.034 -16.078 15.531 1 98.25 16 LYS B C 1
ATOM 3156 O O . LYS B 1 16 ? 0.728 -15.172 16.312 1 98.25 16 LYS B O 1
ATOM 3161 N N . GLY B 1 17 ? 0.287 -17.109 15.305 1 98.19 17 GLY B N 1
ATOM 3162 C CA . GLY B 1 17 ? -0.85 -17.422 16.156 1 98.19 17 GLY B CA 1
ATOM 3163 C C . GLY B 1 17 ? -2.117 -16.688 15.75 1 98.19 17 GLY B C 1
ATOM 3164 O O . GLY B 1 17 ? -3.166 -16.859 16.375 1 98.19 17 GLY B O 1
ATOM 3165 N N . GLN B 1 18 ? -2.053 -15.961 14.688 1 98.44 18 GLN B N 1
ATOM 3166 C CA . GLN B 1 18 ? -3.18 -15.117 14.297 1 98.44 18 GLN B CA 1
ATOM 3167 C C . GLN B 1 18 ? -4.312 -15.961 13.711 1 98.44 18 GLN B C 1
ATOM 3169 O O . GLN B 1 18 ? -5.402 -15.445 13.445 1 98.44 18 GLN B O 1
ATOM 3174 N N . ILE B 1 19 ? -4.145 -17.281 13.578 1 98.38 19 ILE B N 1
ATOM 3175 C CA . ILE B 1 19 ? -5.188 -18.172 13.086 1 98.38 19 ILE B CA 1
ATOM 3176 C C . ILE B 1 19 ? -6.406 -18.094 14.008 1 98.38 19 ILE B C 1
ATOM 3178 O O . ILE B 1 19 ? -7.535 -18.328 13.57 1 98.38 19 ILE B O 1
ATOM 3182 N N . GLU B 1 20 ? -6.234 -17.719 15.234 1 98.25 20 GLU B N 1
ATOM 3183 C CA . GLU B 1 20 ? -7.309 -17.594 16.219 1 98.25 20 GLU B CA 1
ATOM 3184 C C . GLU B 1 20 ? -8.336 -16.547 15.773 1 98.25 20 GLU B C 1
ATOM 3186 O O . GLU B 1 20 ? -9.484 -16.578 16.219 1 98.25 20 GLU B O 1
ATOM 3191 N N . GLN B 1 21 ? -7.938 -15.672 14.914 1 98.31 21 GLN B N 1
ATOM 3192 C CA . GLN B 1 21 ? -8.836 -14.633 14.43 1 98.31 21 GLN B CA 1
ATOM 3193 C C . GLN B 1 21 ? -9.961 -15.219 13.586 1 98.31 21 GLN B C 1
ATOM 3195 O O . GLN B 1 21 ? -10.961 -14.547 13.32 1 98.31 21 GLN B O 1
ATOM 3200 N N . LEU B 1 22 ? -9.836 -16.453 13.164 1 98.56 22 LEU B N 1
ATOM 3201 C CA . LEU B 1 22 ? -10.938 -17.141 12.492 1 98.56 22 LEU B CA 1
ATOM 3202 C C . LEU B 1 22 ? -12.203 -17.094 13.344 1 98.56 22 LEU B C 1
ATOM 3204 O O . LEU B 1 22 ? -13.312 -17.016 12.812 1 98.56 22 LEU B O 1
ATOM 3208 N N . LYS B 1 23 ? -12.055 -17.141 14.688 1 98 23 LYS B N 1
ATOM 3209 C CA . LYS B 1 23 ? -13.18 -17.141 15.617 1 98 23 LYS B CA 1
ATOM 3210 C C . LYS B 1 23 ? -13.984 -15.852 15.492 1 98 23 LYS B C 1
ATOM 3212 O O . LYS B 1 23 ? -15.203 -15.852 15.703 1 98 23 LYS B O 1
ATOM 3217 N N . GLU B 1 24 ? -13.289 -14.828 15.156 1 97.5 24 GLU B N 1
ATOM 3218 C CA . GLU B 1 24 ? -13.938 -13.523 15.031 1 97.5 24 GLU B CA 1
ATOM 3219 C C . GLU B 1 24 ? -14.453 -13.297 13.617 1 97.5 24 GLU B C 1
ATOM 3221 O O . GLU B 1 24 ? -15.531 -12.734 13.422 1 97.5 24 GLU B O 1
ATOM 3226 N N . GLU B 1 25 ? -13.742 -13.727 12.625 1 97.94 25 GLU B N 1
ATOM 3227 C CA . GLU B 1 25 ? -14.008 -13.375 11.234 1 97.94 25 GLU B CA 1
ATOM 3228 C C . GLU B 1 25 ? -15.117 -14.242 10.641 1 97.94 25 GLU B C 1
ATOM 3230 O O . GLU B 1 25 ? -16.016 -13.734 9.961 1 97.94 25 GLU B O 1
ATOM 3235 N N . ILE B 1 26 ? -15.156 -15.516 10.914 1 97.75 26 ILE B N 1
ATOM 3236 C CA . ILE B 1 26 ? -15.969 -16.484 10.188 1 97.75 26 ILE B CA 1
ATOM 3237 C C . ILE B 1 26 ? -17.438 -16.281 10.531 1 97.75 26 ILE B C 1
ATOM 3239 O O . ILE B 1 26 ? -18.297 -16.297 9.648 1 97.75 26 ILE B O 1
ATOM 3243 N N . PRO B 1 27 ? -17.828 -16.016 11.828 1 96.69 27 PRO B N 1
ATOM 3244 C CA . PRO B 1 27 ? -19.234 -15.914 12.188 1 96.69 27 PRO B CA 1
ATOM 3245 C C . PRO B 1 27 ? -19.969 -14.789 11.453 1 96.69 27 PRO B C 1
ATOM 3247 O O . PRO B 1 27 ? -21.188 -14.773 11.398 1 96.69 27 PRO B O 1
ATOM 3250 N N . ARG B 1 28 ? -19.266 -13.922 10.836 1 95.69 28 ARG B N 1
ATOM 3251 C CA . ARG B 1 28 ? -19.844 -12.781 10.133 1 95.69 28 ARG B CA 1
ATOM 3252 C C . ARG B 1 28 ? -20.516 -13.211 8.828 1 95.69 28 ARG B C 1
ATOM 3254 O O . ARG B 1 28 ? -21.281 -12.461 8.234 1 95.69 28 ARG B O 1
ATOM 3261 N N . TYR B 1 29 ? -20.25 -14.492 8.328 1 96.62 29 TYR B N 1
ATOM 3262 C CA . TYR B 1 29 ? -20.609 -14.797 6.949 1 96.62 29 TYR B CA 1
ATOM 3263 C C . TYR B 1 29 ? -21.547 -15.992 6.875 1 96.62 29 TYR B C 1
ATOM 3265 O O . TYR B 1 29 ? -22.156 -16.25 5.832 1 96.62 29 TYR B O 1
ATOM 3273 N N . GLY B 1 30 ? -21.625 -16.812 7.918 1 93.44 30 GLY B N 1
ATOM 3274 C CA . GLY B 1 30 ? -22.594 -17.906 7.898 1 93.44 30 GLY B CA 1
ATOM 3275 C C . GLY B 1 30 ? -22.109 -19.141 8.641 1 93.44 30 GLY B C 1
ATOM 3276 O O . GLY B 1 30 ? -21.078 -19.094 9.312 1 93.44 30 GLY B O 1
ATOM 3277 N N . LYS B 1 31 ? -22.906 -20.234 8.438 1 96.69 31 LYS B N 1
ATOM 3278 C CA . LYS B 1 31 ? -22.656 -21.422 9.234 1 96.69 31 LYS B CA 1
ATOM 3279 C C . LYS B 1 31 ? -22.25 -22.594 8.352 1 96.69 31 LYS B C 1
ATOM 3281 O O . LYS B 1 31 ? -21.75 -23.609 8.844 1 96.69 31 LYS B O 1
ATOM 3286 N N . LYS B 1 32 ? -22.438 -22.531 7.059 1 98.56 32 LYS B N 1
ATOM 3287 C CA . LYS B 1 32 ? -22.062 -23.578 6.121 1 98.56 32 LYS B CA 1
ATOM 3288 C C . LYS B 1 32 ? -20.797 -23.203 5.352 1 98.56 32 LYS B C 1
ATOM 3290 O O . LYS B 1 32 ? -20.828 -22.312 4.496 1 98.56 32 LYS B O 1
ATOM 3295 N N . ILE B 1 33 ? -19.781 -23.938 5.617 1 98.62 33 ILE B N 1
ATOM 3296 C CA . ILE B 1 33 ? -18.453 -23.547 5.129 1 98.62 33 ILE B CA 1
ATOM 3297 C C . ILE B 1 33 ? -17.906 -24.625 4.207 1 98.62 33 ILE B C 1
ATOM 3299 O O . ILE B 1 33 ? -18.016 -25.812 4.504 1 98.62 33 ILE B O 1
ATOM 3303 N N . LEU B 1 34 ? -17.406 -24.203 3.084 1 98.94 34 LEU B N 1
ATOM 3304 C CA . LEU B 1 34 ? -16.594 -25.078 2.258 1 98.94 34 LEU B CA 1
ATOM 3305 C C . LEU B 1 34 ? -15.109 -24.859 2.525 1 98.94 34 LEU B C 1
ATOM 3307 O O . LEU B 1 34 ? -14.578 -23.781 2.268 1 98.94 34 LEU B O 1
ATOM 3311 N N . LEU B 1 35 ? -14.469 -25.828 3.084 1 98.81 35 LEU B N 1
ATOM 3312 C CA . LEU B 1 35 ? -13.023 -25.797 3.289 1 98.81 35 LEU B CA 1
ATOM 3313 C C . LEU B 1 35 ? -12.297 -26.312 2.053 1 98.81 35 LEU B C 1
ATOM 3315 O O . LEU B 1 35 ? -12.469 -27.469 1.658 1 98.81 35 LEU B O 1
ATOM 3319 N N . VAL B 1 36 ? -11.516 -25.453 1.428 1 98.88 36 VAL B N 1
ATOM 3320 C CA . VAL B 1 36 ? -10.812 -25.781 0.193 1 98.88 36 VAL B CA 1
ATOM 3321 C C . VAL B 1 36 ? -9.312 -25.875 0.463 1 98.88 36 VAL B C 1
ATOM 3323 O O . VAL B 1 36 ? -8.719 -24.938 1.017 1 98.88 36 VAL B O 1
ATOM 3326 N N . TYR B 1 37 ? -8.664 -26.984 0.125 1 98.56 37 TYR B N 1
ATOM 3327 C CA . TYR B 1 37 ? -7.227 -27.109 0.336 1 98.56 37 TYR B CA 1
ATOM 3328 C C . TYR B 1 37 ? -6.613 -28.078 -0.665 1 98.56 37 TYR B C 1
ATOM 3330 O O . TYR B 1 37 ? -7.32 -28.656 -1.494 1 98.56 37 TYR B O 1
ATOM 3338 N N . GLY B 1 38 ? -5.289 -28.141 -0.711 1 96.62 38 GLY B N 1
ATOM 3339 C CA . GLY B 1 38 ? -4.559 -28.891 -1.722 1 96.62 38 GLY B CA 1
ATOM 3340 C C . GLY B 1 38 ? -4.367 -30.359 -1.357 1 96.62 38 GLY B C 1
ATOM 3341 O O . GLY B 1 38 ? -5.297 -31.016 -0.87 1 96.62 38 GLY B O 1
ATOM 3342 N N . GLY B 1 39 ? -3.182 -30.969 -1.683 1 87.88 39 GLY B N 1
ATOM 3343 C CA . GLY B 1 39 ? -2.865 -32.375 -1.647 1 87.88 39 GLY B CA 1
ATOM 3344 C C . GLY B 1 39 ? -2.572 -32.906 -0.25 1 87.88 39 GLY B C 1
ATOM 3345 O O . GLY B 1 39 ? -2.297 -34.094 -0.063 1 87.88 39 GLY B O 1
ATOM 3346 N N . GLY B 1 40 ? -2.479 -32.125 0.756 1 86.06 40 GLY B N 1
ATOM 3347 C CA . GLY B 1 40 ? -2.383 -32.688 2.096 1 86.06 40 GLY B CA 1
ATOM 3348 C C . GLY B 1 40 ? -1.258 -32.094 2.914 1 86.06 40 GLY B C 1
ATOM 3349 O O . GLY B 1 40 ? -1.065 -32.438 4.078 1 86.06 40 GLY B O 1
ATOM 3350 N N . SER B 1 41 ? -0.543 -31.125 2.393 1 89 41 SER B N 1
ATOM 3351 C CA . SER B 1 41 ? 0.551 -30.516 3.137 1 89 41 SER B CA 1
ATOM 3352 C C . SER B 1 41 ? 0.06 -29.922 4.453 1 89 41 SER B C 1
ATOM 3354 O O . SER B 1 41 ? 0.763 -29.969 5.461 1 89 41 SER B O 1
ATOM 3356 N N . ILE B 1 42 ? -1.123 -29.438 4.531 1 93.94 42 ILE B N 1
ATOM 3357 C CA . ILE B 1 42 ? -1.634 -28.781 5.73 1 93.94 42 ILE B CA 1
ATOM 3358 C C . ILE B 1 42 ? -1.957 -29.828 6.793 1 93.94 42 ILE B C 1
ATOM 3360 O O . ILE B 1 42 ? -2.076 -29.5 7.977 1 93.94 42 ILE B O 1
ATOM 3364 N N . LYS B 1 43 ? -2.189 -31.016 6.383 1 93.75 43 LYS B N 1
ATOM 3365 C CA . LYS B 1 43 ? -2.4 -32.094 7.348 1 93.75 43 LYS B CA 1
ATOM 3366 C C . LYS B 1 43 ? -1.084 -32.531 7.992 1 93.75 43 LYS B C 1
ATOM 3368 O O . LYS B 1 43 ? -1.032 -32.781 9.195 1 93.75 43 LYS B O 1
ATOM 3373 N N . ARG B 1 44 ? -0.093 -32.469 7.238 1 91 44 ARG B N 1
ATOM 3374 C CA . ARG B 1 44 ? 1.216 -32.875 7.723 1 91 44 ARG B CA 1
ATOM 3375 C C . ARG B 1 44 ? 1.785 -31.891 8.719 1 91 44 ARG B C 1
ATOM 3377 O O . ARG B 1 44 ? 2.441 -32.281 9.688 1 91 44 ARG B O 1
ATOM 3384 N N . ASN B 1 45 ? 1.509 -30.688 8.523 1 91.06 45 ASN B N 1
ATOM 3385 C CA . ASN B 1 45 ? 2.131 -29.688 9.391 1 91.06 45 ASN B CA 1
ATOM 3386 C C . ASN B 1 45 ? 1.202 -29.266 10.523 1 91.06 45 ASN B C 1
ATOM 3388 O O . ASN B 1 45 ? 1.524 -28.359 11.297 1 91.06 45 ASN B O 1
ATOM 3392 N N . GLY B 1 46 ? -0.01 -29.859 10.578 1 94.62 46 GLY B N 1
ATOM 3393 C CA . GLY B 1 46 ? -0.886 -29.656 11.719 1 94.62 46 GLY B CA 1
ATOM 3394 C C . GLY B 1 46 ? -1.9 -28.547 11.5 1 94.62 46 GLY B C 1
ATOM 3395 O O . GLY B 1 46 ? -2.842 -28.391 12.281 1 94.62 46 GLY B O 1
ATOM 3396 N N . LEU B 1 47 ? -1.727 -27.844 10.445 1 97.56 47 LEU B N 1
ATOM 3397 C CA . LEU B 1 47 ? -2.596 -26.703 10.18 1 97.56 47 LEU B CA 1
ATOM 3398 C C . LEU B 1 47 ? -4.039 -27.141 9.977 1 97.56 47 LEU B C 1
ATOM 3400 O O . LEU B 1 47 ? -4.969 -26.484 10.438 1 97.56 47 LEU B O 1
ATOM 3404 N N . TYR B 1 48 ? -4.215 -28.281 9.32 1 97.94 48 TYR B N 1
ATOM 3405 C CA . TYR B 1 48 ? -5.551 -28.812 9.086 1 97.94 48 TYR B CA 1
ATOM 3406 C C . TYR B 1 48 ? -6.297 -29.016 10.398 1 97.94 48 TYR B C 1
ATOM 3408 O O . TYR B 1 48 ? -7.434 -28.578 10.555 1 97.94 48 TYR B O 1
ATOM 3416 N N . ASP B 1 49 ? -5.637 -29.641 11.328 1 97.88 49 ASP B N 1
ATOM 3417 C CA . ASP B 1 49 ? -6.254 -29.922 12.625 1 97.88 49 ASP B CA 1
ATOM 3418 C C . ASP B 1 49 ? -6.566 -28.641 13.375 1 97.88 49 ASP B C 1
ATOM 3420 O O . ASP B 1 49 ? -7.617 -28.516 14.016 1 97.88 49 ASP B O 1
ATOM 3424 N N . GLU B 1 50 ? -5.66 -27.734 13.289 1 97.94 50 GLU B N 1
ATOM 3425 C CA . GLU B 1 50 ? -5.863 -26.438 13.938 1 97.94 50 GLU B CA 1
ATOM 3426 C C . GLU B 1 50 ? -7.109 -25.75 13.406 1 97.94 50 GLU B C 1
ATOM 3428 O O . GLU B 1 50 ? -7.93 -25.25 14.18 1 97.94 50 GLU B O 1
ATOM 3433 N N . VAL B 1 51 ? -7.242 -25.719 12.109 1 98.5 51 VAL B N 1
ATOM 3434 C CA . VAL B 1 51 ? -8.375 -25.078 11.445 1 98.5 51 VAL B CA 1
ATOM 3435 C C . VAL B 1 51 ? -9.664 -25.812 11.812 1 98.5 51 VAL B C 1
ATOM 3437 O O . VAL B 1 51 ? -10.656 -25.172 12.195 1 98.5 51 VAL B O 1
ATOM 3440 N N . MET B 1 52 ? -9.617 -27.125 11.742 1 98.19 52 MET B N 1
ATOM 3441 C CA . MET B 1 52 ? -10.805 -27.938 12.016 1 98.19 52 MET B CA 1
ATOM 3442 C C . MET B 1 52 ? -11.25 -27.766 13.469 1 98.19 52 MET B C 1
ATOM 3444 O O . MET B 1 52 ? -12.453 -27.703 13.75 1 98.19 52 MET B O 1
ATOM 3448 N N . ASN B 1 53 ? -10.297 -27.688 14.367 1 98.25 53 ASN B N 1
ATOM 3449 C CA . ASN B 1 53 ? -10.617 -27.469 15.773 1 98.25 53 ASN B CA 1
ATOM 3450 C C . ASN B 1 53 ? -11.32 -26.125 15.977 1 98.25 53 ASN B C 1
ATOM 3452 O O . ASN B 1 53 ? -12.312 -26.047 16.703 1 98.25 53 ASN B O 1
ATOM 3456 N N . LEU B 1 54 ? -10.797 -25.109 15.367 1 98.44 54 LEU B N 1
ATOM 3457 C CA . LEU B 1 54 ? -11.391 -23.781 15.484 1 98.44 54 LEU B CA 1
ATOM 3458 C C . LEU B 1 54 ? -12.805 -23.766 14.898 1 98.44 54 LEU B C 1
ATOM 3460 O O . LEU B 1 54 ? -13.719 -23.203 15.492 1 98.44 54 LEU B O 1
ATOM 3464 N N . LEU B 1 55 ? -12.992 -24.453 13.719 1 98.31 55 LEU B N 1
ATOM 3465 C CA . LEU B 1 55 ? -14.297 -24.5 13.07 1 98.31 55 LEU B CA 1
ATOM 3466 C C . LEU B 1 55 ? -15.297 -25.281 13.914 1 98.31 55 LEU B C 1
ATOM 3468 O O . LEU B 1 55 ? -16.469 -24.922 13.984 1 98.31 55 LEU B O 1
ATOM 3472 N N . ASN B 1 56 ? -14.781 -26.312 14.531 1 97.81 56 ASN B N 1
ATOM 3473 C CA . ASN B 1 56 ? -15.617 -27.094 15.445 1 97.81 56 ASN B CA 1
ATOM 3474 C C . ASN B 1 56 ? -16.078 -26.25 16.625 1 97.81 56 ASN B C 1
ATOM 3476 O O . ASN B 1 56 ? -17.234 -26.328 17.047 1 97.81 56 ASN B O 1
ATOM 3480 N N . GLU B 1 57 ? -15.172 -25.469 17.156 1 97.88 57 GLU B N 1
ATOM 3481 C CA . GLU B 1 57 ? -15.5 -24.578 18.266 1 97.88 57 GLU B CA 1
ATOM 3482 C C . GLU B 1 57 ? -16.594 -23.594 17.875 1 97.88 57 GLU B C 1
ATOM 3484 O O . GLU B 1 57 ? -17.422 -23.219 18.703 1 97.88 57 GLU B O 1
ATOM 3489 N N . LEU B 1 58 ? -16.609 -23.219 16.656 1 97.81 58 LEU B N 1
ATOM 3490 C CA . LEU B 1 58 ? -17.562 -22.25 16.141 1 97.81 58 LEU B CA 1
ATOM 3491 C C . LEU B 1 58 ? -18.891 -22.922 15.797 1 97.81 58 LEU B C 1
ATOM 3493 O O . LEU B 1 58 ? -19.875 -22.25 15.492 1 97.81 58 LEU B O 1
ATOM 3497 N N . LYS B 1 59 ? -18.953 -24.234 15.844 1 97.56 59 LYS B N 1
ATOM 3498 C CA . LYS B 1 59 ? -20.141 -25.047 15.586 1 97.56 59 LYS B CA 1
ATOM 3499 C C . LYS B 1 59 ? -20.688 -24.781 14.18 1 97.56 59 LYS B C 1
ATOM 3501 O O . LYS B 1 59 ? -21.891 -24.656 14 1 97.56 59 LYS B O 1
ATOM 3506 N N . VAL B 1 60 ? -19.766 -24.656 13.203 1 97.94 60 VAL B N 1
ATOM 3507 C CA . VAL B 1 60 ? -20.172 -24.484 11.812 1 97.94 60 VAL B CA 1
ATOM 3508 C C . VAL B 1 60 ? -20.188 -25.828 11.109 1 97.94 60 VAL B C 1
ATOM 3510 O O . VAL B 1 60 ? -19.547 -26.781 11.562 1 97.94 60 VAL B O 1
ATOM 3513 N N . GLU B 1 61 ? -20.984 -25.984 10.031 1 98.31 61 GLU B N 1
ATOM 3514 C CA . GLU B 1 61 ? -21 -27.156 9.172 1 98.31 61 GLU B CA 1
ATOM 3515 C C . GLU B 1 61 ? -19.938 -27.078 8.086 1 98.31 61 GLU B C 1
ATOM 3517 O O . GLU B 1 61 ? -19.938 -26.141 7.285 1 98.31 61 GLU B O 1
ATOM 3522 N N . VAL B 1 62 ? -19.094 -28.047 8.078 1 98.62 62 VAL B N 1
ATOM 3523 C CA . VAL B 1 62 ? -17.953 -27.969 7.168 1 98.62 62 VAL B CA 1
ATOM 3524 C C . VAL B 1 62 ? -18.094 -29.047 6.09 1 98.62 62 VAL B C 1
ATOM 3526 O O . VAL B 1 62 ? -18.297 -30.219 6.398 1 98.62 62 VAL B O 1
ATOM 3529 N N . THR B 1 63 ? -18.125 -28.641 4.883 1 98.75 63 THR B N 1
ATOM 3530 C CA . THR B 1 63 ? -17.875 -29.5 3.73 1 98.75 63 THR B CA 1
ATOM 3531 C C . THR B 1 63 ? -16.469 -29.281 3.18 1 98.75 63 THR B C 1
ATOM 3533 O O . THR B 1 63 ? -15.953 -28.156 3.207 1 98.75 63 THR B O 1
ATOM 3536 N N . GLU B 1 64 ? -15.859 -30.328 2.699 1 98.5 64 GLU B N 1
ATOM 3537 C CA . GLU B 1 64 ? -14.461 -30.203 2.293 1 98.5 64 GLU B CA 1
ATOM 3538 C C . GLU B 1 64 ? -14.305 -30.438 0.792 1 98.5 64 GLU B C 1
ATOM 3540 O O . GLU B 1 64 ? -15.031 -31.234 0.199 1 98.5 64 GLU B O 1
ATOM 3545 N N . LEU B 1 65 ? -13.453 -29.703 0.196 1 98.62 65 LEU B N 1
ATOM 3546 C CA . LEU B 1 65 ? -12.93 -29.938 -1.146 1 98.62 65 LEU B CA 1
ATOM 3547 C C . LEU B 1 65 ? -11.406 -30.031 -1.13 1 98.62 65 LEU B C 1
ATOM 3549 O O . LEU B 1 65 ? -10.719 -29.016 -1.301 1 98.62 65 LEU B O 1
ATOM 3553 N N . PRO B 1 66 ? -10.828 -31.203 -0.907 1 98 66 PRO B N 1
ATOM 3554 C CA . PRO B 1 66 ? -9.383 -31.422 -0.982 1 98 66 PRO B CA 1
ATOM 3555 C C . PRO B 1 66 ? -8.883 -31.594 -2.416 1 98 66 PRO B C 1
ATOM 3557 O O . PRO B 1 66 ? -9.688 -31.703 -3.346 1 98 66 PRO B O 1
ATOM 3560 N N . GLY B 1 67 ? -7.633 -31.5 -2.607 1 97.38 67 GLY B N 1
ATOM 3561 C CA . GLY B 1 67 ? -7 -31.984 -3.822 1 97.38 67 GLY B CA 1
ATOM 3562 C C . GLY B 1 67 ? -6.859 -30.922 -4.895 1 97.38 67 GLY B C 1
ATOM 3563 O O . GLY B 1 67 ? -6.77 -31.25 -6.082 1 97.38 67 GLY B O 1
ATOM 3564 N N . VAL B 1 68 ? -6.973 -29.672 -4.523 1 97.94 68 VAL B N 1
ATOM 3565 C CA . VAL B 1 68 ? -6.699 -28.625 -5.5 1 97.94 68 VAL B CA 1
ATOM 3566 C C . VAL B 1 68 ? -5.285 -28.797 -6.059 1 97.94 68 VAL B C 1
ATOM 3568 O O . VAL B 1 68 ? -4.324 -28.938 -5.297 1 97.94 68 VAL B O 1
ATOM 3571 N N . GLU B 1 69 ? -5.117 -28.75 -7.297 1 94.06 69 GLU B N 1
ATOM 3572 C CA . GLU B 1 69 ? -3.848 -28.953 -7.98 1 94.06 69 GLU B CA 1
ATOM 3573 C C . GLU B 1 69 ? -3 -27.688 -7.984 1 94.06 69 GLU B C 1
ATOM 3575 O O . GLU B 1 69 ? -3.533 -26.578 -7.887 1 94.06 69 GLU B O 1
ATOM 3580 N N . PRO B 1 70 ? -1.592 -27.688 -8.062 1 89.06 70 PRO B N 1
ATOM 3581 C CA . PRO B 1 70 ? -0.736 -26.516 -8.203 1 89.06 70 PRO B CA 1
ATOM 3582 C C . PRO B 1 70 ? -1.142 -25.625 -9.375 1 89.06 70 PRO B C 1
ATOM 3584 O O . PRO B 1 70 ? -1.055 -24.406 -9.281 1 89.06 70 PRO B O 1
ATOM 3587 N N . ASN B 1 71 ? -1.46 -26.172 -10.484 1 93.06 71 ASN B N 1
ATOM 3588 C CA . ASN B 1 71 ? -2.154 -25.547 -11.602 1 93.06 71 ASN B CA 1
ATOM 3589 C C . ASN B 1 71 ? -3.645 -25.859 -11.586 1 93.06 71 ASN B C 1
ATOM 3591 O O . ASN B 1 71 ? -4.094 -26.781 -12.281 1 93.06 71 ASN B O 1
ATOM 3595 N N . PRO B 1 72 ? -4.316 -24.984 -10.742 1 96.62 72 PRO B N 1
ATOM 3596 C CA . PRO B 1 72 ? -5.691 -25.391 -10.445 1 96.62 72 PRO B CA 1
ATOM 3597 C C . PRO B 1 72 ? -6.52 -25.625 -11.711 1 96.62 72 PRO B C 1
ATOM 3599 O O . PRO B 1 72 ? -6.445 -24.844 -12.656 1 96.62 72 PRO B O 1
ATOM 3602 N N . ARG B 1 73 ? -7.336 -26.641 -11.648 1 97.62 73 ARG B N 1
ATOM 3603 C CA . ARG B 1 73 ? -8.031 -27.125 -12.836 1 97.62 73 ARG B CA 1
ATOM 3604 C C . ARG B 1 73 ? -9.492 -26.703 -12.828 1 97.62 73 ARG B C 1
ATOM 3606 O O . ARG B 1 73 ? -10.125 -26.656 -11.773 1 97.62 73 ARG B O 1
ATOM 3613 N N . LEU B 1 74 ? -9.992 -26.547 -14.039 1 98.44 74 LEU B N 1
ATOM 3614 C CA . LEU B 1 74 ? -11.398 -26.203 -14.242 1 98.44 74 LEU B CA 1
ATOM 3615 C C . LEU B 1 74 ? -12.305 -27.281 -13.664 1 98.44 74 LEU B C 1
ATOM 3617 O O . LEU B 1 74 ? -13.367 -26.984 -13.117 1 98.44 74 LEU B O 1
ATOM 3621 N N . SER B 1 75 ? -11.906 -28.516 -13.797 1 98.38 75 SER B N 1
ATOM 3622 C CA . SER B 1 75 ? -12.695 -29.625 -13.281 1 98.38 75 SER B CA 1
ATOM 3623 C C . SER B 1 75 ? -12.883 -29.516 -11.773 1 98.38 75 SER B C 1
ATOM 3625 O O . SER B 1 75 ? -13.969 -29.766 -11.25 1 98.38 75 SER B O 1
ATOM 3627 N N . THR B 1 76 ? -11.859 -29.125 -11.062 1 98.62 76 THR B N 1
ATOM 3628 C CA . THR B 1 76 ? -11.938 -28.938 -9.617 1 98.62 76 THR B CA 1
ATOM 3629 C C . THR B 1 76 ? -12.828 -27.75 -9.266 1 98.62 76 THR B C 1
ATOM 3631 O O . THR B 1 76 ? -13.594 -27.812 -8.297 1 98.62 76 THR B O 1
ATOM 3634 N N . VAL B 1 77 ? -12.75 -26.719 -10.047 1 98.88 77 VAL B N 1
ATOM 3635 C CA . VAL B 1 77 ? -13.625 -25.547 -9.859 1 98.88 77 VAL B CA 1
ATOM 3636 C C . VAL B 1 77 ? -15.086 -25.984 -9.992 1 98.88 77 VAL B C 1
ATOM 3638 O O . VAL B 1 77 ? -15.914 -25.641 -9.141 1 98.88 77 VAL B O 1
ATOM 3641 N N . ARG B 1 78 ? -15.359 -26.734 -11.07 1 98.75 78 ARG B N 1
ATOM 3642 C CA . ARG B 1 78 ? -16.719 -27.188 -11.312 1 98.75 78 ARG B CA 1
ATOM 3643 C C . ARG B 1 78 ? -17.234 -28.031 -10.148 1 98.75 78 ARG B C 1
ATOM 3645 O O . ARG B 1 78 ? -18.375 -27.875 -9.727 1 98.75 78 ARG B O 1
ATOM 3652 N N . LYS B 1 79 ? -16.375 -28.875 -9.664 1 98.81 79 LYS B N 1
ATOM 3653 C CA . LYS B 1 79 ? -16.734 -29.703 -8.508 1 98.81 79 LYS B CA 1
ATOM 3654 C C . LYS B 1 79 ? -17.078 -28.828 -7.305 1 98.81 79 LYS B C 1
ATOM 3656 O O . LYS B 1 79 ? -18.062 -29.062 -6.613 1 98.81 79 LYS B O 1
ATOM 3661 N N . GLY B 1 80 ? -16.266 -27.828 -7.008 1 98.88 80 GLY B N 1
ATOM 3662 C CA . GLY B 1 80 ? -16.516 -26.922 -5.906 1 98.88 80 GLY B CA 1
ATOM 3663 C C . GLY B 1 80 ? -17.797 -26.125 -6.062 1 98.88 80 GLY B C 1
ATOM 3664 O O . GLY B 1 80 ? -18.531 -25.953 -5.094 1 98.88 80 GLY B O 1
ATOM 3665 N N . VAL B 1 81 ? -18.016 -25.672 -7.262 1 98.88 81 VAL B N 1
ATOM 3666 C CA . VAL B 1 81 ? -19.234 -24.922 -7.559 1 98.88 81 VAL B CA 1
ATOM 3667 C C . VAL B 1 81 ? -20.469 -25.797 -7.266 1 98.88 81 VAL B C 1
ATOM 3669 O O . VAL B 1 81 ? -21.422 -25.344 -6.641 1 98.88 81 VAL B O 1
ATOM 3672 N N . GLU B 1 82 ? -20.391 -27.016 -7.762 1 98.75 82 GLU B N 1
ATOM 3673 C CA . GLU B 1 82 ? -21.484 -27.938 -7.539 1 98.75 82 GLU B CA 1
ATOM 3674 C C . GLU B 1 82 ? -21.734 -28.156 -6.047 1 98.75 82 GLU B C 1
ATOM 3676 O O . GLU B 1 82 ? -22.891 -28.156 -5.605 1 98.75 82 GLU B O 1
ATOM 3681 N N . ILE B 1 83 ? -20.703 -28.328 -5.254 1 98.81 83 ILE B N 1
ATOM 3682 C CA . ILE B 1 83 ? -20.812 -28.5 -3.811 1 98.81 83 ILE B CA 1
ATOM 3683 C C . ILE B 1 83 ? -21.516 -27.281 -3.201 1 98.81 83 ILE B C 1
ATOM 3685 O O . ILE B 1 83 ? -22.422 -27.422 -2.389 1 98.81 83 ILE B O 1
ATOM 3689 N N . CYS B 1 84 ? -21.078 -26.078 -3.576 1 98.88 84 CYS B N 1
ATOM 3690 C CA . CYS B 1 84 ? -21.625 -24.844 -3.021 1 98.88 84 CYS B CA 1
ATOM 3691 C C . CYS B 1 84 ? -23.125 -24.766 -3.273 1 98.88 84 CYS B C 1
ATOM 3693 O O . CYS B 1 84 ? -23.906 -24.438 -2.373 1 98.88 84 CYS B O 1
ATOM 3695 N N . LYS B 1 85 ? -23.5 -25.094 -4.496 1 98.5 85 LYS B N 1
ATOM 3696 C CA . LYS B 1 85 ? -24.906 -25 -4.891 1 98.5 85 LYS B CA 1
ATOM 3697 C C . LYS B 1 85 ? -25.734 -26.094 -4.227 1 98.5 85 LYS B C 1
ATOM 3699 O O . LYS B 1 85 ? -26.844 -25.828 -3.732 1 98.5 85 LYS B O 1
ATOM 3704 N N . THR B 1 86 ? -25.25 -27.297 -4.211 1 98.44 86 THR B N 1
ATOM 3705 C CA . THR B 1 86 ? -25.984 -28.453 -3.688 1 98.44 86 THR B CA 1
ATOM 3706 C C . THR B 1 86 ? -26.125 -28.359 -2.17 1 98.44 86 THR B C 1
ATOM 3708 O O . THR B 1 86 ? -27.156 -28.703 -1.611 1 98.44 86 THR B O 1
ATOM 3711 N N . GLU B 1 87 ? -25.078 -27.859 -1.459 1 98.44 87 GLU B N 1
ATOM 3712 C CA . GLU B 1 87 ? -25.031 -27.875 0 1 98.44 87 GLU B CA 1
ATOM 3713 C C . GLU B 1 87 ? -25.438 -26.516 0.571 1 98.44 87 GLU B C 1
ATOM 3715 O O . GLU B 1 87 ? -25.562 -26.359 1.788 1 98.44 87 GLU B O 1
ATOM 3720 N N . GLY B 1 88 ? -25.609 -25.531 -0.258 1 98.44 88 GLY B N 1
ATOM 3721 C CA . GLY B 1 88 ? -25.969 -24.203 0.205 1 98.44 88 GLY B CA 1
ATOM 3722 C C . GLY B 1 88 ? -24.875 -23.516 0.981 1 98.44 88 GLY B C 1
ATOM 3723 O O . GLY B 1 88 ? -25.109 -22.969 2.057 1 98.44 88 GLY B O 1
ATOM 3724 N N . ILE B 1 89 ? -23.688 -23.594 0.5 1 98.81 89 ILE B N 1
ATOM 3725 C CA . ILE B 1 89 ? -22.516 -23.031 1.16 1 98.81 89 ILE B CA 1
ATOM 3726 C C . ILE B 1 89 ? -22.656 -21.5 1.244 1 98.81 89 ILE B C 1
ATOM 3728 O O . ILE B 1 89 ? -23.078 -20.859 0.281 1 98.81 89 ILE B O 1
ATOM 3732 N N . GLU B 1 90 ? -22.25 -20.969 2.379 1 98.75 90 GLU B N 1
ATOM 3733 C CA . GLU B 1 90 ? -22.391 -19.547 2.619 1 98.75 90 GLU B CA 1
ATOM 3734 C C . GLU B 1 90 ? -21.016 -18.844 2.611 1 98.75 90 GLU B C 1
ATOM 3736 O O . GLU B 1 90 ? -20.938 -17.641 2.418 1 98.75 90 GLU B O 1
ATOM 3741 N N . PHE B 1 91 ? -20.016 -19.609 2.871 1 98.81 91 PHE B N 1
ATOM 3742 C CA . PHE B 1 91 ? -18.672 -19.062 3.008 1 98.81 91 PHE B CA 1
ATOM 3743 C C . PHE B 1 91 ? -17.625 -20.094 2.623 1 98.81 91 PHE B C 1
ATOM 3745 O O . PHE B 1 91 ? -17.797 -21.281 2.893 1 98.81 91 PHE B O 1
ATOM 3752 N N . LEU B 1 92 ? -16.562 -19.672 1.947 1 98.94 92 LEU B N 1
ATOM 3753 C CA . LEU B 1 92 ? -15.445 -20.547 1.644 1 98.94 92 LEU B CA 1
ATOM 3754 C C . LEU B 1 92 ? -14.211 -20.172 2.457 1 98.94 92 LEU B C 1
ATOM 3756 O O . LEU B 1 92 ? -13.961 -18.984 2.691 1 98.94 92 LEU B O 1
ATOM 3760 N N . LEU B 1 93 ? -13.484 -21.125 2.902 1 98.94 93 LEU B N 1
ATOM 3761 C CA . LEU B 1 93 ? -12.188 -20.938 3.549 1 98.94 93 LEU B CA 1
ATOM 3762 C C . LEU B 1 93 ? -11.086 -21.672 2.787 1 98.94 93 LEU B C 1
ATOM 3764 O O . LEU B 1 93 ? -11.07 -22.906 2.744 1 98.94 93 LEU B O 1
ATOM 3768 N N . ALA B 1 94 ? -10.242 -20.906 2.137 1 98.88 94 ALA B N 1
ATOM 3769 C CA . ALA B 1 94 ? -9.094 -21.453 1.418 1 98.88 94 ALA B CA 1
ATOM 3770 C C . ALA B 1 94 ? -7.891 -21.609 2.342 1 98.88 94 ALA B C 1
ATOM 3772 O O . ALA B 1 94 ? -7.406 -20.625 2.904 1 98.88 94 ALA B O 1
ATOM 3773 N N . VAL B 1 95 ? -7.414 -22.781 2.512 1 98.81 95 VAL B N 1
ATOM 3774 C CA . VAL B 1 95 ? -6.227 -23.047 3.316 1 98.81 95 VAL B CA 1
ATOM 3775 C C . VAL B 1 95 ? -5.145 -23.688 2.443 1 98.81 95 VAL B C 1
ATOM 3777 O O . VAL B 1 95 ? -5.234 -24.859 2.094 1 98.81 95 VAL B O 1
ATOM 3780 N N . GLY B 1 96 ? -4.195 -22.891 2.033 1 98.12 96 GLY B N 1
ATOM 3781 C CA . GLY B 1 96 ? -3.168 -23.375 1.119 1 98.12 96 GLY B CA 1
ATOM 3782 C C . GLY B 1 96 ? -2.436 -22.25 0.408 1 98.12 96 GLY B C 1
ATOM 3783 O O . GLY B 1 96 ? -2.352 -21.141 0.921 1 98.12 96 GLY B O 1
ATOM 3784 N N . GLY B 1 97 ? -1.824 -22.562 -0.677 1 97.25 97 GLY B N 1
ATOM 3785 C CA . GLY B 1 97 ? -1.094 -21.578 -1.46 1 97.25 97 GLY B CA 1
ATOM 3786 C C . GLY B 1 97 ? -1.956 -20.875 -2.496 1 97.25 97 GLY B C 1
ATOM 3787 O O . GLY B 1 97 ? -3.186 -20.938 -2.426 1 97.25 97 GLY B O 1
ATOM 3788 N N . GLY B 1 98 ? -1.311 -20.234 -3.434 1 97.81 98 GLY B N 1
ATOM 3789 C CA . GLY B 1 98 ? -1.98 -19.453 -4.465 1 97.81 98 GLY B CA 1
ATOM 3790 C C . GLY B 1 98 ? -2.936 -20.281 -5.305 1 97.81 98 GLY B C 1
ATOM 3791 O O . GLY B 1 98 ? -4.004 -19.812 -5.695 1 97.81 98 GLY B O 1
ATOM 3792 N N . SER B 1 99 ? -2.578 -21.516 -5.59 1 97.5 99 SER B N 1
ATOM 3793 C CA . SER B 1 99 ? -3.432 -22.375 -6.41 1 97.5 99 SER B CA 1
ATOM 3794 C C . SER B 1 99 ? -4.77 -22.641 -5.727 1 97.5 99 SER B C 1
ATOM 3796 O O . SER B 1 99 ? -5.82 -22.609 -6.375 1 97.5 99 SER B O 1
ATOM 3798 N N . VAL B 1 100 ? -4.699 -22.891 -4.445 1 98.69 100 VAL B N 1
ATOM 3799 C CA . VAL B 1 100 ? -5.906 -23.125 -3.664 1 98.69 100 VAL B CA 1
ATOM 3800 C C . VAL B 1 100 ? -6.773 -21.875 -3.645 1 98.69 100 VAL B C 1
ATOM 3802 O O . VAL B 1 100 ? -7.992 -21.953 -3.824 1 98.69 100 VAL B O 1
ATOM 3805 N N . ILE B 1 101 ? -6.148 -20.734 -3.477 1 98.88 101 ILE B N 1
ATOM 3806 C CA . ILE B 1 101 ? -6.879 -19.484 -3.383 1 98.88 101 ILE B CA 1
ATOM 3807 C C . ILE B 1 101 ? -7.477 -19.125 -4.742 1 98.88 101 ILE B C 1
ATOM 3809 O O . ILE B 1 101 ? -8.625 -18.688 -4.828 1 98.88 101 ILE B O 1
ATOM 3813 N N . ASP B 1 102 ? -6.758 -19.312 -5.809 1 98.81 102 ASP B N 1
ATOM 3814 C CA . ASP B 1 102 ? -7.277 -19.078 -7.152 1 98.81 102 ASP B CA 1
ATOM 3815 C C . ASP B 1 102 ? -8.492 -19.953 -7.441 1 98.81 102 ASP B C 1
ATOM 3817 O O . ASP B 1 102 ? -9.5 -19.469 -7.973 1 98.81 102 ASP B O 1
ATOM 3821 N N . CYS B 1 103 ? -8.305 -21.203 -7.113 1 98.88 103 CYS B N 1
ATOM 3822 C CA . CYS B 1 103 ? -9.422 -22.125 -7.277 1 98.88 103 CYS B CA 1
ATOM 3823 C C . CYS B 1 103 ? -10.641 -21.656 -6.488 1 98.88 103 CYS B C 1
ATOM 3825 O O . CYS B 1 103 ? -11.758 -21.672 -7.004 1 98.88 103 CYS B O 1
ATOM 3827 N N . THR B 1 104 ? -10.398 -21.234 -5.281 1 98.94 104 THR B N 1
ATOM 3828 C CA . THR B 1 104 ? -11.461 -20.781 -4.395 1 98.94 104 THR B CA 1
ATOM 3829 C C . THR B 1 104 ? -12.172 -19.562 -4.98 1 98.94 104 THR B C 1
ATOM 3831 O O . THR B 1 104 ? -13.398 -19.469 -4.93 1 98.94 104 THR B O 1
ATOM 3834 N N . LYS B 1 105 ? -11.445 -18.609 -5.535 1 98.94 105 LYS B N 1
ATOM 3835 C CA . LYS B 1 105 ? -12.039 -17.453 -6.18 1 98.94 105 LYS B CA 1
ATOM 3836 C C . LYS B 1 105 ? -12.992 -17.859 -7.301 1 98.94 105 LYS B C 1
ATOM 3838 O O . LYS B 1 105 ? -14.094 -17.328 -7.414 1 98.94 105 LYS B O 1
ATOM 3843 N N . ALA B 1 106 ? -12.539 -18.781 -8.117 1 98.94 106 ALA B N 1
ATOM 3844 C CA . ALA B 1 106 ? -13.359 -19.25 -9.234 1 98.94 106 ALA B CA 1
ATOM 3845 C C . ALA B 1 106 ? -14.609 -19.969 -8.727 1 98.94 106 ALA B C 1
ATOM 3847 O O . ALA B 1 106 ? -15.695 -19.797 -9.289 1 98.94 106 ALA B O 1
ATOM 3848 N N . ILE B 1 107 ? -14.461 -20.766 -7.66 1 98.94 107 ILE B N 1
ATOM 3849 C CA . ILE B 1 107 ? -15.594 -21.453 -7.055 1 98.94 107 ILE B CA 1
ATOM 3850 C C . ILE B 1 107 ? -16.594 -20.422 -6.52 1 98.94 107 ILE B C 1
ATOM 3852 O O . ILE B 1 107 ? -17.797 -20.531 -6.766 1 98.94 107 ILE B O 1
ATOM 3856 N N . ALA B 1 108 ? -16.094 -19.422 -5.801 1 98.94 108 ALA B N 1
ATOM 3857 C CA . ALA B 1 108 ? -16.938 -18.375 -5.199 1 98.94 108 ALA B CA 1
ATOM 3858 C C . ALA B 1 108 ? -17.766 -17.672 -6.258 1 98.94 108 ALA B C 1
ATOM 3860 O O . ALA B 1 108 ? -18.969 -17.453 -6.074 1 98.94 108 ALA B O 1
ATOM 3861 N N . ALA B 1 109 ? -17.141 -17.281 -7.348 1 98.88 109 ALA B N 1
ATOM 3862 C CA . ALA B 1 109 ? -17.844 -16.625 -8.453 1 98.88 109 ALA B CA 1
ATOM 3863 C C . ALA B 1 109 ? -18.828 -17.578 -9.117 1 98.88 109 ALA B C 1
ATOM 3865 O O . ALA B 1 109 ? -19.969 -17.203 -9.391 1 98.88 109 ALA B O 1
ATOM 3866 N N . GLY B 1 110 ? -18.375 -18.797 -9.391 1 98.88 110 GLY B N 1
ATOM 3867 C CA . GLY B 1 110 ? -19.203 -19.797 -10.047 1 98.88 110 GLY B CA 1
ATOM 3868 C C . GLY B 1 110 ? -20.438 -20.156 -9.25 1 98.88 110 GLY B C 1
ATOM 3869 O O . GLY B 1 110 ? -21.469 -20.516 -9.82 1 98.88 110 GLY B O 1
ATOM 3870 N N . ALA B 1 111 ? -20.312 -20.094 -7.934 1 98.81 111 ALA B N 1
ATOM 3871 C CA . ALA B 1 111 ? -21.438 -20.422 -7.059 1 98.81 111 ALA B CA 1
ATOM 3872 C C . ALA B 1 111 ? -22.609 -19.469 -7.281 1 98.81 111 ALA B C 1
ATOM 3874 O O . ALA B 1 111 ? -23.766 -19.812 -7.016 1 98.81 111 ALA B O 1
ATOM 3875 N N . LYS B 1 112 ? -22.312 -18.297 -7.766 1 98.69 112 LYS B N 1
ATOM 3876 C CA . LYS B 1 112 ? -23.328 -17.281 -7.977 1 98.69 112 LYS B CA 1
ATOM 3877 C C . LYS B 1 112 ? -23.656 -17.109 -9.461 1 98.69 112 LYS B C 1
ATOM 3879 O O . LYS B 1 112 ? -24.312 -16.156 -9.859 1 98.69 112 LYS B O 1
ATOM 3884 N N . TYR B 1 113 ? -23.172 -18.016 -10.297 1 98.12 113 TYR B N 1
ATOM 3885 C CA . TYR B 1 113 ? -23.344 -17.984 -11.742 1 98.12 113 TYR B CA 1
ATOM 3886 C C . TYR B 1 113 ? -24.031 -19.25 -12.242 1 98.12 113 TYR B C 1
ATOM 3888 O O . TYR B 1 113 ? -23.672 -20.359 -11.844 1 98.12 113 TYR B O 1
ATOM 3896 N N . ASP B 1 114 ? -25.016 -19.188 -13.125 1 97.06 114 ASP B N 1
ATOM 3897 C CA . ASP B 1 114 ? -25.781 -20.344 -13.602 1 97.06 114 ASP B CA 1
ATOM 3898 C C . ASP B 1 114 ? -25.078 -21.016 -14.773 1 97.06 114 ASP B C 1
ATOM 3900 O O . ASP B 1 114 ? -25.297 -22.203 -15.039 1 97.06 114 ASP B O 1
ATOM 3904 N N . GLY B 1 115 ? -24.078 -20.453 -15.312 1 97.56 115 GLY B N 1
ATOM 3905 C CA . GLY B 1 115 ? -23.375 -21.031 -16.438 1 97.56 115 GLY B CA 1
ATOM 3906 C C . GLY B 1 115 ? -22.078 -21.703 -16.047 1 97.56 115 GLY B C 1
ATOM 3907 O O . GLY B 1 115 ? -21.859 -22.031 -14.875 1 97.56 115 GLY B O 1
ATOM 3908 N N . ASP B 1 116 ? -21.266 -22.062 -17 1 98.38 116 ASP B N 1
ATOM 3909 C CA . ASP B 1 116 ? -19.969 -22.672 -16.781 1 98.38 116 ASP B CA 1
ATOM 3910 C C . ASP B 1 116 ? -18.938 -21.641 -16.359 1 98.38 116 ASP B C 1
ATOM 3912 O O . ASP B 1 116 ? -18.797 -20.594 -17 1 98.38 116 ASP B O 1
ATOM 3916 N N . PRO B 1 117 ? -18.203 -21.922 -15.281 1 98.56 117 PRO B N 1
ATOM 3917 C CA . PRO B 1 117 ? -17.188 -20.969 -14.836 1 98.56 117 PRO B CA 1
ATOM 3918 C C . PRO B 1 117 ? -16.219 -20.578 -15.945 1 98.56 117 PRO B C 1
ATOM 3920 O O . PRO B 1 117 ? -15.641 -19.484 -15.906 1 98.56 117 PRO B O 1
ATOM 3923 N N . TRP B 1 118 ? -16 -21.406 -16.859 1 98.38 118 TRP B N 1
ATOM 3924 C CA . TRP B 1 118 ? -15.078 -21.125 -17.953 1 98.38 118 TRP B CA 1
ATOM 3925 C C . TRP B 1 118 ? -15.508 -19.891 -18.734 1 98.38 118 TRP B C 1
ATOM 3927 O O . TRP B 1 118 ? -14.68 -19.219 -19.344 1 98.38 118 TRP B O 1
ATOM 3937 N N . ASP B 1 119 ? -16.828 -19.516 -18.688 1 98.38 119 ASP B N 1
ATOM 3938 C CA . ASP B 1 119 ? -17.359 -18.344 -19.359 1 98.38 119 ASP B CA 1
ATOM 3939 C C . ASP B 1 119 ? -16.703 -17.062 -18.828 1 98.38 119 ASP B C 1
ATOM 3941 O O . ASP B 1 119 ? -16.234 -16.234 -19.609 1 98.38 119 ASP B O 1
ATOM 3945 N N . PHE B 1 120 ? -16.594 -16.984 -17.469 1 98.19 120 PHE B N 1
ATOM 3946 C CA . PHE B 1 120 ? -16.031 -15.742 -16.922 1 98.19 120 PHE B CA 1
ATOM 3947 C C . PHE B 1 120 ? -14.516 -15.828 -16.859 1 98.19 120 PHE B C 1
ATOM 3949 O O . PHE B 1 120 ? -13.836 -14.805 -16.859 1 98.19 120 PHE B O 1
ATOM 3956 N N . ILE B 1 121 ? -13.977 -17.031 -16.875 1 98.06 121 ILE B N 1
ATOM 3957 C CA . ILE B 1 121 ? -12.531 -17.188 -16.891 1 98.06 121 ILE B CA 1
ATOM 3958 C C . ILE B 1 121 ? -11.984 -16.781 -18.266 1 98.06 121 ILE B C 1
ATOM 3960 O O . ILE B 1 121 ? -10.898 -16.203 -18.359 1 98.06 121 ILE B O 1
ATOM 3964 N N . THR B 1 122 ? -12.766 -17.016 -19.312 1 96.69 122 THR B N 1
ATOM 3965 C CA . THR B 1 122 ? -12.383 -16.625 -20.672 1 96.69 122 THR B CA 1
ATOM 3966 C C . THR B 1 122 ? -12.922 -15.242 -21 1 96.69 122 THR B C 1
ATOM 3968 O O . THR B 1 122 ? -12.852 -14.797 -22.141 1 96.69 122 THR B O 1
ATOM 3971 N N . LYS B 1 123 ? -13.547 -14.586 -20.031 1 94.12 123 LYS B N 1
ATOM 3972 C CA . LYS B 1 123 ? -13.953 -13.188 -20.078 1 94.12 123 LYS B CA 1
ATOM 3973 C C . LYS B 1 123 ? -15.133 -12.984 -21.031 1 94.12 123 LYS B C 1
ATOM 3975 O O . LYS B 1 123 ? -15.32 -11.898 -21.578 1 94.12 123 LYS B O 1
ATOM 3980 N N . LYS B 1 124 ? -15.812 -14.047 -21.266 1 96.56 124 LYS B N 1
ATOM 3981 C CA . LYS B 1 124 ? -17.031 -13.945 -22.062 1 96.56 124 LYS B CA 1
ATOM 3982 C C . LYS B 1 124 ? -18.156 -13.305 -21.266 1 96.56 124 LYS B C 1
ATOM 3984 O O . LYS B 1 124 ? -19.062 -12.672 -21.828 1 96.56 124 LYS B O 1
ATOM 3989 N N . VAL B 1 125 ? -18.156 -13.516 -19.984 1 96.94 125 VAL B N 1
ATOM 3990 C CA . VAL B 1 125 ? -19.141 -12.914 -19.078 1 96.94 125 VAL B CA 1
ATOM 3991 C C . VAL B 1 125 ? -18.422 -12.227 -17.922 1 96.94 125 VAL B C 1
ATOM 3993 O O . VAL B 1 125 ? -17.344 -12.656 -17.516 1 96.94 125 VAL B O 1
ATOM 3996 N N . LYS B 1 126 ? -19.016 -11.164 -17.375 1 96.75 126 LYS B N 1
ATOM 3997 C CA . LYS B 1 126 ? -18.469 -10.438 -16.234 1 96.75 126 LYS B CA 1
ATOM 3998 C C . LYS B 1 126 ? -18.984 -11 -14.922 1 96.75 126 LYS B C 1
ATOM 4000 O O . LYS B 1 126 ? -20.125 -11.43 -14.828 1 96.75 126 LYS B O 1
ATOM 4005 N N . VAL B 1 127 ? -18.141 -11.008 -13.961 1 97.94 127 VAL B N 1
ATOM 4006 C CA . VAL B 1 127 ? -18.5 -11.445 -12.617 1 97.94 127 VAL B CA 1
ATOM 4007 C C . VAL B 1 127 ? -18.875 -10.234 -11.766 1 97.94 127 VAL B C 1
ATOM 4009 O O . VAL B 1 127 ? -18.094 -9.289 -11.625 1 97.94 127 VAL B O 1
ATOM 4012 N N . PHE B 1 128 ? -20.078 -10.273 -11.172 1 96.69 128 PHE B N 1
ATOM 4013 C CA . PHE B 1 128 ? -20.547 -9.141 -10.383 1 96.69 128 PHE B CA 1
ATOM 4014 C C . PHE B 1 128 ? -20.703 -9.531 -8.914 1 96.69 128 PHE B C 1
ATOM 4016 O O . PHE B 1 128 ? -20.75 -8.672 -8.039 1 96.69 128 PHE B O 1
ATOM 4023 N N . GLU B 1 129 ? -20.844 -10.844 -8.742 1 98.06 129 GLU B N 1
ATOM 4024 C CA . GLU B 1 129 ? -21.062 -11.352 -7.391 1 98.06 129 GLU B CA 1
ATOM 4025 C C . GLU B 1 129 ? -20.266 -12.633 -7.148 1 98.06 129 GLU B C 1
ATOM 4027 O O . GLU B 1 129 ? -20 -13.391 -8.086 1 98.06 129 GLU B O 1
ATOM 4032 N N . ALA B 1 130 ? -19.875 -12.914 -5.941 1 98.81 130 ALA B N 1
ATOM 4033 C CA . ALA B 1 130 ? -19.203 -14.125 -5.488 1 98.81 130 ALA B CA 1
ATOM 4034 C C . ALA B 1 130 ? -19.516 -14.422 -4.023 1 98.81 130 ALA B C 1
ATOM 4036 O O . ALA B 1 130 ? -19.875 -13.516 -3.268 1 98.81 130 ALA B O 1
ATOM 4037 N N . LEU B 1 131 ? -19.531 -15.633 -3.619 1 98.88 131 LEU B N 1
ATOM 4038 C CA . LEU B 1 131 ? -19.594 -15.953 -2.195 1 98.88 131 LEU B CA 1
ATOM 4039 C C . LEU B 1 131 ? -18.406 -15.359 -1.452 1 98.88 131 LEU B C 1
ATOM 4041 O O . LEU B 1 131 ? -17.281 -15.328 -1.979 1 98.88 131 LEU B O 1
ATOM 4045 N N . PRO B 1 132 ? -18.656 -14.844 -0.241 1 98.81 132 PRO B N 1
ATOM 4046 C CA . PRO B 1 132 ? -17.5 -14.391 0.545 1 98.81 132 PRO B CA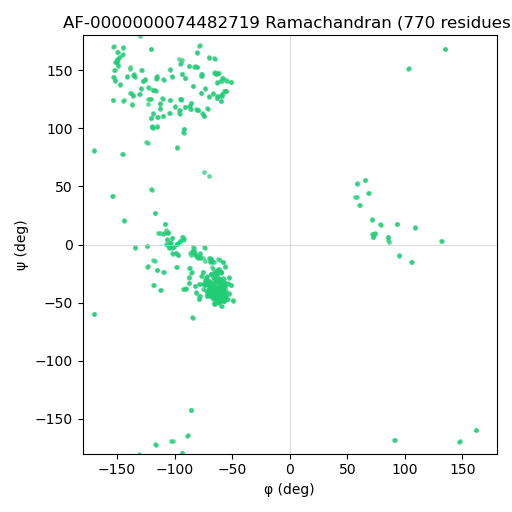 1
ATOM 4047 C C . PRO B 1 132 ? -16.547 -15.531 0.911 1 98.81 132 PRO B C 1
ATOM 4049 O O . PRO B 1 132 ? -16.984 -16.672 1.101 1 98.81 132 PRO B O 1
ATOM 4052 N N . PHE B 1 133 ? -15.273 -15.258 0.992 1 98.88 133 PHE B N 1
ATOM 4053 C CA . PHE B 1 133 ? -14.297 -16.266 1.385 1 98.88 133 PHE B CA 1
ATOM 4054 C C . PHE B 1 133 ? -13.125 -15.625 2.119 1 98.88 133 PHE B C 1
ATOM 4056 O O . PHE B 1 133 ? -12.914 -14.414 2.025 1 98.88 133 PHE B O 1
ATOM 4063 N N . GLY B 1 134 ? -12.453 -16.359 2.961 1 98.88 134 GLY B N 1
ATOM 4064 C CA . GLY B 1 134 ? -11.211 -16.016 3.629 1 98.88 134 GLY B CA 1
ATOM 4065 C C . GLY B 1 134 ? -10.07 -16.969 3.322 1 98.88 134 GLY B C 1
ATOM 4066 O O . GLY B 1 134 ? -10.281 -18 2.684 1 98.88 134 GLY B O 1
ATOM 4067 N N . THR B 1 135 ? -8.875 -16.609 3.684 1 98.94 135 THR B N 1
ATOM 4068 C CA . THR B 1 135 ? -7.738 -17.453 3.332 1 98.94 135 THR B CA 1
ATOM 4069 C C . THR B 1 135 ? -6.793 -17.609 4.52 1 98.94 135 THR B C 1
ATOM 4071 O O . THR B 1 135 ? -6.715 -16.734 5.379 1 98.94 135 THR B O 1
ATOM 4074 N N . VAL B 1 136 ? -6.188 -18.734 4.652 1 98.88 136 VAL B N 1
ATOM 4075 C CA . VAL B 1 136 ? -4.98 -19 5.426 1 98.88 136 VAL B CA 1
ATOM 4076 C C . VAL B 1 136 ? -3.842 -19.406 4.492 1 98.88 136 VAL B C 1
ATOM 4078 O O . VAL B 1 136 ? -3.863 -20.5 3.92 1 98.88 136 VAL B O 1
ATOM 4081 N N . LEU B 1 137 ? -2.916 -18.547 4.371 1 98.75 137 LEU B N 1
ATOM 4082 C CA . LEU B 1 137 ? -1.886 -18.703 3.352 1 98.75 137 LEU B CA 1
ATOM 4083 C C . LEU B 1 137 ? -0.762 -19.609 3.844 1 98.75 137 LEU B C 1
ATOM 4085 O O . LEU B 1 137 ? -0.302 -19.469 4.98 1 98.75 137 LEU B O 1
ATOM 4089 N N . THR B 1 138 ? -0.332 -20.5 2.955 1 98.25 138 THR B N 1
ATOM 4090 C CA . THR B 1 138 ? 0.699 -21.438 3.402 1 98.25 138 THR B CA 1
ATOM 4091 C C . THR B 1 138 ? 1.921 -21.359 2.49 1 98.25 138 THR B C 1
ATOM 4093 O O . THR B 1 138 ? 2.906 -22.078 2.713 1 98.25 138 THR B O 1
ATOM 4096 N N . LEU B 1 139 ? 1.867 -20.516 1.453 1 97.38 139 LEU B N 1
ATOM 4097 C CA . LEU B 1 139 ? 2.979 -20.391 0.518 1 97.38 139 LEU B CA 1
ATOM 4098 C C . LEU B 1 139 ? 3.125 -18.938 0.04 1 97.38 139 LEU B C 1
ATOM 4100 O O . LEU B 1 139 ? 2.158 -18.344 -0.432 1 97.38 139 LEU B O 1
ATOM 4104 N N . ALA B 1 140 ? 4.258 -18.422 0.228 1 97.88 140 ALA B N 1
ATOM 4105 C CA . ALA B 1 140 ? 4.551 -17.047 -0.199 1 97.88 140 ALA B CA 1
ATOM 4106 C C . ALA B 1 140 ? 4.883 -17 -1.687 1 97.88 140 ALA B C 1
ATOM 4108 O O . ALA B 1 140 ? 5.887 -17.578 -2.123 1 97.88 140 ALA B O 1
ATOM 4109 N N . ALA B 1 141 ? 3.992 -16.266 -2.498 1 97.38 141 ALA B N 1
ATOM 4110 C CA . ALA B 1 141 ? 4.332 -16.203 -3.918 1 97.38 141 ALA B CA 1
ATOM 4111 C C . ALA B 1 141 ? 3.447 -15.203 -4.652 1 97.38 141 ALA B C 1
ATOM 4113 O O . ALA B 1 141 ? 3.914 -14.141 -5.066 1 97.38 141 ALA B O 1
ATOM 4114 N N . THR B 1 142 ? 2.172 -15.43 -4.625 1 96 142 THR B N 1
ATOM 4115 C CA . THR B 1 142 ? 1.317 -14.93 -5.695 1 96 142 THR B CA 1
ATOM 4116 C C . THR B 1 142 ? 0.633 -13.633 -5.285 1 96 142 THR B C 1
ATOM 4118 O O . THR B 1 142 ? 0.104 -12.906 -6.133 1 96 142 THR B O 1
ATOM 4121 N N . GLY B 1 143 ? 0.58 -13.375 -4.012 1 98.44 143 GLY B N 1
ATOM 4122 C CA . GLY B 1 143 ? -0.225 -12.258 -3.547 1 98.44 143 GLY B CA 1
ATOM 4123 C C . GLY B 1 143 ? -1.717 -12.523 -3.631 1 98.44 143 GLY B C 1
ATOM 4124 O O . GLY B 1 143 ? -2.525 -11.641 -3.32 1 98.44 143 GLY B O 1
ATOM 4125 N N . SER B 1 144 ? -2.164 -13.695 -3.967 1 98.62 144 SER B N 1
ATOM 4126 C CA . SER B 1 144 ? -3.562 -14.055 -4.176 1 98.62 144 SER B CA 1
ATOM 4127 C C . SER B 1 144 ? -4.383 -13.852 -2.908 1 98.62 144 SER B C 1
ATOM 4129 O O . SER B 1 144 ? -5.598 -13.656 -2.975 1 98.62 144 SER B O 1
ATOM 4131 N N . GLU B 1 145 ? -3.734 -13.852 -1.756 1 98.88 145 GLU B N 1
ATOM 4132 C CA . GLU B 1 145 ? -4.367 -13.648 -0.456 1 98.88 145 GLU B CA 1
ATOM 4133 C C . GLU B 1 145 ? -4.836 -12.211 -0.289 1 98.88 145 GLU B C 1
ATOM 4135 O O . GLU B 1 145 ? -5.609 -11.906 0.623 1 98.88 145 GLU B O 1
ATOM 4140 N N . MET B 1 146 ? -4.402 -11.312 -1.197 1 98.88 146 MET B N 1
ATOM 4141 C CA . MET B 1 146 ? -4.805 -9.922 -1.048 1 98.88 146 MET B CA 1
ATOM 4142 C C . MET B 1 146 ? -5.039 -9.273 -2.408 1 98.88 146 MET B C 1
ATOM 4144 O O . MET B 1 146 ? -4.824 -8.07 -2.574 1 98.88 146 MET B O 1
ATOM 4148 N N . ASN B 1 147 ? -5.262 -10.016 -3.438 1 98.75 147 ASN B N 1
ATOM 4149 C CA . ASN B 1 147 ? -5.711 -9.5 -4.727 1 98.75 147 ASN B CA 1
ATOM 4150 C C . ASN B 1 147 ? -6.922 -10.266 -5.246 1 98.75 147 ASN B C 1
ATOM 4152 O O . ASN B 1 147 ? -7.406 -11.188 -4.59 1 98.75 147 ASN B O 1
ATOM 4156 N N . ALA B 1 148 ? -7.465 -9.898 -6.422 1 98.62 148 ALA B N 1
ATOM 4157 C CA . ALA B 1 148 ? -8.734 -10.453 -6.895 1 98.62 148 ALA B CA 1
ATOM 4158 C C . ALA B 1 148 ? -8.523 -11.32 -8.133 1 98.62 148 ALA B C 1
ATOM 4160 O O . ALA B 1 148 ? -9.492 -11.695 -8.797 1 98.62 148 ALA B O 1
ATOM 4161 N N . GLY B 1 149 ? -7.266 -11.602 -8.461 1 98.12 149 GLY B N 1
ATOM 4162 C CA . GLY B 1 149 ? -6.965 -12.367 -9.664 1 98.12 149 GLY B CA 1
ATOM 4163 C C . GLY B 1 149 ? -6.984 -13.867 -9.438 1 98.12 149 GLY B C 1
ATOM 4164 O O . GLY B 1 149 ? -6.758 -14.328 -8.312 1 98.12 149 GLY B O 1
ATOM 4165 N N . SER B 1 150 ? -7.246 -14.555 -10.453 1 98.25 150 SER B N 1
ATOM 4166 C CA . SER B 1 150 ? -7.305 -16.016 -10.461 1 98.25 150 SER B CA 1
ATOM 4167 C C . SER B 1 150 ? -6.852 -16.578 -11.797 1 98.25 150 SER B C 1
ATOM 4169 O O . SER B 1 150 ? -7.172 -16.031 -12.852 1 98.25 150 SER B O 1
ATOM 4171 N N . VAL B 1 151 ? -6.082 -17.609 -11.742 1 98.25 151 VAL B N 1
ATOM 4172 C CA . VAL B 1 151 ? -5.629 -18.297 -12.938 1 98.25 151 VAL B CA 1
ATOM 4173 C C . VAL B 1 151 ? -6.082 -19.75 -12.898 1 98.25 151 VAL B C 1
ATOM 4175 O O . VAL B 1 151 ? -5.805 -20.469 -11.938 1 98.25 151 VAL B O 1
ATOM 4178 N N . ILE B 1 152 ? -6.793 -20.203 -13.945 1 98.25 152 ILE B N 1
ATOM 4179 C CA . ILE B 1 152 ? -7.371 -21.547 -13.984 1 98.25 152 ILE B CA 1
ATOM 4180 C C . ILE B 1 152 ? -6.949 -22.25 -15.273 1 98.25 152 ILE B C 1
ATOM 4182 O O . ILE B 1 152 ? -6.914 -21.641 -16.344 1 98.25 152 ILE B O 1
ATOM 4186 N N . THR B 1 153 ? -6.668 -23.5 -15.141 1 97.25 153 THR B N 1
ATOM 4187 C CA . THR B 1 153 ? -6.238 -24.328 -16.25 1 97.25 153 THR B CA 1
ATOM 4188 C C . THR B 1 153 ? -7.375 -25.234 -16.734 1 97.25 153 THR B C 1
ATOM 4190 O O . THR B 1 153 ? -8.016 -25.906 -15.93 1 97.25 153 THR B O 1
ATOM 4193 N N . ASN B 1 154 ? -7.707 -25.156 -17.984 1 97 154 ASN B N 1
ATOM 4194 C CA . ASN B 1 154 ? -8.5 -26.188 -18.656 1 97 154 ASN B CA 1
ATOM 4195 C C . ASN B 1 154 ? -7.609 -27.234 -19.312 1 97 154 ASN B C 1
ATOM 4197 O O . ASN B 1 154 ? -7.18 -27.078 -20.453 1 97 154 ASN B O 1
ATOM 4201 N N . TRP B 1 155 ? -7.477 -28.281 -18.625 1 92.69 155 TRP B N 1
ATOM 4202 C CA . TRP B 1 155 ? -6.5 -29.297 -19.016 1 92.69 155 TRP B CA 1
ATOM 4203 C C . TRP B 1 155 ? -6.914 -29.969 -20.312 1 92.69 155 TRP B C 1
ATOM 4205 O O . TRP B 1 155 ? -6.062 -30.344 -21.141 1 92.69 155 TRP B O 1
ATOM 4215 N N . GLU B 1 156 ? -8.109 -30.109 -20.578 1 93.94 156 GLU B N 1
ATOM 4216 C CA . GLU B 1 156 ? -8.633 -30.797 -21.75 1 93.94 156 GLU B CA 1
ATOM 4217 C C . GLU B 1 156 ? -8.297 -30.031 -23.031 1 93.94 156 GLU B C 1
ATOM 4219 O O . GLU B 1 156 ? -7.926 -30.641 -24.031 1 93.94 156 GLU B O 1
ATOM 4224 N N . THR B 1 157 ? -8.359 -28.766 -22.938 1 94.62 157 THR B N 1
ATOM 4225 C CA . THR B 1 157 ? -8.141 -27.953 -24.125 1 94.62 157 THR B CA 1
ATOM 4226 C C . THR B 1 157 ? -6.738 -27.359 -24.125 1 94.62 157 THR B C 1
ATOM 4228 O O . THR B 1 157 ? -6.359 -26.641 -25.062 1 94.62 157 THR B O 1
ATOM 4231 N N . LYS B 1 158 ? -5.945 -27.609 -23.047 1 94.38 158 LYS B N 1
ATOM 4232 C CA . LYS B 1 158 ? -4.594 -27.094 -22.875 1 94.38 158 LYS B CA 1
ATOM 4233 C C . LYS B 1 158 ? -4.586 -25.562 -22.922 1 94.38 158 LYS B C 1
ATOM 4235 O O . LYS B 1 158 ? -3.818 -24.969 -23.672 1 94.38 158 LYS B O 1
ATOM 4240 N N . GLU B 1 159 ? -5.449 -24.984 -22.078 1 95.5 159 GLU B N 1
ATOM 4241 C CA . GLU B 1 159 ? -5.555 -23.547 -21.906 1 95.5 159 GLU B CA 1
ATOM 4242 C C . GLU B 1 159 ? -5.418 -23.141 -20.453 1 95.5 159 GLU B C 1
ATOM 4244 O O . GLU B 1 159 ? -5.844 -23.875 -19.547 1 95.5 159 GLU B O 1
ATOM 4249 N N . LYS B 1 160 ? -4.801 -22.125 -20.25 1 96.31 160 LYS B N 1
ATOM 4250 C CA . LYS B 1 160 ? -4.633 -21.531 -18.922 1 96.31 160 LYS B CA 1
ATOM 4251 C C . LYS B 1 160 ? -4.812 -20.016 -18.969 1 96.31 160 LYS B C 1
ATOM 4253 O O . LYS B 1 160 ? -4.047 -19.312 -19.641 1 96.31 160 LYS B O 1
ATOM 4258 N N . TYR B 1 161 ? -5.816 -19.5 -18.203 1 97.25 161 TYR B N 1
ATOM 4259 C CA . TYR B 1 161 ? -6.148 -18.094 -18.328 1 97.25 161 TYR B CA 1
ATOM 4260 C C . TYR B 1 161 ? -6.309 -17.438 -16.969 1 97.25 161 TYR B C 1
ATOM 4262 O O . TYR B 1 161 ? -6.781 -18.062 -16.016 1 97.25 161 TYR B O 1
ATOM 4270 N N . GLY B 1 162 ? -5.891 -16.203 -16.922 1 96.69 162 GLY B N 1
ATOM 4271 C CA . GLY B 1 162 ? -6.164 -15.367 -15.773 1 96.69 162 GLY B CA 1
ATOM 4272 C C . GLY B 1 162 ? -7.418 -14.531 -15.93 1 96.69 162 GLY B C 1
ATOM 4273 O O . GLY B 1 162 ? -7.758 -14.109 -17.031 1 96.69 162 GLY B O 1
ATOM 4274 N N . TRP B 1 163 ? -8.094 -14.305 -14.867 1 97.44 163 TRP B N 1
ATOM 4275 C CA . TRP B 1 163 ? -9.273 -13.438 -14.797 1 97.44 163 TRP B CA 1
ATOM 4276 C C . TRP B 1 163 ? -9.367 -12.766 -13.43 1 97.44 163 TRP B C 1
ATOM 4278 O O . TRP B 1 163 ? -8.617 -13.094 -12.516 1 97.44 163 TRP B O 1
ATOM 4288 N N . ASN B 1 164 ? -10.102 -11.703 -13.328 1 97.62 164 ASN B N 1
ATOM 4289 C CA . ASN B 1 164 ? -10.289 -11.016 -12.055 1 97.62 164 ASN B CA 1
ATOM 4290 C C . ASN B 1 164 ? -11.648 -10.336 -11.977 1 97.62 164 ASN B C 1
ATOM 4292 O O . ASN B 1 164 ? -12.312 -10.156 -13 1 97.62 164 ASN B O 1
ATOM 4296 N N . SER B 1 165 ? -12.094 -10.055 -10.828 1 98.38 165 SER B N 1
ATOM 4297 C CA . SER B 1 165 ? -13.297 -9.289 -10.531 1 98.38 165 SER B CA 1
ATOM 4298 C C . SER B 1 165 ? -13.195 -8.609 -9.172 1 98.38 165 SER B C 1
ATOM 4300 O O . SER B 1 165 ? -12.648 -9.172 -8.227 1 98.38 165 SER B O 1
ATOM 4302 N N . PRO B 1 166 ? -13.75 -7.398 -9.047 1 97.38 166 PRO B N 1
ATOM 4303 C CA . PRO B 1 166 ? -13.789 -6.773 -7.723 1 97.38 166 PRO B CA 1
ATOM 4304 C C . PRO B 1 166 ? -14.531 -7.625 -6.691 1 97.38 166 PRO B C 1
ATOM 4306 O O . PRO B 1 166 ? -14.367 -7.422 -5.484 1 97.38 166 PRO B O 1
ATOM 4309 N N . ALA B 1 167 ? -15.266 -8.594 -7.133 1 98.31 167 ALA B N 1
ATOM 4310 C CA . ALA B 1 167 ? -16.078 -9.422 -6.242 1 98.31 167 ALA B CA 1
ATOM 4311 C C . ALA B 1 167 ? -15.25 -10.555 -5.641 1 98.31 167 ALA B C 1
ATOM 4313 O O . ALA B 1 167 ? -15.688 -11.227 -4.703 1 98.31 167 ALA B O 1
ATOM 4314 N N . THR B 1 168 ? -13.992 -10.711 -6.07 1 98.75 168 THR B N 1
ATOM 4315 C CA . THR B 1 168 ? -13.273 -11.922 -5.688 1 98.75 168 THR B CA 1
ATOM 4316 C C . THR B 1 168 ? -12.055 -11.578 -4.824 1 98.75 168 THR B C 1
ATOM 4318 O O . THR B 1 168 ? -11.047 -12.281 -4.859 1 98.75 168 THR B O 1
ATOM 4321 N N . PHE B 1 169 ? -12.133 -10.484 -4.133 1 98.88 169 PHE B N 1
ATOM 4322 C CA . PHE B 1 169 ? -11.188 -10.25 -3.047 1 98.88 169 PHE B CA 1
ATOM 4323 C C . PHE B 1 169 ? -11.523 -11.125 -1.842 1 98.88 169 PHE B C 1
ATOM 4325 O O . PHE B 1 169 ? -12.688 -11.258 -1.474 1 98.88 169 PHE B O 1
ATOM 4332 N N . PRO B 1 170 ? -10.484 -11.75 -1.259 1 98.88 170 PRO B N 1
ATOM 4333 C CA . PRO B 1 170 ? -10.797 -12.352 0.04 1 98.88 170 PRO B CA 1
ATOM 4334 C C . PRO B 1 170 ? -11.305 -11.328 1.056 1 98.88 170 PRO B C 1
ATOM 4336 O O . PRO B 1 170 ? -10.836 -10.188 1.076 1 98.88 170 PRO B O 1
ATOM 4339 N N . GLN B 1 171 ? -12.25 -11.797 1.861 1 98.81 171 GLN B N 1
ATOM 4340 C CA . GLN B 1 171 ? -12.711 -10.914 2.928 1 98.81 171 GLN B CA 1
ATOM 4341 C C . GLN B 1 171 ? -11.609 -10.664 3.949 1 98.81 171 GLN B C 1
ATOM 4343 O O . GLN B 1 171 ? -11.461 -9.547 4.449 1 98.81 171 GLN B O 1
ATOM 4348 N N . PHE B 1 172 ? -10.859 -11.648 4.258 1 98.88 172 PHE B N 1
ATOM 4349 C CA . PHE B 1 172 ? -9.672 -11.562 5.102 1 98.88 172 PHE B CA 1
ATOM 4350 C C . PHE B 1 172 ? -8.656 -12.625 4.703 1 98.88 172 PHE B C 1
ATOM 4352 O O . PHE B 1 172 ? -9 -13.617 4.062 1 98.88 172 PHE B O 1
ATOM 4359 N N . SER B 1 173 ? -7.457 -12.422 5.016 1 98.94 173 SER B N 1
ATOM 4360 C CA . SER B 1 173 ? -6.387 -13.398 4.836 1 98.94 173 SER B CA 1
ATOM 4361 C C . SER B 1 173 ? -5.477 -13.453 6.059 1 98.94 173 SER B C 1
ATOM 4363 O O . SER B 1 173 ? -5.023 -12.414 6.551 1 98.94 173 SER B O 1
ATOM 4365 N N . ILE B 1 174 ? -5.262 -14.609 6.555 1 98.94 174 ILE B N 1
ATOM 4366 C CA . ILE B 1 174 ? -4.363 -14.836 7.68 1 98.94 174 ILE B CA 1
ATOM 4367 C C . ILE B 1 174 ? -3.016 -15.344 7.172 1 98.94 174 ILE B C 1
ATOM 4369 O O . ILE B 1 174 ? -2.949 -16.359 6.48 1 98.94 174 ILE B O 1
ATOM 4373 N N . LEU B 1 175 ? -2.018 -14.609 7.441 1 98.88 175 LEU B N 1
ATOM 4374 C CA . LEU B 1 175 ? -0.647 -14.961 7.086 1 98.88 175 LEU B CA 1
ATOM 4375 C C . LEU B 1 175 ? 0.2 -15.18 8.336 1 98.88 175 LEU B C 1
ATOM 4377 O O . LEU B 1 175 ? 0.571 -14.219 9.016 1 98.88 175 LEU B O 1
ATOM 4381 N N . ASP B 1 176 ? 0.433 -16.391 8.68 1 98.69 176 ASP B N 1
ATOM 4382 C CA . ASP B 1 176 ? 1.327 -16.828 9.75 1 98.69 176 ASP B CA 1
ATOM 4383 C C . ASP B 1 176 ? 2.572 -17.5 9.188 1 98.69 176 ASP B C 1
ATOM 4385 O O . ASP B 1 176 ? 2.49 -18.609 8.648 1 98.69 176 ASP B O 1
ATOM 4389 N N . PRO B 1 177 ? 3.756 -16.828 9.336 1 98.38 177 PRO B N 1
ATOM 4390 C CA . PRO B 1 177 ? 4.973 -17.391 8.75 1 98.38 177 PRO B CA 1
ATOM 4391 C C . PRO B 1 177 ? 5.25 -18.812 9.234 1 98.38 177 PRO B C 1
ATOM 4393 O O . PRO B 1 177 ? 5.949 -19.578 8.555 1 98.38 177 PRO B O 1
ATOM 4396 N N . THR B 1 178 ? 4.68 -19.219 10.32 1 98 178 THR B N 1
ATOM 4397 C CA . THR B 1 178 ? 4.887 -20.562 10.859 1 98 178 THR B CA 1
ATOM 4398 C C . THR B 1 178 ? 4.418 -21.609 9.859 1 98 178 THR B C 1
ATOM 4400 O O . THR B 1 178 ? 5.012 -22.688 9.766 1 98 178 THR B O 1
ATOM 4403 N N . TYR B 1 179 ? 3.477 -21.297 9.07 1 97.75 179 TYR B N 1
ATOM 4404 C CA . TYR B 1 179 ? 2.879 -22.266 8.164 1 97.75 179 TYR B CA 1
ATOM 4405 C C . TYR B 1 179 ? 3.703 -22.391 6.891 1 97.75 179 TYR B C 1
ATOM 4407 O O . TYR B 1 179 ? 3.398 -23.234 6.031 1 97.75 179 TYR B O 1
ATOM 4415 N N . THR B 1 180 ? 4.754 -21.625 6.781 1 97.56 180 THR B N 1
ATOM 4416 C CA . THR B 1 180 ? 5.598 -21.688 5.594 1 97.56 180 THR B CA 1
ATOM 4417 C C . THR B 1 180 ? 6.926 -22.359 5.91 1 97.56 180 THR B C 1
ATOM 4419 O O . THR B 1 180 ? 7.742 -22.594 5.012 1 97.56 180 THR B O 1
ATOM 4422 N N . LEU B 1 181 ? 7.137 -22.781 7.141 1 97.25 181 LEU B N 1
ATOM 4423 C CA . LEU B 1 181 ? 8.422 -23.312 7.586 1 97.25 181 LEU B CA 1
ATOM 4424 C C . LEU B 1 181 ? 8.727 -24.656 6.922 1 97.25 181 LEU B C 1
ATOM 4426 O O . LEU B 1 181 ? 9.891 -25 6.719 1 97.25 181 LEU B O 1
ATOM 4430 N N . THR B 1 182 ? 7.676 -25.375 6.512 1 94.69 182 THR B N 1
ATOM 4431 C CA . THR B 1 182 ? 7.879 -26.703 5.973 1 94.69 182 THR B CA 1
ATOM 4432 C C . THR B 1 182 ? 7.898 -26.688 4.445 1 94.69 182 THR B C 1
ATOM 4434 O O . THR B 1 182 ? 8.023 -27.719 3.803 1 94.69 182 THR B O 1
ATOM 4437 N N . VAL B 1 183 ? 7.746 -25.516 3.865 1 96.75 183 VAL B N 1
ATOM 4438 C CA . VAL B 1 183 ? 7.789 -25.406 2.41 1 96.75 183 VAL B CA 1
ATOM 4439 C C . VAL B 1 183 ? 9.164 -25.844 1.906 1 96.75 183 VAL B C 1
ATOM 4441 O O . VAL B 1 183 ? 10.188 -25.328 2.365 1 96.75 183 VAL B O 1
ATOM 4444 N N . PRO B 1 184 ? 9.195 -26.766 0.955 1 96.56 184 PRO B N 1
ATOM 4445 C CA . PRO B 1 184 ? 10.477 -27.266 0.439 1 96.56 184 PRO B CA 1
ATOM 4446 C C . PRO B 1 184 ? 11.273 -26.188 -0.293 1 96.56 184 PRO B C 1
ATOM 4448 O O . PRO B 1 184 ? 10.711 -25.156 -0.678 1 96.56 184 PRO B O 1
ATOM 4451 N N . ARG B 1 185 ? 12.562 -26.469 -0.397 1 97.94 185 ARG B N 1
ATOM 4452 C CA . ARG B 1 185 ? 13.5 -25.531 -0.993 1 97.94 185 ARG B CA 1
ATOM 4453 C C . ARG B 1 185 ? 13.047 -25.094 -2.383 1 97.94 185 ARG B C 1
ATOM 4455 O O . ARG B 1 185 ? 13.008 -23.906 -2.693 1 97.94 185 ARG B O 1
ATOM 4462 N N . ASP B 1 186 ? 12.648 -26.047 -3.236 1 97.12 186 ASP B N 1
ATOM 4463 C CA . ASP B 1 186 ? 12.273 -25.734 -4.613 1 97.12 186 ASP B CA 1
ATOM 4464 C C . ASP B 1 186 ? 11.07 -24.812 -4.652 1 97.12 186 ASP B C 1
ATOM 4466 O O . ASP B 1 186 ? 11.055 -23.828 -5.41 1 97.12 186 ASP B O 1
ATOM 4470 N N . HIS B 1 187 ? 10.086 -25.109 -3.82 1 96.94 187 HIS B N 1
ATOM 4471 C CA . HIS B 1 187 ? 8.875 -24.281 -3.799 1 96.94 187 HIS B CA 1
ATOM 4472 C C . HIS B 1 187 ? 9.156 -22.906 -3.199 1 96.94 187 HIS B C 1
ATOM 4474 O O . HIS B 1 187 ? 8.516 -21.922 -3.566 1 96.94 187 HIS B O 1
ATOM 4480 N N . THR B 1 188 ? 10.117 -22.828 -2.24 1 98.56 188 THR B N 1
ATOM 4481 C CA . THR B 1 188 ? 10.555 -21.531 -1.718 1 98.56 188 THR B CA 1
ATOM 4482 C C . THR B 1 188 ? 11.195 -20.688 -2.818 1 98.56 188 THR B C 1
ATOM 4484 O O . THR B 1 188 ? 10.852 -19.516 -2.984 1 98.56 188 THR B O 1
ATOM 4487 N N . VAL B 1 189 ? 12 -21.344 -3.629 1 98.75 189 VAL B N 1
ATOM 4488 C CA . VAL B 1 189 ? 12.672 -20.672 -4.734 1 98.75 189 VAL B CA 1
ATOM 4489 C C . VAL B 1 189 ? 11.641 -20.219 -5.762 1 98.75 189 VAL B C 1
ATOM 4491 O O . VAL B 1 189 ? 11.695 -19.078 -6.234 1 98.75 189 VAL B O 1
ATOM 4494 N N . TYR B 1 190 ? 10.695 -21.094 -6.066 1 98.38 190 TYR B N 1
ATOM 4495 C CA . TYR B 1 190 ? 9.648 -20.734 -7.023 1 98.38 190 TYR B CA 1
ATOM 4496 C C . TYR B 1 190 ? 8.836 -19.547 -6.527 1 98.38 190 TYR B C 1
ATOM 4498 O O . TYR B 1 190 ? 8.492 -18.656 -7.309 1 98.38 190 TYR B O 1
ATOM 4506 N N . GLY B 1 191 ? 8.508 -19.531 -5.238 1 98.62 191 GLY B N 1
ATOM 4507 C CA . GLY B 1 191 ? 7.797 -18.391 -4.684 1 98.62 191 GLY B CA 1
ATOM 4508 C C . GLY B 1 191 ? 8.555 -17.078 -4.84 1 98.62 191 GLY B C 1
ATOM 4509 O O . GLY B 1 191 ? 7.969 -16.062 -5.223 1 98.62 191 GLY B O 1
ATOM 4510 N N . ILE B 1 192 ? 9.852 -17.094 -4.609 1 98.88 192 ILE B N 1
ATOM 4511 C CA . ILE B 1 192 ? 10.711 -15.93 -4.715 1 98.88 192 ILE B CA 1
ATOM 4512 C C . ILE B 1 192 ? 10.742 -15.438 -6.16 1 98.88 192 ILE B C 1
ATOM 4514 O O . ILE B 1 192 ? 10.57 -14.242 -6.422 1 98.88 192 ILE B O 1
ATOM 4518 N N . VAL B 1 193 ? 10.844 -16.391 -7.094 1 98.88 193 VAL B N 1
ATOM 4519 C CA . VAL B 1 193 ? 10.867 -16.062 -8.516 1 98.88 193 VAL B CA 1
ATOM 4520 C C . VAL B 1 193 ? 9.531 -15.438 -8.914 1 98.88 193 VAL B C 1
ATOM 4522 O O . VAL B 1 193 ? 9.492 -14.43 -9.617 1 98.88 193 VAL B O 1
ATOM 4525 N N . ASP B 1 194 ? 8.516 -15.992 -8.461 1 98.75 194 ASP B N 1
ATOM 4526 C CA . ASP B 1 194 ? 7.172 -15.539 -8.82 1 98.75 194 ASP B CA 1
ATOM 4527 C C . ASP B 1 194 ? 6.934 -14.109 -8.344 1 98.75 194 ASP B C 1
ATOM 4529 O O . ASP B 1 194 ? 6.48 -13.258 -9.117 1 98.75 194 ASP B O 1
ATOM 4533 N N . MET B 1 195 ? 7.242 -13.852 -7.07 1 98.75 195 MET B N 1
ATOM 4534 C CA . MET B 1 195 ? 6.961 -12.516 -6.539 1 98.75 195 MET B CA 1
ATOM 4535 C C . MET B 1 195 ? 7.84 -11.469 -7.211 1 98.75 195 MET B C 1
ATOM 4537 O O . MET B 1 195 ? 7.395 -10.344 -7.461 1 98.75 195 MET B O 1
ATOM 4541 N N . MET B 1 196 ? 9.117 -11.805 -7.547 1 98.94 196 MET B N 1
ATOM 4542 C CA . MET B 1 196 ? 9.961 -10.867 -8.289 1 98.94 196 MET B CA 1
ATOM 4543 C C . MET B 1 196 ? 9.414 -10.641 -9.695 1 98.94 196 MET B C 1
ATOM 4545 O O . MET B 1 196 ? 9.414 -9.508 -10.18 1 98.94 196 MET B O 1
ATOM 4549 N N . SER B 1 197 ? 8.945 -11.719 -10.328 1 98.88 197 SER B N 1
ATOM 4550 C CA . SER B 1 197 ? 8.352 -11.602 -11.656 1 98.88 197 SER B CA 1
ATOM 4551 C C . SER B 1 197 ? 7.137 -10.672 -11.641 1 98.88 197 SER B C 1
ATOM 4553 O O . SER B 1 197 ? 6.941 -9.875 -12.562 1 98.88 197 SER B O 1
ATOM 4555 N N . HIS B 1 198 ? 6.336 -10.82 -10.586 1 98.88 198 HIS B N 1
ATOM 4556 C CA . HIS B 1 198 ? 5.203 -9.906 -10.43 1 98.88 198 HIS B CA 1
ATOM 4557 C C . HIS B 1 198 ? 5.664 -8.453 -10.398 1 98.88 198 HIS B C 1
ATOM 4559 O O . HIS B 1 198 ? 5.074 -7.598 -11.055 1 98.88 198 HIS B O 1
ATOM 4565 N N . VAL B 1 199 ? 6.68 -8.156 -9.641 1 98.94 199 VAL B N 1
ATOM 4566 C CA . VAL B 1 199 ? 7.199 -6.801 -9.539 1 98.94 199 VAL B CA 1
ATOM 4567 C C . VAL B 1 199 ? 7.73 -6.352 -10.898 1 98.94 199 VAL B C 1
ATOM 4569 O O . VAL B 1 199 ? 7.461 -5.23 -11.344 1 98.94 199 VAL B O 1
ATOM 4572 N N . PHE B 1 200 ? 8.445 -7.23 -11.641 1 98.88 200 PHE B N 1
ATOM 4573 C CA . PHE B 1 200 ? 8.992 -6.887 -12.945 1 98.88 200 PHE B CA 1
ATOM 4574 C C . PHE B 1 200 ? 7.875 -6.562 -13.93 1 98.88 200 PHE B C 1
ATOM 4576 O O . PHE B 1 200 ? 7.992 -5.625 -14.727 1 98.88 200 PHE B O 1
ATOM 4583 N N . GLU B 1 201 ? 6.805 -7.363 -13.891 1 98.81 201 GLU B N 1
ATOM 4584 C CA . GLU B 1 201 ? 5.668 -7.098 -14.766 1 98.81 201 GLU B CA 1
ATOM 4585 C C . GLU B 1 201 ? 5.133 -5.684 -14.562 1 98.81 201 GLU B C 1
ATOM 4587 O O . GLU B 1 201 ? 4.652 -5.055 -15.508 1 98.81 201 GLU B O 1
ATOM 4592 N N . GLN B 1 202 ? 5.227 -5.223 -13.359 1 98.56 202 GLN B N 1
ATOM 4593 C CA . GLN B 1 202 ? 4.719 -3.895 -13.023 1 98.56 202 GLN B CA 1
ATOM 4594 C C . GLN B 1 202 ? 5.773 -2.822 -13.273 1 98.56 202 GLN B C 1
ATOM 4596 O O . GLN B 1 202 ? 5.441 -1.677 -13.586 1 98.56 202 GLN B O 1
ATOM 4601 N N . TYR B 1 203 ? 7.031 -3.123 -13.18 1 98.75 203 TYR B N 1
ATOM 4602 C CA . TYR B 1 203 ? 8.148 -2.195 -13.312 1 98.75 203 TYR B CA 1
ATOM 4603 C C . TYR B 1 203 ? 8.344 -1.788 -14.766 1 98.75 203 TYR B C 1
ATOM 4605 O O . TYR B 1 203 ? 8.719 -0.648 -15.055 1 98.75 203 TYR B O 1
ATOM 4613 N N . PHE B 1 204 ? 8.102 -2.688 -15.703 1 98.75 204 PHE B N 1
ATOM 4614 C CA . PHE B 1 204 ? 8.336 -2.42 -17.109 1 98.75 204 PHE B CA 1
ATOM 4615 C C . PHE B 1 204 ? 7.078 -1.886 -17.781 1 98.75 204 PHE B C 1
ATOM 4617 O O . PHE B 1 204 ? 6.219 -2.66 -18.203 1 98.75 204 PHE B O 1
ATOM 4624 N N . HIS B 1 205 ? 6.957 -0.64 -17.906 1 98.56 205 HIS B N 1
ATOM 4625 C CA . HIS B 1 205 ? 5.875 0.14 -18.5 1 98.56 205 HIS B CA 1
ATOM 4626 C C . HIS B 1 205 ? 6.402 1.438 -19.109 1 98.56 205 HIS B C 1
ATOM 4628 O O . HIS B 1 205 ? 7.539 1.838 -18.844 1 98.56 205 HIS B O 1
ATOM 4634 N N . HIS B 1 206 ? 5.594 2.096 -19.938 1 98.12 206 HIS B N 1
ATOM 4635 C CA . HIS B 1 206 ? 6.012 3.332 -20.578 1 98.12 206 HIS B CA 1
ATOM 4636 C C . HIS B 1 206 ? 5.352 4.547 -19.938 1 98.12 206 HIS B C 1
ATOM 4638 O O . HIS B 1 206 ? 5.617 5.684 -20.328 1 98.12 206 HIS B O 1
ATOM 4644 N N . THR B 1 207 ? 4.453 4.316 -18.922 1 97.94 207 THR B N 1
ATOM 4645 C CA . THR B 1 207 ? 3.75 5.422 -18.266 1 97.94 207 THR B CA 1
ATOM 4646 C C . THR B 1 207 ? 4.738 6.445 -17.719 1 97.94 207 THR B C 1
ATOM 4648 O O . THR B 1 207 ? 5.703 6.082 -17.047 1 97.94 207 THR B O 1
ATOM 4651 N N . ALA B 1 208 ? 4.488 7.68 -18 1 96.31 208 ALA B N 1
ATOM 4652 C CA . ALA B 1 208 ? 5.379 8.742 -17.547 1 96.31 208 ALA B CA 1
ATOM 4653 C C . ALA B 1 208 ? 5.102 9.102 -16.094 1 96.31 208 ALA B C 1
ATOM 4655 O O . ALA B 1 208 ? 3.992 8.898 -15.586 1 96.31 208 ALA B O 1
ATOM 4656 N N . ASN B 1 209 ? 6.039 9.586 -15.359 1 98 209 ASN B N 1
ATOM 4657 C CA . ASN B 1 209 ? 5.957 10.219 -14.047 1 98 209 ASN B CA 1
ATOM 4658 C C . ASN B 1 209 ? 5.488 9.234 -12.977 1 98 209 ASN B C 1
ATOM 4660 O O . ASN B 1 209 ? 4.504 9.484 -12.281 1 98 209 ASN B O 1
ATOM 4664 N N . THR B 1 210 ? 6.199 8.141 -12.867 1 98.5 210 THR B N 1
ATOM 4665 C CA . THR B 1 210 ? 5.879 7.145 -11.859 1 98.5 210 THR B CA 1
ATOM 4666 C C . THR B 1 210 ? 7.051 6.945 -10.906 1 98.5 210 THR B C 1
ATOM 4668 O O . THR B 1 210 ? 7.43 5.812 -10.602 1 98.5 210 THR B O 1
ATOM 4671 N N . PRO B 1 211 ? 7.656 8.023 -10.398 1 98.62 211 PRO B N 1
ATOM 4672 C CA . PRO B 1 211 ? 8.883 7.867 -9.617 1 98.62 211 PRO B CA 1
ATOM 4673 C C . PRO B 1 211 ? 8.672 7.082 -8.328 1 98.62 211 PRO B C 1
ATOM 4675 O O . PRO B 1 211 ? 9.523 6.281 -7.934 1 98.62 211 PRO B O 1
ATOM 4678 N N . LEU B 1 212 ? 7.539 7.305 -7.66 1 98.81 212 LEU B N 1
ATOM 4679 C CA . LEU B 1 212 ? 7.324 6.586 -6.41 1 98.81 212 LEU B CA 1
ATOM 4680 C C . LEU B 1 212 ? 7.062 5.105 -6.672 1 98.81 212 LEU B C 1
ATOM 4682 O O . LEU B 1 212 ? 7.59 4.242 -5.969 1 98.81 212 LEU B O 1
ATOM 4686 N N . GLN B 1 213 ? 6.242 4.754 -7.66 1 98.69 213 GLN B N 1
ATOM 4687 C CA . GLN B 1 213 ? 5.992 3.357 -8 1 98.69 213 GLN B CA 1
ATOM 4688 C C . GLN B 1 213 ? 7.289 2.623 -8.32 1 98.69 213 GLN B C 1
ATOM 4690 O O . GLN B 1 213 ? 7.473 1.472 -7.922 1 98.69 213 GLN B O 1
ATOM 4695 N N . ASP B 1 214 ? 8.164 3.328 -9.062 1 98.69 214 ASP B N 1
ATOM 4696 C CA . ASP B 1 214 ? 9.461 2.732 -9.375 1 98.69 214 ASP B CA 1
ATOM 4697 C C . ASP B 1 214 ? 10.219 2.373 -8.102 1 98.69 214 ASP B C 1
ATOM 4699 O O . ASP B 1 214 ? 10.703 1.246 -7.957 1 98.69 214 ASP B O 1
ATOM 4703 N N . ARG B 1 215 ? 10.266 3.295 -7.215 1 98.81 215 ARG B N 1
ATOM 4704 C CA . ARG B 1 215 ? 11.047 3.094 -6 1 98.81 215 ARG B CA 1
ATOM 4705 C C . ARG B 1 215 ? 10.398 2.059 -5.094 1 98.81 215 ARG B C 1
ATOM 4707 O O . ARG B 1 215 ? 11.086 1.31 -4.398 1 98.81 215 ARG B O 1
ATOM 4714 N N . MET B 1 216 ? 9.07 2.004 -5.07 1 98.88 216 MET B N 1
ATOM 4715 C CA . MET B 1 216 ? 8.383 0.989 -4.273 1 98.88 216 MET B CA 1
ATOM 4716 C C . MET B 1 216 ? 8.641 -0.406 -4.836 1 98.88 216 MET B C 1
ATOM 4718 O O . MET B 1 216 ? 8.852 -1.354 -4.078 1 98.88 216 MET B O 1
ATOM 4722 N N . CYS B 1 217 ? 8.594 -0.538 -6.156 1 98.88 217 CYS B N 1
ATOM 4723 C CA . CYS B 1 217 ? 8.961 -1.799 -6.793 1 98.88 217 CYS B CA 1
ATOM 4724 C C . CYS B 1 217 ? 10.383 -2.201 -6.418 1 98.88 217 CYS B C 1
ATOM 4726 O O . CYS B 1 217 ? 10.625 -3.344 -6.031 1 98.88 217 CYS B O 1
ATOM 4728 N N . GLU B 1 218 ? 11.289 -1.261 -6.516 1 98.94 218 GLU B N 1
ATOM 4729 C CA . GLU B 1 218 ? 12.695 -1.504 -6.211 1 98.94 218 GLU B CA 1
ATOM 4730 C C . GLU B 1 218 ? 12.891 -1.892 -4.746 1 98.94 218 GLU B C 1
ATOM 4732 O O . GLU B 1 218 ? 13.742 -2.717 -4.426 1 98.94 218 GLU B O 1
ATOM 4737 N N . ALA B 1 219 ? 12.047 -1.317 -3.852 1 98.88 219 ALA B N 1
ATOM 4738 C CA . ALA B 1 219 ? 12.086 -1.663 -2.434 1 98.88 219 ALA B CA 1
ATOM 4739 C C . ALA B 1 219 ? 11.766 -3.141 -2.219 1 98.88 219 ALA B C 1
ATOM 4741 O O . ALA B 1 219 ? 12.461 -3.826 -1.462 1 98.88 219 ALA B O 1
ATOM 4742 N N . VAL B 1 220 ? 10.781 -3.631 -2.918 1 98.94 220 VAL B N 1
ATOM 4743 C CA . VAL B 1 220 ? 10.398 -5.035 -2.785 1 98.94 220 VAL B CA 1
ATOM 4744 C C . VAL B 1 220 ? 11.508 -5.926 -3.336 1 98.94 220 VAL B C 1
ATOM 4746 O O . VAL B 1 220 ? 11.938 -6.879 -2.676 1 98.94 220 VAL B O 1
ATOM 4749 N N . LEU B 1 221 ? 12.031 -5.562 -4.516 1 98.94 221 LEU B N 1
ATOM 4750 C CA . LEU B 1 221 ? 13.055 -6.379 -5.164 1 98.94 221 LEU B CA 1
ATOM 4751 C C . LEU B 1 221 ? 14.305 -6.461 -4.305 1 98.94 221 LEU B C 1
ATOM 4753 O O . LEU B 1 221 ? 14.836 -7.551 -4.074 1 98.94 221 LEU B O 1
ATOM 4757 N N . ARG B 1 222 ? 14.758 -5.355 -3.77 1 98.88 222 ARG B N 1
ATOM 4758 C CA . ARG B 1 222 ? 15.977 -5.332 -2.965 1 98.88 222 ARG B CA 1
ATOM 4759 C C . ARG B 1 222 ? 15.797 -6.129 -1.678 1 98.88 222 ARG B C 1
ATOM 4761 O O . ARG B 1 222 ? 16.703 -6.848 -1.253 1 98.88 222 ARG B O 1
ATOM 4768 N N . THR B 1 223 ? 14.625 -5.984 -1.038 1 98.94 223 THR B N 1
ATOM 4769 C CA . THR B 1 223 ? 14.344 -6.719 0.189 1 98.94 223 THR B CA 1
ATOM 4770 C C . THR B 1 223 ? 14.375 -8.227 -0.066 1 98.94 223 THR B C 1
ATOM 4772 O O . THR B 1 223 ? 15 -8.977 0.686 1 98.94 223 THR B O 1
ATOM 4775 N N . VAL B 1 224 ? 13.734 -8.648 -1.151 1 98.94 224 VAL B N 1
ATOM 4776 C CA . VAL B 1 224 ? 13.688 -10.062 -1.502 1 98.94 224 VAL B CA 1
ATOM 4777 C C . VAL B 1 224 ? 15.094 -10.57 -1.803 1 98.94 224 VAL B C 1
ATOM 4779 O O . VAL B 1 224 ? 15.492 -11.633 -1.33 1 98.94 224 VAL B O 1
ATOM 4782 N N . MET B 1 225 ? 15.836 -9.797 -2.545 1 98.81 225 MET B N 1
ATOM 4783 C CA . MET B 1 225 ? 17.156 -10.227 -2.973 1 98.81 225 MET B CA 1
ATOM 4784 C C . MET B 1 225 ? 18.109 -10.359 -1.777 1 98.81 225 MET B C 1
ATOM 4786 O O . MET B 1 225 ? 19.016 -11.188 -1.785 1 98.81 225 MET B O 1
ATOM 4790 N N . GLU B 1 226 ? 17.875 -9.562 -0.719 1 98.69 226 GLU B N 1
ATOM 4791 C CA . GLU B 1 226 ? 18.688 -9.656 0.488 1 98.69 226 GLU B CA 1
ATOM 4792 C C . GLU B 1 226 ? 18.281 -10.852 1.344 1 98.69 226 GLU B C 1
ATOM 4794 O O . GLU B 1 226 ? 19.141 -11.516 1.938 1 98.69 226 GLU B O 1
ATOM 4799 N N . ALA B 1 227 ? 17.047 -11.203 1.379 1 98.88 227 ALA B N 1
ATOM 4800 C CA . ALA B 1 227 ? 16.516 -12.234 2.271 1 98.88 227 ALA B CA 1
ATOM 4801 C C . ALA B 1 227 ? 16.625 -13.617 1.64 1 98.88 227 ALA B C 1
ATOM 4803 O O . ALA B 1 227 ? 16.891 -14.602 2.332 1 98.88 227 ALA B O 1
ATOM 4804 N N . ALA B 1 228 ? 16.5 -13.688 0.347 1 98.75 228 ALA B N 1
ATOM 4805 C CA . ALA B 1 228 ? 16.25 -14.938 -0.365 1 98.75 228 ALA B CA 1
ATOM 4806 C C . ALA B 1 228 ? 17.438 -15.891 -0.228 1 98.75 228 ALA B C 1
ATOM 4808 O O . ALA B 1 228 ? 17.25 -17.062 0.136 1 98.75 228 ALA B O 1
ATOM 4809 N N . PRO B 1 229 ? 18.703 -15.469 -0.504 1 98.81 229 PRO B N 1
ATOM 4810 C CA . PRO B 1 229 ? 19.828 -16.406 -0.384 1 98.81 229 PRO B CA 1
ATOM 4811 C C . PRO B 1 229 ? 19.969 -16.969 1.028 1 98.81 229 PRO B C 1
ATOM 4813 O O . PRO B 1 229 ? 20.297 -18.141 1.199 1 98.81 229 PRO B O 1
ATOM 4816 N N . LYS B 1 230 ? 19.672 -16.125 2.055 1 98.88 230 LYS B N 1
ATOM 4817 C CA . LYS B 1 230 ? 19.734 -16.578 3.441 1 98.88 230 LYS B CA 1
ATOM 4818 C C . LYS B 1 230 ? 18.641 -17.594 3.744 1 98.88 230 LYS B C 1
ATOM 4820 O O . LYS B 1 230 ? 18.875 -18.594 4.422 1 98.88 230 LYS B O 1
ATOM 4825 N N . LEU B 1 231 ? 17.484 -17.359 3.217 1 98.81 231 LEU B N 1
ATOM 4826 C CA . LEU B 1 231 ? 16.359 -18.234 3.479 1 98.81 231 LEU B CA 1
ATOM 4827 C C . LEU B 1 231 ? 16.562 -19.609 2.828 1 98.81 231 LEU B C 1
ATOM 4829 O O . LEU B 1 231 ? 16.312 -20.641 3.451 1 98.81 231 LEU B O 1
ATOM 4833 N N . VAL B 1 232 ? 17.031 -19.609 1.589 1 98.38 232 VAL B N 1
ATOM 4834 C CA . VAL B 1 232 ? 17.203 -20.844 0.848 1 98.38 232 VAL B CA 1
ATOM 4835 C C . VAL B 1 232 ? 18.25 -21.719 1.542 1 98.38 232 VAL B C 1
ATOM 4837 O O . VAL B 1 232 ? 18.219 -22.938 1.449 1 98.38 232 VAL B O 1
ATOM 4840 N N . ASN B 1 233 ? 19.094 -21.125 2.299 1 98.12 233 ASN B N 1
ATOM 4841 C CA . ASN B 1 233 ? 20.141 -21.844 3.021 1 98.12 233 ASN B CA 1
ATOM 4842 C C . ASN B 1 233 ? 19.734 -22.125 4.465 1 98.12 233 ASN B C 1
ATOM 4844 O O . ASN B 1 233 ? 20.438 -22.812 5.195 1 98.12 233 ASN B O 1
ATOM 4848 N N . ASP B 1 234 ? 18.672 -21.578 4.918 1 98.44 234 ASP B N 1
ATOM 4849 C CA . ASP B 1 234 ? 18.094 -21.797 6.242 1 98.44 234 ASP B CA 1
ATOM 4850 C C . ASP B 1 234 ? 16.578 -21.75 6.191 1 98.44 234 ASP B C 1
ATOM 4852 O O . ASP B 1 234 ? 15.969 -20.797 6.688 1 98.44 234 ASP B O 1
ATOM 4856 N N . LEU B 1 235 ? 16 -22.828 5.723 1 98.31 235 LEU B N 1
ATOM 4857 C CA . LEU B 1 235 ? 14.586 -22.859 5.367 1 98.31 235 LEU B CA 1
ATOM 4858 C C . LEU B 1 235 ? 13.711 -22.75 6.609 1 98.31 235 LEU B C 1
ATOM 4860 O O . LEU B 1 235 ? 12.516 -22.469 6.508 1 98.31 235 LEU B O 1
ATOM 4864 N N . GLN B 1 236 ? 14.234 -22.891 7.801 1 97.81 236 GLN B N 1
ATOM 4865 C CA . GLN B 1 236 ? 13.445 -22.891 9.031 1 97.81 236 GLN B CA 1
ATOM 4866 C C . GLN B 1 236 ? 13.547 -21.547 9.742 1 97.81 236 GLN B C 1
ATOM 4868 O O . GLN B 1 236 ? 13.047 -21.391 10.859 1 97.81 236 GLN B O 1
ATOM 4873 N N . ASN B 1 237 ? 14.211 -20.578 9.094 1 98.56 237 ASN B N 1
ATOM 4874 C CA . ASN B 1 237 ? 14.375 -19.266 9.703 1 98.56 237 ASN B CA 1
ATOM 4875 C C . ASN B 1 237 ? 13.078 -18.469 9.672 1 98.56 237 ASN B C 1
ATOM 4877 O O . ASN B 1 237 ? 12.688 -17.953 8.617 1 98.56 237 ASN B O 1
ATOM 4881 N N . TYR B 1 238 ? 12.477 -18.266 10.805 1 98.56 238 TYR B N 1
ATOM 4882 C CA . TYR B 1 238 ? 11.164 -17.641 10.93 1 98.56 238 TYR B CA 1
ATOM 4883 C C . TYR B 1 238 ? 11.195 -16.203 10.391 1 98.56 238 TYR B C 1
ATOM 4885 O O . TYR B 1 238 ? 10.305 -15.805 9.641 1 98.56 238 TYR B O 1
ATOM 4893 N N . GLU B 1 239 ? 12.203 -15.469 10.75 1 98.62 239 GLU B N 1
ATOM 4894 C CA . GLU B 1 239 ? 12.266 -14.062 10.375 1 98.62 239 GLU B CA 1
ATOM 4895 C C . GLU B 1 239 ? 12.391 -13.898 8.867 1 98.62 239 GLU B C 1
ATOM 4897 O O . GLU B 1 239 ? 11.797 -12.984 8.281 1 98.62 239 GLU B O 1
ATOM 4902 N N . LEU B 1 240 ? 13.172 -14.75 8.227 1 98.88 240 LEU B N 1
ATOM 4903 C CA . LEU B 1 240 ? 13.32 -14.695 6.777 1 98.88 240 LEU B CA 1
ATOM 4904 C C . LEU B 1 240 ? 12.031 -15.133 6.082 1 98.88 240 LEU B C 1
ATOM 4906 O O . LEU B 1 240 ? 11.641 -14.547 5.07 1 98.88 240 LEU B O 1
ATOM 4910 N N . ARG B 1 241 ? 11.344 -16.156 6.66 1 98.88 241 ARG B N 1
ATOM 4911 C CA . ARG B 1 241 ? 10.031 -16.562 6.152 1 98.88 241 ARG B CA 1
ATOM 4912 C C . ARG B 1 241 ? 9.031 -15.414 6.246 1 98.88 241 ARG B C 1
ATOM 4914 O O . ARG B 1 241 ? 8.258 -15.18 5.312 1 98.88 241 ARG B O 1
ATOM 4921 N N . GLU B 1 242 ? 9.094 -14.727 7.359 1 98.81 242 GLU B N 1
ATOM 4922 C CA . GLU B 1 242 ? 8.227 -13.578 7.602 1 98.81 242 GLU B CA 1
ATOM 4923 C C . GLU B 1 242 ? 8.438 -12.492 6.555 1 98.81 242 GLU B C 1
ATOM 4925 O O . GLU B 1 242 ? 7.477 -11.977 5.98 1 98.81 242 GLU B O 1
ATOM 4930 N N . THR B 1 243 ? 9.695 -12.164 6.25 1 98.88 243 THR B N 1
ATOM 4931 C CA . THR B 1 243 ? 10.047 -11.133 5.277 1 98.88 243 THR B CA 1
ATOM 4932 C C . THR B 1 243 ? 9.562 -11.516 3.883 1 98.88 243 THR B C 1
ATOM 4934 O O . THR B 1 243 ? 8.914 -10.719 3.207 1 98.88 243 THR B O 1
ATOM 4937 N N . ILE B 1 244 ? 9.797 -12.75 3.525 1 98.94 244 ILE B N 1
ATOM 4938 C CA . ILE B 1 244 ? 9.461 -13.211 2.184 1 98.94 244 ILE B CA 1
ATOM 4939 C C . ILE B 1 244 ? 7.945 -13.297 2.029 1 98.94 244 ILE B C 1
ATOM 4941 O O . ILE B 1 244 ? 7.398 -12.93 0.987 1 98.94 244 ILE B O 1
ATOM 4945 N N . LEU B 1 245 ? 7.273 -13.766 3.076 1 98.88 245 LEU B N 1
ATOM 4946 C CA . LEU B 1 245 ? 5.82 -13.859 3.072 1 98.88 245 LEU B CA 1
ATOM 4947 C C . LEU B 1 245 ? 5.188 -12.484 2.865 1 98.88 245 LEU B C 1
ATOM 4949 O O . LEU B 1 245 ? 4.328 -12.32 1.999 1 98.88 245 LEU B O 1
ATOM 4953 N N . TYR B 1 246 ? 5.676 -11.531 3.566 1 98.81 246 TYR B N 1
ATOM 4954 C CA . TYR B 1 246 ? 5.172 -10.164 3.482 1 98.81 246 TYR B CA 1
ATOM 4955 C C . TYR B 1 246 ? 5.477 -9.555 2.121 1 98.81 246 TYR B C 1
ATOM 4957 O O . TYR B 1 246 ? 4.613 -8.914 1.514 1 98.81 246 TYR B O 1
ATOM 4965 N N . CYS B 1 247 ? 6.648 -9.766 1.605 1 98.94 247 CYS B N 1
ATOM 4966 C CA . CYS B 1 247 ? 7.035 -9.258 0.292 1 98.94 247 CYS B CA 1
ATOM 4967 C C . CYS B 1 247 ? 6.125 -9.82 -0.795 1 98.94 247 CYS B C 1
ATOM 4969 O O . CYS B 1 247 ? 5.742 -9.102 -1.723 1 98.94 247 CYS B O 1
ATOM 4971 N N . GLY B 1 248 ? 5.809 -11.117 -0.666 1 98.88 248 GLY B N 1
ATOM 4972 C CA . GLY B 1 248 ? 4.926 -11.734 -1.645 1 98.88 248 GLY B CA 1
ATOM 4973 C C . GLY B 1 248 ? 3.572 -11.055 -1.736 1 98.88 248 GLY B C 1
ATOM 4974 O O . GLY B 1 248 ? 3.043 -10.859 -2.832 1 98.88 248 GLY B O 1
ATOM 4975 N N . THR B 1 249 ? 3.029 -10.656 -0.625 1 98.88 249 THR B N 1
ATOM 4976 C CA . THR B 1 249 ? 1.738 -9.977 -0.581 1 98.88 249 THR B CA 1
ATOM 4977 C C . THR B 1 249 ? 1.825 -8.602 -1.24 1 98.88 249 THR B C 1
ATOM 4979 O O . THR B 1 249 ? 0.994 -8.258 -2.084 1 98.88 249 THR B O 1
ATOM 4982 N N . ILE B 1 250 ? 2.877 -7.848 -0.936 1 98.88 250 ILE B N 1
ATOM 4983 C CA . ILE B 1 250 ? 3.033 -6.484 -1.423 1 98.88 250 ILE B CA 1
ATOM 4984 C C . ILE B 1 250 ? 3.348 -6.5 -2.916 1 98.88 250 ILE B C 1
ATOM 4986 O O . ILE B 1 250 ? 2.938 -5.602 -3.654 1 98.88 250 ILE B O 1
ATOM 4990 N N . ALA B 1 251 ? 3.955 -7.559 -3.379 1 98.81 251 ALA B N 1
ATOM 4991 C CA . ALA B 1 251 ? 4.398 -7.668 -4.766 1 98.81 251 ALA B CA 1
ATOM 4992 C C . ALA B 1 251 ? 3.213 -7.656 -5.723 1 98.81 251 ALA B C 1
ATOM 4994 O O . ALA B 1 251 ? 3.348 -7.258 -6.883 1 98.81 251 ALA B O 1
ATOM 4995 N N . LEU B 1 252 ? 2.033 -8.062 -5.219 1 98.62 252 LEU B N 1
ATOM 4996 C CA . LEU B 1 252 ? 0.927 -8.117 -6.168 1 98.62 252 LEU B CA 1
ATOM 4997 C C . LEU B 1 252 ? -0.41 -7.938 -5.457 1 98.62 252 LEU B C 1
ATOM 4999 O O . LEU B 1 252 ? -1.357 -8.68 -5.711 1 98.62 252 LEU B O 1
ATOM 5003 N N . ASN B 1 253 ? -0.526 -7.043 -4.516 1 98.56 253 ASN B N 1
ATOM 5004 C CA . ASN B 1 253 ? -1.809 -6.73 -3.896 1 98.56 253 ASN B CA 1
ATOM 5005 C C . ASN B 1 253 ? -2.471 -5.523 -4.559 1 98.56 253 ASN B C 1
ATOM 5007 O O . ASN B 1 253 ? -3.482 -5.02 -4.066 1 98.56 253 ASN B O 1
ATOM 5011 N N . GLY B 1 254 ? -1.882 -4.973 -5.594 1 97.94 254 GLY B N 1
ATOM 5012 C CA . GLY B 1 254 ? -2.443 -3.875 -6.363 1 97.94 254 GLY B CA 1
ATOM 5013 C C . GLY B 1 254 ? -1.765 -2.547 -6.09 1 97.94 254 GLY B C 1
ATOM 5014 O O . GLY B 1 254 ? -1.89 -1.606 -6.875 1 97.94 254 GLY B O 1
ATOM 5015 N N . LEU B 1 255 ? -0.998 -2.408 -5.047 1 98.12 255 LEU B N 1
ATOM 5016 C CA . LEU B 1 255 ? -0.391 -1.155 -4.609 1 98.12 255 LEU B CA 1
ATOM 5017 C C . LEU B 1 255 ? 0.657 -0.679 -5.609 1 98.12 255 LEU B C 1
ATOM 5019 O O . LEU B 1 255 ? 0.716 0.509 -5.934 1 98.12 255 LEU B O 1
ATOM 5023 N N . LEU B 1 256 ? 1.431 -1.597 -6.129 1 98.5 256 LEU B N 1
ATOM 5024 C CA . LEU B 1 256 ? 2.59 -1.231 -6.934 1 98.5 256 LEU B CA 1
ATOM 5025 C C . LEU B 1 256 ? 2.17 -0.834 -8.344 1 98.5 256 LEU B C 1
ATOM 5027 O O . LEU B 1 256 ? 2.961 -0.253 -9.094 1 98.5 256 LEU B O 1
ATOM 5031 N N . GLN B 1 257 ? 0.941 -1.076 -8.68 1 97.5 257 GLN B N 1
ATOM 5032 C CA . GLN B 1 257 ? 0.527 -0.846 -10.062 1 97.5 257 GLN B CA 1
ATOM 5033 C C . GLN B 1 257 ? -0.345 0.401 -10.172 1 97.5 257 GLN B C 1
ATOM 5035 O O . GLN B 1 257 ? -0.873 0.702 -11.25 1 97.5 257 GLN B O 1
ATOM 5040 N N . MET B 1 258 ? -0.552 1.142 -9.102 1 98.19 258 MET B N 1
ATOM 5041 C CA . MET B 1 258 ? -1.37 2.35 -9.148 1 98.19 258 MET B CA 1
ATOM 5042 C C . MET B 1 258 ? -0.789 3.365 -10.125 1 98.19 258 MET B C 1
ATOM 5044 O O . MET B 1 258 ? 0.382 3.734 -10.023 1 98.19 258 MET B O 1
ATOM 5048 N N . GLY B 1 259 ? -1.596 3.744 -11.055 1 98.38 259 GLY B N 1
ATOM 5049 C CA . GLY B 1 259 ? -1.226 4.828 -11.953 1 98.38 259 GLY B CA 1
ATOM 5050 C C . GLY B 1 259 ? -0.396 4.371 -13.133 1 98.38 259 GLY B C 1
ATOM 5051 O O . GLY B 1 259 ? 0.176 5.191 -13.852 1 98.38 259 GLY B O 1
ATOM 5052 N N . LEU B 1 260 ? -0.233 3.062 -13.273 1 98.31 260 LEU B N 1
ATOM 5053 C CA . LEU B 1 260 ? 0.498 2.557 -14.43 1 98.31 260 LEU B CA 1
ATOM 5054 C C . LEU B 1 260 ? -0.087 1.23 -14.906 1 98.31 260 LEU B C 1
ATOM 5056 O O . LEU B 1 260 ? -0.917 0.632 -14.219 1 98.31 260 LEU B O 1
ATOM 5060 N N . ARG B 1 261 ? 0.305 0.858 -16.188 1 95.75 261 ARG B N 1
ATOM 5061 C CA . ARG B 1 261 ? -0.072 -0.431 -16.766 1 95.75 261 ARG B CA 1
ATOM 5062 C C . ARG B 1 261 ? 1.161 -1.265 -17.094 1 95.75 261 ARG B C 1
ATOM 5064 O O . ARG B 1 261 ? 1.903 -0.943 -18.016 1 95.75 261 ARG B O 1
ATOM 5071 N N . GLY B 1 262 ? 1.311 -2.354 -16.344 1 96.69 262 GLY B N 1
ATOM 5072 C CA . GLY B 1 262 ? 2.449 -3.24 -16.531 1 96.69 262 GLY B CA 1
ATOM 5073 C C . GLY B 1 262 ? 2.309 -4.156 -17.719 1 96.69 262 GLY B C 1
ATOM 5074 O O . GLY B 1 262 ? 1.284 -4.141 -18.406 1 96.69 262 GLY B O 1
ATOM 5075 N N . ASP B 1 263 ? 3.271 -4.879 -18.109 1 96.44 263 ASP B N 1
ATOM 5076 C CA . ASP B 1 263 ? 3.344 -5.613 -19.375 1 96.44 263 ASP B CA 1
ATOM 5077 C C . ASP B 1 263 ? 2.652 -6.969 -19.266 1 96.44 263 ASP B C 1
ATOM 5079 O O . ASP B 1 263 ? 1.718 -7.258 -20.016 1 96.44 263 ASP B O 1
ATOM 5083 N N . TRP B 1 264 ? 2.988 -7.973 -18.469 1 97.25 264 TRP B N 1
ATOM 5084 C CA . TRP B 1 264 ? 2.486 -9.297 -18.109 1 97.25 264 TRP B CA 1
ATOM 5085 C C . TRP B 1 264 ? 2.686 -10.281 -19.25 1 97.25 264 TRP B C 1
ATOM 5087 O O . TRP B 1 264 ? 2.148 -11.391 -19.219 1 97.25 264 TRP B O 1
ATOM 5097 N N . ALA B 1 265 ? 3.43 -9.93 -20.328 1 98.5 265 ALA B N 1
ATOM 5098 C CA . ALA B 1 265 ? 3.65 -10.789 -21.484 1 98.5 265 ALA B CA 1
ATOM 5099 C C . ALA B 1 265 ? 4.359 -12.078 -21.094 1 98.5 265 ALA B C 1
ATOM 5101 O O . ALA B 1 265 ? 4.059 -13.156 -21.625 1 98.5 265 ALA B O 1
ATOM 5102 N N . THR B 1 266 ? 5.312 -11.938 -20.172 1 98.62 266 THR B N 1
ATOM 5103 C CA . THR B 1 266 ? 6.047 -13.125 -19.766 1 98.62 266 THR B CA 1
ATOM 5104 C C . THR B 1 266 ? 5.121 -14.133 -19.094 1 98.62 266 THR B C 1
ATOM 5106 O O . THR B 1 266 ? 5.227 -15.336 -19.328 1 98.62 266 THR B O 1
ATOM 5109 N N . HIS B 1 267 ? 4.234 -13.648 -18.266 1 98.44 267 HIS B N 1
ATOM 5110 C CA . HIS B 1 267 ? 3.24 -14.523 -17.656 1 98.44 267 HIS B CA 1
ATOM 5111 C C . HIS B 1 267 ? 2.381 -15.203 -18.719 1 98.44 267 HIS B C 1
ATOM 5113 O O . HIS B 1 267 ? 2.092 -16.406 -18.625 1 98.44 267 HIS B O 1
ATOM 5119 N N . ASN B 1 268 ? 2.018 -14.406 -19.719 1 98.12 268 ASN B N 1
ATOM 5120 C CA . ASN B 1 268 ? 1.189 -14.969 -20.781 1 98.12 268 ASN B CA 1
ATOM 5121 C C . ASN B 1 268 ? 1.908 -16.094 -21.5 1 98.12 268 ASN B C 1
ATOM 5123 O O . ASN B 1 268 ? 1.315 -17.141 -21.781 1 98.12 268 ASN B O 1
ATOM 5127 N N . ILE B 1 269 ? 3.137 -15.922 -21.828 1 98.56 269 ILE B N 1
ATOM 5128 C CA . ILE B 1 269 ? 3.918 -16.953 -22.484 1 98.56 269 ILE B CA 1
ATOM 5129 C C . ILE B 1 269 ? 4.055 -18.172 -21.562 1 98.56 269 ILE B C 1
ATOM 5131 O O . ILE B 1 269 ? 3.904 -19.312 -22 1 98.56 269 ILE B O 1
ATOM 5135 N N . GLU B 1 270 ? 4.328 -17.922 -20.312 1 98.38 270 GLU B N 1
ATOM 5136 C CA . GLU B 1 270 ? 4.508 -19 -19.359 1 98.38 270 GLU B CA 1
ATOM 5137 C C . GLU B 1 270 ? 3.215 -19.797 -19.172 1 98.38 270 GLU B C 1
ATOM 5139 O O . GLU B 1 270 ? 3.246 -21.016 -19 1 98.38 270 GLU B O 1
ATOM 5144 N N . HIS B 1 271 ? 2.064 -19.109 -19.125 1 97.69 271 HIS B N 1
ATOM 5145 C CA . HIS B 1 271 ? 0.791 -19.812 -19.031 1 97.69 271 HIS B CA 1
ATOM 5146 C C . HIS B 1 271 ? 0.634 -20.812 -20.172 1 97.69 271 HIS B C 1
ATOM 5148 O O . HIS B 1 271 ? 0.142 -21.922 -19.969 1 97.69 271 HIS B O 1
ATOM 5154 N N . ALA B 1 272 ? 1.059 -20.391 -21.359 1 97.31 272 ALA B N 1
ATOM 5155 C CA . ALA B 1 272 ? 1.009 -21.297 -22.5 1 97.31 272 ALA B CA 1
ATOM 5156 C C . ALA B 1 272 ? 1.941 -22.484 -22.297 1 97.31 272 ALA B C 1
ATOM 5158 O O . ALA B 1 272 ? 1.577 -23.625 -22.609 1 97.31 272 ALA B O 1
ATOM 5159 N N . VAL B 1 273 ? 3.109 -22.234 -21.766 1 97.19 273 VAL B N 1
ATOM 5160 C CA . VAL B 1 273 ? 4.059 -23.312 -21.5 1 97.19 273 VAL B CA 1
ATOM 5161 C C . VAL B 1 273 ? 3.453 -24.297 -20.5 1 97.19 273 VAL B C 1
ATOM 5163 O O . VAL B 1 273 ? 3.453 -25.516 -20.719 1 97.19 273 VAL B O 1
ATOM 5166 N N . SER B 1 274 ? 2.896 -23.719 -19.391 1 94.5 274 SER B N 1
ATOM 5167 C CA . SER B 1 274 ? 2.346 -24.531 -18.312 1 94.5 274 SER B CA 1
ATOM 5168 C C . SER B 1 274 ? 1.104 -25.297 -18.766 1 94.5 274 SER B C 1
ATOM 5170 O O . SER B 1 274 ? 0.808 -26.375 -18.25 1 94.5 274 SER B O 1
ATOM 5172 N N . ALA B 1 275 ? 0.416 -24.734 -19.734 1 93.06 275 ALA B N 1
ATOM 5173 C CA . ALA B 1 275 ? -0.783 -25.391 -20.25 1 93.06 275 ALA B CA 1
ATOM 5174 C C . ALA B 1 275 ? -0.422 -26.609 -21.094 1 93.06 275 ALA B C 1
ATOM 5176 O O . ALA B 1 275 ? -1.193 -27.578 -21.156 1 93.06 275 ALA B O 1
ATOM 5177 N N . VAL B 1 276 ? 0.742 -26.547 -21.703 1 92.5 276 VAL B N 1
ATOM 5178 C CA . VAL B 1 276 ? 1.178 -27.625 -22.578 1 92.5 276 VAL B CA 1
ATOM 5179 C C . VAL B 1 276 ? 2.002 -28.641 -21.781 1 92.5 276 VAL B C 1
ATOM 5181 O O . VAL B 1 276 ? 1.884 -29.844 -21.984 1 92.5 276 VAL B O 1
ATOM 5184 N N . TYR B 1 277 ? 2.805 -28.016 -20.859 1 91.5 277 TYR B N 1
ATOM 5185 C CA . TYR B 1 277 ? 3.65 -28.844 -20 1 91.5 277 TYR B CA 1
ATOM 5186 C C . TYR B 1 277 ? 3.361 -28.562 -18.531 1 91.5 277 TYR B C 1
ATOM 5188 O O . TYR B 1 277 ? 3.207 -27.422 -18.125 1 91.5 277 TYR B O 1
ATOM 5196 N N . ASP B 1 278 ? 2.988 -29.391 -17.75 1 87.94 278 ASP B N 1
ATOM 5197 C CA . ASP B 1 278 ? 2.658 -29.234 -16.344 1 87.94 278 ASP B CA 1
ATOM 5198 C C . ASP B 1 278 ? 3.91 -28.969 -15.508 1 87.94 278 ASP B C 1
ATOM 5200 O O . ASP B 1 278 ? 4.18 -29.672 -14.531 1 87.94 278 ASP B O 1
ATOM 5204 N N . ILE B 1 279 ? 4.633 -27.875 -15.844 1 92.12 279 ILE B N 1
ATOM 5205 C CA . ILE B 1 279 ? 5.824 -27.469 -15.102 1 92.12 279 ILE B CA 1
ATOM 5206 C C . ILE B 1 279 ? 5.449 -26.453 -14.023 1 92.12 279 ILE B C 1
ATOM 5208 O O . ILE B 1 279 ? 4.383 -25.844 -14.086 1 92.12 279 ILE B O 1
ATOM 5212 N N . PRO B 1 280 ? 6.285 -26.297 -12.992 1 93.38 280 PRO B N 1
ATOM 5213 C CA . PRO B 1 280 ? 6.012 -25.219 -12.039 1 93.38 280 PRO B CA 1
ATOM 5214 C C . PRO B 1 280 ? 5.98 -23.844 -12.688 1 93.38 280 PRO B C 1
ATOM 5216 O O . PRO B 1 280 ? 6.906 -23.469 -13.422 1 93.38 280 PRO B O 1
ATOM 5219 N N . HIS B 1 281 ? 4.945 -23.125 -12.453 1 94.56 281 HIS B N 1
ATOM 5220 C CA . HIS B 1 281 ? 4.691 -21.828 -13.07 1 94.56 281 HIS B CA 1
ATOM 5221 C C . HIS B 1 281 ? 5.91 -20.922 -12.961 1 94.56 281 HIS B C 1
ATOM 5223 O O . HIS B 1 281 ? 6.379 -20.375 -13.961 1 94.56 281 HIS B O 1
ATOM 5229 N N . ALA B 1 282 ? 6.5 -20.828 -11.789 1 96.69 282 ALA B N 1
ATOM 5230 C CA . ALA B 1 282 ? 7.59 -19.891 -11.531 1 96.69 282 ALA B CA 1
ATOM 5231 C C . ALA B 1 282 ? 8.898 -20.406 -12.125 1 96.69 282 ALA B C 1
ATOM 5233 O O . ALA B 1 282 ? 9.805 -19.609 -12.406 1 96.69 282 ALA B O 1
ATOM 5234 N N . GLY B 1 283 ? 9.008 -21.734 -12.25 1 97 283 GLY B N 1
ATOM 5235 C CA . GLY B 1 283 ? 10.133 -22.266 -13 1 97 283 GLY B CA 1
ATOM 5236 C C . GLY B 1 283 ? 10.18 -21.766 -14.438 1 97 283 GLY B C 1
ATOM 5237 O O . GLY B 1 283 ? 11.234 -21.359 -14.93 1 97 283 GLY B O 1
ATOM 5238 N N . GLY B 1 284 ? 9.016 -21.812 -15.078 1 97.75 284 GLY B N 1
ATOM 5239 C CA . GLY B 1 284 ? 8.906 -21.25 -16.422 1 97.75 284 GLY B CA 1
ATOM 5240 C C . GLY B 1 284 ? 9.234 -19.781 -16.469 1 97.75 284 GLY B C 1
ATOM 5241 O O . GLY B 1 284 ? 9.922 -19.328 -17.391 1 97.75 284 GLY B O 1
ATOM 5242 N N . LEU B 1 285 ? 8.812 -19.016 -15.5 1 98.62 285 LEU B N 1
ATOM 5243 C CA . LEU B 1 285 ? 9.078 -17.578 -15.461 1 98.62 285 LEU B CA 1
ATOM 5244 C C . LEU B 1 285 ? 10.578 -17.312 -15.336 1 98.62 285 LEU B C 1
ATOM 5246 O O . LEU B 1 285 ? 11.102 -16.406 -15.984 1 98.62 285 LEU B O 1
ATOM 5250 N N . ALA B 1 286 ? 11.219 -18.109 -14.453 1 98.62 286 ALA B N 1
ATOM 5251 C CA . ALA B 1 286 ? 12.656 -17.938 -14.258 1 98.62 286 ALA B CA 1
ATOM 5252 C C . ALA B 1 286 ? 13.414 -18.094 -15.57 1 98.62 286 ALA B C 1
ATOM 5254 O O . ALA B 1 286 ? 14.438 -17.422 -15.789 1 98.62 286 ALA B O 1
ATOM 5255 N N . ILE B 1 287 ? 12.922 -18.953 -16.391 1 98.56 287 ILE B N 1
ATOM 5256 C CA . ILE B 1 287 ? 13.57 -19.25 -17.656 1 98.56 287 ILE B CA 1
ATOM 5257 C C . ILE B 1 287 ? 13.25 -18.156 -18.672 1 98.56 287 ILE B C 1
ATOM 5259 O O . ILE B 1 287 ? 14.148 -17.625 -19.328 1 98.56 287 ILE B O 1
ATOM 5263 N N . LEU B 1 288 ? 12.016 -17.734 -18.75 1 98.81 288 LEU B N 1
ATOM 5264 C CA . LEU B 1 288 ? 11.508 -16.906 -19.844 1 98.81 288 LEU B CA 1
ATOM 5265 C C . LEU B 1 288 ? 11.836 -15.438 -19.609 1 98.81 288 LEU B C 1
ATOM 5267 O O . LEU B 1 288 ? 12.125 -14.703 -20.562 1 98.81 288 LEU B O 1
ATOM 5271 N N . PHE B 1 289 ? 11.82 -14.945 -18.375 1 98.81 289 PHE B N 1
ATOM 5272 C CA . PHE B 1 289 ? 11.781 -13.516 -18.078 1 98.81 289 PHE B CA 1
ATOM 5273 C C . PHE B 1 289 ? 13.055 -12.828 -18.562 1 98.81 289 PHE B C 1
ATOM 5275 O O . PHE B 1 289 ? 12.992 -11.812 -19.25 1 98.81 289 PHE B O 1
ATOM 5282 N N . PRO B 1 290 ? 14.297 -13.352 -18.203 1 98.81 290 PRO B N 1
ATOM 5283 C CA . PRO B 1 290 ? 15.516 -12.695 -18.688 1 98.81 290 PRO B CA 1
ATOM 5284 C C . PRO B 1 290 ? 15.578 -12.625 -20.219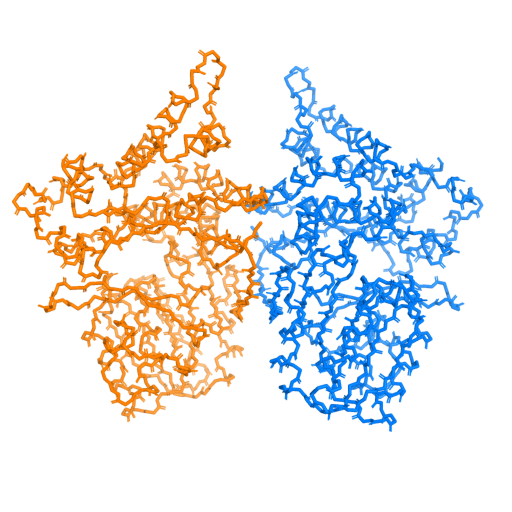 1 98.81 290 PRO B C 1
ATOM 5286 O O . PRO B 1 290 ? 16.078 -11.648 -20.781 1 98.81 290 PRO B O 1
ATOM 5289 N N . ASN B 1 291 ? 15.023 -13.672 -20.844 1 98.75 291 ASN B N 1
ATOM 5290 C CA . ASN B 1 291 ? 15.047 -13.703 -22.297 1 98.75 291 ASN B CA 1
ATOM 5291 C C . ASN B 1 291 ? 14.031 -12.734 -22.906 1 98.75 291 ASN B C 1
ATOM 5293 O O . ASN B 1 291 ? 14.289 -12.125 -23.938 1 98.75 291 ASN B O 1
ATOM 5297 N N . TRP B 1 292 ? 12.867 -12.648 -22.25 1 98.88 292 TRP B N 1
ATOM 5298 C CA . TRP B 1 292 ? 11.93 -11.602 -22.625 1 98.88 292 TRP B CA 1
ATOM 5299 C C . TRP B 1 292 ? 12.562 -10.227 -22.5 1 98.88 292 TRP B C 1
ATOM 5301 O O . TRP B 1 292 ? 12.445 -9.383 -23.391 1 98.88 292 TRP B O 1
ATOM 5311 N N . MET B 1 293 ? 13.289 -9.945 -21.375 1 98.94 293 MET B N 1
ATOM 5312 C CA . MET B 1 293 ? 13.945 -8.664 -21.125 1 98.94 293 MET B CA 1
ATOM 5313 C C . MET B 1 293 ? 14.914 -8.328 -22.25 1 98.94 293 MET B C 1
ATOM 5315 O O . MET B 1 293 ? 14.898 -7.211 -22.781 1 98.94 293 MET B O 1
ATOM 5319 N N . LYS B 1 294 ? 15.688 -9.297 -22.672 1 98.81 294 LYS B N 1
ATOM 5320 C CA . LYS B 1 294 ? 16.641 -9.07 -23.75 1 98.81 294 LYS B CA 1
ATOM 5321 C C . LYS B 1 294 ? 15.914 -8.766 -25.062 1 98.81 294 LYS B C 1
ATOM 5323 O O . LYS B 1 294 ? 16.344 -7.906 -25.828 1 98.81 294 LYS B O 1
ATOM 5328 N N . HIS B 1 295 ? 14.852 -9.453 -25.266 1 98.75 295 HIS B N 1
ATOM 5329 C CA . HIS B 1 295 ? 14.102 -9.32 -26.516 1 98.75 295 HIS B CA 1
ATOM 5330 C C . HIS B 1 295 ? 13.484 -7.934 -26.641 1 98.75 295 HIS B C 1
ATOM 5332 O O . HIS B 1 295 ? 13.375 -7.398 -27.75 1 98.75 295 HIS B O 1
ATOM 5338 N N . VAL B 1 296 ? 13.086 -7.324 -25.5 1 98.81 296 VAL B N 1
ATOM 5339 C CA . VAL B 1 296 ? 12.312 -6.086 -25.562 1 98.81 296 VAL B CA 1
ATOM 5340 C C . VAL B 1 296 ? 13.172 -4.914 -25.094 1 98.81 296 VAL B C 1
ATOM 5342 O O . VAL B 1 296 ? 12.68 -3.793 -24.953 1 98.81 296 VAL B O 1
ATOM 5345 N N . LEU B 1 297 ? 14.453 -5.078 -24.906 1 98.62 297 LEU B N 1
ATOM 5346 C CA . LEU B 1 297 ? 15.383 -4.152 -24.266 1 98.62 297 LEU B CA 1
ATOM 5347 C C . LEU B 1 297 ? 15.367 -2.797 -24.969 1 98.62 297 LEU B C 1
ATOM 5349 O O . LEU B 1 297 ? 15.359 -1.753 -24.312 1 98.62 297 LEU B O 1
ATOM 5353 N N . ASP B 1 298 ? 15.203 -2.789 -26.266 1 98.31 298 ASP B N 1
ATOM 5354 C CA . ASP B 1 298 ? 15.375 -1.572 -27.062 1 98.31 298 ASP B CA 1
ATOM 5355 C C . ASP B 1 298 ? 14.117 -0.708 -27.016 1 98.31 298 ASP B C 1
ATOM 5357 O O . ASP B 1 298 ? 14.141 0.449 -27.438 1 98.31 298 ASP B O 1
ATOM 5361 N N . GLU B 1 299 ? 13.016 -1.254 -26.469 1 98.44 299 GLU B N 1
ATOM 5362 C CA . GLU B 1 299 ? 11.805 -0.46 -26.328 1 98.44 299 GLU B CA 1
ATOM 5363 C C . GLU B 1 299 ? 12.023 0.725 -25.391 1 98.44 299 GLU B C 1
ATOM 5365 O O . GLU B 1 299 ? 11.375 1.764 -25.547 1 98.44 299 GLU B O 1
ATOM 5370 N N . ASN B 1 300 ? 12.891 0.596 -24.406 1 98.38 300 ASN B N 1
ATOM 5371 C CA . ASN B 1 300 ? 13.211 1.611 -23.422 1 98.38 300 ASN B CA 1
ATOM 5372 C C . ASN B 1 300 ? 14.422 1.209 -22.578 1 98.38 300 ASN B C 1
ATOM 5374 O O . ASN B 1 300 ? 14.281 0.821 -21.422 1 98.38 300 ASN B O 1
ATOM 5378 N N . VAL B 1 301 ? 15.57 1.403 -23.094 1 98.75 301 VAL B N 1
ATOM 5379 C CA . VAL B 1 301 ? 16.828 0.976 -22.5 1 98.75 301 VAL B CA 1
ATOM 5380 C C . VAL B 1 301 ? 17 1.626 -21.141 1 98.75 301 VAL B C 1
ATOM 5382 O O . VAL B 1 301 ? 17.531 1.007 -20.203 1 98.75 301 VAL B O 1
ATOM 5385 N N . SER B 1 302 ? 16.562 2.84 -20.953 1 98.62 302 SER B N 1
ATOM 5386 C CA . SER B 1 302 ? 16.75 3.609 -19.719 1 98.62 302 SER B CA 1
ATOM 5387 C C . SER B 1 302 ? 16.062 2.939 -18.531 1 98.62 302 SER B C 1
ATOM 5389 O O . SER B 1 302 ? 16.562 2.99 -17.406 1 98.62 302 SER B O 1
ATOM 5391 N N . ARG B 1 303 ? 14.898 2.367 -18.781 1 98.5 303 ARG B N 1
ATOM 5392 C CA . ARG B 1 303 ? 14.172 1.691 -17.719 1 98.5 303 ARG B CA 1
ATOM 5393 C C . ARG B 1 303 ? 14.945 0.478 -17.203 1 98.5 303 ARG B C 1
ATOM 5395 O O . ARG B 1 303 ? 15.008 0.232 -16 1 98.5 303 ARG B O 1
ATOM 5402 N N . PHE B 1 304 ? 15.562 -0.232 -18.125 1 98.88 304 PHE B N 1
ATOM 5403 C CA . PHE B 1 304 ? 16.406 -1.366 -17.75 1 98.88 304 PHE B CA 1
ATOM 5404 C C . PHE B 1 304 ? 17.641 -0.897 -17.016 1 98.88 304 PHE B C 1
ATOM 5406 O O . PHE B 1 304 ? 18.062 -1.517 -16.031 1 98.88 304 PHE B O 1
ATOM 5413 N N . ALA B 1 305 ? 18.219 0.164 -17.5 1 98.88 305 ALA B N 1
ATOM 5414 C CA . ALA B 1 305 ? 19.422 0.702 -16.875 1 98.88 305 ALA B CA 1
ATOM 5415 C C . ALA B 1 305 ? 19.141 1.172 -15.445 1 98.88 305 ALA B C 1
ATOM 5417 O O . ALA B 1 305 ? 19.953 0.963 -14.539 1 98.88 305 ALA B O 1
ATOM 5418 N N . GLN B 1 306 ? 18 1.807 -15.219 1 98.75 306 GLN B N 1
ATOM 5419 C CA . GLN B 1 306 ? 17.594 2.221 -13.883 1 98.75 306 GLN B CA 1
ATOM 5420 C C . GLN B 1 306 ? 17.516 1.026 -12.938 1 98.75 306 GLN B C 1
ATOM 5422 O O . GLN B 1 306 ? 18.031 1.078 -11.82 1 98.75 306 GLN B O 1
ATOM 5427 N N . LEU B 1 307 ? 16.859 0.002 -13.445 1 98.81 307 LEU B N 1
ATOM 5428 C CA . LEU B 1 307 ? 16.75 -1.223 -12.664 1 98.81 307 LEU B CA 1
ATOM 5429 C C . LEU B 1 307 ? 18.125 -1.793 -12.336 1 98.81 307 LEU B C 1
ATOM 5431 O O . LEU B 1 307 ? 18.375 -2.223 -11.211 1 98.81 307 LEU B O 1
ATOM 5435 N N . ALA B 1 308 ? 18.984 -1.812 -13.312 1 98.88 308 ALA B N 1
ATOM 5436 C CA . ALA B 1 308 ? 20.328 -2.359 -13.164 1 98.88 308 ALA B CA 1
ATOM 5437 C C . ALA B 1 308 ? 21.109 -1.627 -12.062 1 98.88 308 ALA B C 1
ATOM 5439 O O . ALA B 1 308 ? 21.75 -2.258 -11.227 1 98.88 308 ALA B O 1
ATOM 5440 N N . VAL B 1 309 ? 20.969 -0.351 -12.023 1 98.69 309 VAL B N 1
ATOM 5441 C CA . VAL B 1 309 ? 21.719 0.473 -11.086 1 98.69 309 VAL B CA 1
ATOM 5442 C C . VAL B 1 309 ? 21.078 0.409 -9.703 1 98.69 309 VAL B C 1
ATOM 5444 O O . VAL B 1 309 ? 21.75 0.142 -8.711 1 98.69 309 VAL B O 1
ATOM 5447 N N . ARG B 1 310 ? 19.797 0.548 -9.633 1 98.44 310 ARG B N 1
ATOM 5448 C CA . ARG B 1 310 ? 19.125 0.784 -8.359 1 98.44 310 ARG B CA 1
ATOM 5449 C C . ARG B 1 310 ? 18.828 -0.529 -7.637 1 98.44 310 ARG B C 1
ATOM 5451 O O . ARG B 1 310 ? 18.703 -0.556 -6.41 1 98.44 310 ARG B O 1
ATOM 5458 N N . VAL B 1 311 ? 18.734 -1.616 -8.375 1 98.75 311 VAL B N 1
ATOM 5459 C CA . VAL B 1 311 ? 18.344 -2.877 -7.754 1 98.75 311 VAL B CA 1
ATOM 5460 C C . VAL B 1 311 ? 19.516 -3.85 -7.766 1 98.75 311 VAL B C 1
ATOM 5462 O O . VAL B 1 311 ? 19.781 -4.527 -6.773 1 98.75 311 VAL B O 1
ATOM 5465 N N . PHE B 1 312 ? 20.281 -3.863 -8.852 1 98.69 312 PHE B N 1
ATOM 5466 C CA . PHE B 1 312 ? 21.328 -4.871 -8.992 1 98.69 312 PHE B CA 1
ATOM 5467 C C . PHE B 1 312 ? 22.703 -4.27 -8.727 1 98.69 312 PHE B C 1
ATOM 5469 O O . PHE B 1 312 ? 23.734 -4.941 -8.891 1 98.69 312 PHE B O 1
ATOM 5476 N N . ASP B 1 313 ? 22.766 -2.998 -8.375 1 97.62 313 ASP B N 1
ATOM 5477 C CA . ASP B 1 313 ? 23.969 -2.287 -7.965 1 97.62 313 ASP B CA 1
ATOM 5478 C C . ASP B 1 313 ? 25.016 -2.293 -9.078 1 97.62 313 ASP B C 1
ATOM 5480 O O . ASP B 1 313 ? 26.219 -2.432 -8.82 1 97.62 313 ASP B O 1
ATOM 5484 N N . VAL B 1 314 ? 24.594 -2.25 -10.32 1 98.69 314 VAL B N 1
ATOM 5485 C CA . VAL B 1 314 ? 25.5 -2.131 -11.453 1 98.69 314 VAL B CA 1
ATOM 5486 C C . VAL B 1 314 ? 26.125 -0.738 -11.469 1 98.69 314 VAL B C 1
ATOM 5488 O O . VAL B 1 314 ? 25.422 0.266 -11.344 1 98.69 314 VAL B O 1
ATOM 5491 N N . ASN B 1 315 ? 27.438 -0.649 -11.516 1 98.25 315 ASN B N 1
ATOM 5492 C CA . ASN B 1 315 ? 28.125 0.628 -11.672 1 98.25 315 ASN B CA 1
ATOM 5493 C C . ASN B 1 315 ? 28.031 1.153 -13.102 1 98.25 315 ASN B C 1
ATOM 5495 O O . ASN B 1 315 ? 28.609 0.573 -14.023 1 98.25 315 ASN B O 1
ATOM 5499 N N . PRO B 1 316 ? 27.359 2.178 -13.305 1 98.38 316 PRO B N 1
ATOM 5500 C CA . PRO B 1 316 ? 27.156 2.668 -14.664 1 98.38 316 PRO B CA 1
ATOM 5501 C C . PRO B 1 316 ? 28.359 3.443 -15.195 1 98.38 316 PRO B C 1
ATOM 5503 O O . PRO B 1 316 ? 28.422 3.762 -16.391 1 98.38 316 PRO B O 1
ATOM 5506 N N . GLU B 1 317 ? 29.297 3.775 -14.352 1 97.94 317 G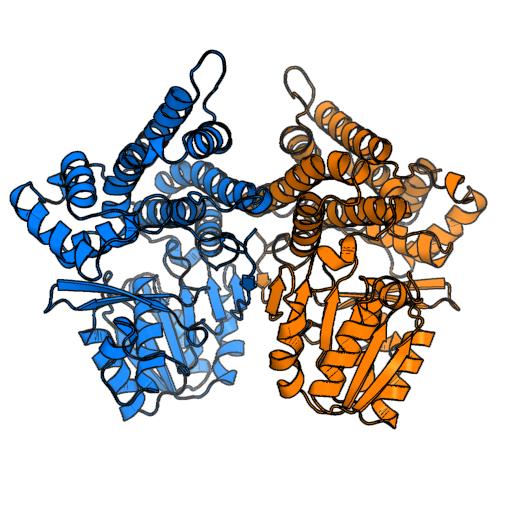LU B N 1
ATOM 5507 C CA . GLU B 1 317 ? 30.406 4.645 -14.734 1 97.94 317 GLU B CA 1
ATOM 5508 C C . GLU B 1 317 ? 31.188 4.047 -15.898 1 97.94 317 GLU B C 1
ATOM 5510 O O . GLU B 1 317 ? 31.594 2.883 -15.844 1 97.94 317 GLU B O 1
ATOM 5515 N N . GLY B 1 318 ? 31.422 4.867 -16.969 1 97.88 318 GLY B N 1
ATOM 5516 C CA . GLY B 1 318 ? 32.25 4.492 -18.109 1 97.88 318 GLY B CA 1
ATOM 5517 C C . GLY B 1 318 ? 31.562 3.498 -19.031 1 97.88 318 GLY B C 1
ATOM 5518 O O . GLY B 1 318 ? 32.188 2.963 -19.953 1 97.88 318 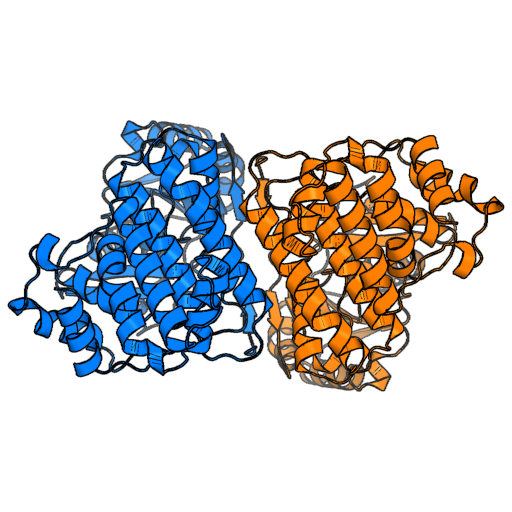GLY B O 1
ATOM 5519 N N . LYS B 1 319 ? 30.25 3.199 -18.875 1 98.25 319 LYS B N 1
ATOM 5520 C CA . LYS B 1 319 ? 29.531 2.234 -19.688 1 98.25 319 LYS B CA 1
ATOM 5521 C C . LYS B 1 319 ? 28.422 2.916 -20.5 1 98.25 319 LYS B C 1
ATOM 5523 O O . LYS B 1 319 ? 27.828 3.896 -20.031 1 98.25 319 LYS B O 1
ATOM 5528 N N . ALA B 1 320 ? 28.297 2.355 -21.672 1 97.94 320 ALA B N 1
ATOM 5529 C CA . ALA B 1 320 ? 27.109 2.768 -22.391 1 97.94 320 ALA B CA 1
ATOM 5530 C C . ALA B 1 320 ? 25.844 2.312 -21.672 1 97.94 320 ALA B C 1
ATOM 5532 O O . ALA B 1 320 ? 25.828 1.254 -21.047 1 97.94 320 ALA B O 1
ATOM 5533 N N . GLU B 1 321 ? 24.719 3.051 -21.75 1 98.56 321 GLU B N 1
ATOM 5534 C CA . GLU B 1 321 ? 23.469 2.764 -21.047 1 98.56 321 GLU B CA 1
ATOM 5535 C C . GLU B 1 321 ? 22.969 1.363 -21.375 1 98.56 321 GLU B C 1
ATOM 5537 O O . GLU B 1 321 ? 22.5 0.642 -20.5 1 98.56 321 GLU B O 1
ATOM 5542 N N . ARG B 1 322 ? 23 1.01 -22.641 1 98.62 322 ARG B N 1
ATOM 5543 C CA . ARG B 1 322 ? 22.531 -0.308 -23.062 1 98.62 322 ARG B CA 1
ATOM 5544 C C . ARG B 1 322 ? 23.359 -1.414 -22.406 1 98.62 322 ARG B C 1
ATOM 5546 O O . ARG B 1 322 ? 22.828 -2.473 -22.078 1 98.62 322 ARG B O 1
ATOM 5553 N N . ASP B 1 323 ? 24.656 -1.249 -22.219 1 98.75 323 ASP B N 1
ATOM 5554 C CA . ASP B 1 323 ? 25.516 -2.229 -21.578 1 98.75 323 ASP B CA 1
ATOM 5555 C C . ASP B 1 323 ? 25.172 -2.369 -20.094 1 98.75 323 ASP B C 1
ATOM 5557 O O . ASP B 1 323 ? 25.203 -3.473 -19.547 1 98.75 323 ASP B O 1
ATOM 5561 N N . VAL B 1 324 ? 24.875 -1.205 -19.453 1 98.81 324 VAL B N 1
ATOM 5562 C CA . VAL B 1 324 ? 24.422 -1.22 -18.078 1 98.81 324 VAL B CA 1
ATOM 5563 C C . VAL B 1 324 ? 23.141 -2.053 -17.953 1 98.81 324 VAL B C 1
ATOM 5565 O O . VAL B 1 324 ? 23.031 -2.904 -17.078 1 98.81 324 VAL B O 1
ATOM 5568 N N . ALA B 1 325 ? 22.234 -1.822 -18.922 1 98.88 325 ALA B N 1
ATOM 5569 C CA . ALA B 1 325 ? 20.969 -2.547 -18.938 1 98.88 325 ALA B CA 1
ATOM 5570 C C . ALA B 1 325 ? 21.188 -4.047 -19.109 1 98.88 325 ALA B C 1
ATOM 5572 O O . ALA B 1 325 ? 20.625 -4.852 -18.359 1 98.88 325 ALA B O 1
ATOM 5573 N N . LEU B 1 326 ? 22.031 -4.457 -20.062 1 98.81 326 LEU B N 1
ATOM 5574 C CA . LEU B 1 326 ? 22.328 -5.859 -20.328 1 98.81 326 LEU B CA 1
ATOM 5575 C C . LEU B 1 326 ? 22.984 -6.52 -19.109 1 98.81 326 LEU B C 1
ATOM 5577 O O . LEU B 1 326 ? 22.672 -7.668 -18.781 1 98.81 326 LEU B O 1
ATOM 5581 N N . GLU B 1 327 ? 23.875 -5.793 -18.453 1 98.81 327 GLU B N 1
ATOM 5582 C CA . GLU B 1 327 ? 24.516 -6.309 -17.25 1 98.81 327 GLU B CA 1
ATOM 5583 C C . GLU B 1 327 ? 23.469 -6.555 -16.141 1 98.81 327 GLU B C 1
ATOM 5585 O O . GLU B 1 327 ? 23.578 -7.535 -15.406 1 98.81 327 GLU B O 1
ATOM 5590 N N . GLY B 1 328 ? 22.5 -5.633 -16.047 1 98.88 328 GLY B N 1
ATOM 5591 C CA . GLY B 1 328 ? 21.422 -5.836 -15.102 1 98.88 328 GLY B CA 1
ATOM 5592 C C . GLY B 1 328 ? 20.625 -7.105 -15.359 1 98.88 328 GLY B C 1
ATOM 5593 O O . GLY B 1 328 ? 20.312 -7.844 -14.43 1 98.88 328 GLY B O 1
ATOM 5594 N N . ILE B 1 329 ? 20.328 -7.391 -16.625 1 98.88 329 ILE B N 1
ATOM 5595 C CA . ILE B 1 329 ? 19.594 -8.594 -17 1 98.88 329 ILE B CA 1
ATOM 5596 C C . ILE B 1 329 ? 20.422 -9.828 -16.641 1 98.88 329 ILE B C 1
ATOM 5598 O O . ILE B 1 329 ? 19.875 -10.805 -16.109 1 98.88 329 ILE B O 1
ATOM 5602 N N . GLU B 1 330 ? 21.688 -9.797 -16.859 1 98.69 330 GLU B N 1
ATOM 5603 C CA . GLU B 1 330 ? 22.578 -10.906 -16.516 1 98.69 330 GLU B CA 1
ATOM 5604 C C . GLU B 1 330 ? 22.641 -11.117 -15 1 98.69 330 GLU B C 1
ATOM 5606 O O . GLU B 1 330 ? 22.719 -12.258 -14.531 1 98.69 330 GLU B O 1
ATOM 5611 N N . LYS B 1 331 ? 22.672 -10.016 -14.25 1 98.88 331 LYS B N 1
ATOM 5612 C CA . LYS B 1 331 ? 22.688 -10.117 -12.797 1 98.88 331 LYS B CA 1
ATOM 5613 C C . LYS B 1 331 ? 21.406 -10.789 -12.281 1 98.88 331 LYS B C 1
ATOM 5615 O O . LYS B 1 331 ? 21.453 -11.523 -11.297 1 98.88 331 LYS B O 1
ATOM 5620 N N . LEU B 1 332 ? 20.297 -10.5 -12.945 1 98.88 332 LEU B N 1
ATOM 5621 C CA . LEU B 1 332 ? 19.062 -11.195 -12.586 1 98.88 332 LEU B CA 1
ATOM 5622 C C . LEU B 1 332 ? 19.203 -12.703 -12.805 1 98.88 332 LEU B C 1
ATOM 5624 O O . LEU B 1 332 ? 18.859 -13.492 -11.93 1 98.88 332 LEU B O 1
ATOM 5628 N N . ARG B 1 333 ? 19.672 -13.109 -13.984 1 98.5 333 ARG B N 1
ATOM 5629 C CA . ARG B 1 333 ? 19.906 -14.516 -14.297 1 98.5 333 ARG B CA 1
ATOM 5630 C C . ARG B 1 333 ? 20.844 -15.164 -13.281 1 98.5 333 ARG B C 1
ATOM 5632 O O . ARG B 1 333 ? 20.562 -16.25 -12.789 1 98.5 333 ARG B O 1
ATOM 5639 N N . GLU B 1 334 ? 21.875 -14.461 -12.953 1 98.62 334 GLU B N 1
ATOM 5640 C CA . GLU B 1 334 ? 22.844 -14.961 -11.984 1 98.62 334 GLU B CA 1
ATOM 5641 C C . GLU B 1 334 ? 22.203 -15.141 -10.609 1 98.62 334 GLU B C 1
ATOM 5643 O O . GLU B 1 334 ? 22.438 -16.141 -9.93 1 98.62 334 GLU B O 1
ATOM 5648 N N . PHE B 1 335 ? 21.5 -14.211 -10.188 1 98.88 335 PHE B N 1
ATOM 5649 C CA . PHE B 1 335 ? 20.859 -14.258 -8.883 1 98.88 335 PHE B CA 1
ATOM 5650 C C . PHE B 1 335 ? 19.906 -15.453 -8.797 1 98.88 335 PHE B C 1
ATOM 5652 O O . PHE B 1 335 ? 20 -16.25 -7.863 1 98.88 335 PHE B O 1
ATOM 5659 N N . TRP B 1 336 ? 18.938 -15.594 -9.82 1 98.81 336 TRP B N 1
ATOM 5660 C CA . TRP B 1 336 ? 17.984 -16.688 -9.82 1 98.81 336 TRP B CA 1
ATOM 5661 C C . TRP B 1 336 ? 18.688 -18.031 -9.891 1 98.81 336 TRP B C 1
ATOM 5663 O O . TRP B 1 336 ? 18.328 -18.984 -9.18 1 98.81 336 TRP B O 1
ATOM 5673 N N . SER B 1 337 ? 19.734 -18.141 -10.641 1 98.44 337 SER B N 1
ATOM 5674 C CA . SER B 1 337 ? 20.516 -19.375 -10.703 1 98.44 337 SER B CA 1
ATOM 5675 C C . SER B 1 337 ? 21.172 -19.672 -9.352 1 98.44 337 SER B C 1
ATOM 5677 O O . SER B 1 337 ? 21.203 -20.828 -8.922 1 98.44 337 SER B O 1
ATOM 5679 N N . SER B 1 338 ? 21.625 -18.641 -8.711 1 98.56 338 SER B N 1
ATOM 5680 C CA . SER B 1 338 ? 22.344 -18.812 -7.449 1 98.56 338 SER B CA 1
ATOM 5681 C C . SER B 1 338 ? 21.438 -19.375 -6.367 1 98.56 338 SER B C 1
ATOM 5683 O O . SER B 1 338 ? 21.906 -20.062 -5.457 1 98.56 338 SER B O 1
ATOM 5685 N N . ILE B 1 339 ? 20.188 -19.172 -6.484 1 98.5 339 ILE B N 1
ATOM 5686 C CA . ILE B 1 339 ? 19.297 -19.688 -5.445 1 98.5 339 ILE B CA 1
ATOM 5687 C C . ILE B 1 339 ? 18.641 -20.984 -5.922 1 98.5 339 ILE B C 1
ATOM 5689 O O . ILE B 1 339 ? 17.797 -21.547 -5.223 1 98.5 339 ILE B O 1
ATOM 5693 N N . GLY B 1 340 ? 18.922 -21.406 -7.168 1 98.12 340 GLY B N 1
ATOM 5694 C CA . GLY B 1 340 ? 18.531 -22.734 -7.598 1 98.12 340 GLY B CA 1
ATOM 5695 C C . GLY B 1 340 ? 17.391 -22.734 -8.602 1 98.12 340 GLY B C 1
ATOM 5696 O O . GLY B 1 340 ? 16.797 -23.766 -8.891 1 98.12 340 GLY B O 1
ATOM 5697 N N . ALA B 1 341 ? 17.078 -21.609 -9.203 1 98.31 341 ALA B N 1
ATOM 5698 C CA . ALA B 1 341 ? 16.016 -21.547 -10.203 1 98.31 341 ALA B CA 1
ATOM 5699 C C . ALA B 1 341 ? 16.484 -22.109 -11.539 1 98.31 341 ALA B C 1
ATOM 5701 O O . ALA B 1 341 ? 17.656 -21.953 -11.906 1 98.31 341 ALA B O 1
ATOM 5702 N N . PRO B 1 342 ? 15.602 -22.719 -12.266 1 97.69 342 PRO B N 1
ATOM 5703 C CA . PRO B 1 342 ? 15.977 -23.234 -13.586 1 97.69 342 PRO B CA 1
ATOM 5704 C C . PRO B 1 342 ? 16.234 -22.125 -14.594 1 97.69 342 PRO B C 1
ATOM 5706 O O . PRO B 1 342 ? 15.781 -20.984 -14.398 1 97.69 342 PRO B O 1
ATOM 5709 N N . SER B 1 343 ? 16.953 -22.484 -15.68 1 97.75 343 SER B N 1
ATOM 5710 C CA . SER B 1 343 ? 17.328 -21.422 -16.609 1 97.75 343 SER B CA 1
ATOM 5711 C C . SER B 1 343 ? 17.078 -21.844 -18.062 1 97.75 343 SER B C 1
ATOM 5713 O O . SER B 1 343 ? 17.234 -21.047 -18.984 1 97.75 343 SER B O 1
ATOM 5715 N N . ARG B 1 344 ? 16.625 -23.141 -18.234 1 97.5 344 ARG B N 1
ATOM 5716 C CA . ARG B 1 344 ? 16.391 -23.594 -19.609 1 97.5 344 ARG B CA 1
ATOM 5717 C C . ARG B 1 344 ? 15.148 -24.469 -19.688 1 97.5 344 ARG B C 1
ATOM 5719 O O . ARG B 1 344 ? 14.898 -25.281 -18.797 1 97.5 344 ARG B O 1
ATOM 5726 N N . LEU B 1 345 ? 14.422 -24.344 -20.812 1 97.69 345 LEU B N 1
ATOM 5727 C CA . LEU B 1 345 ? 13.242 -25.156 -21.078 1 97.69 345 LEU B CA 1
ATOM 5728 C C . LEU B 1 345 ? 13.625 -26.641 -21.219 1 97.69 345 LEU B C 1
ATOM 5730 O O . LEU B 1 345 ? 12.859 -27.516 -20.812 1 97.69 345 LEU B O 1
ATOM 5734 N N . ALA B 1 346 ? 14.797 -26.891 -21.656 1 96 346 ALA B N 1
ATOM 5735 C CA . ALA B 1 346 ? 15.273 -28.25 -21.875 1 96 346 ALA B CA 1
ATOM 5736 C C . ALA B 1 346 ? 15.336 -29.031 -20.562 1 96 346 ALA B C 1
ATOM 5738 O O . ALA B 1 346 ? 15.164 -30.25 -20.562 1 96 346 ALA B O 1
ATOM 5739 N N . ASP B 1 347 ? 15.523 -28.344 -19.5 1 93.5 347 ASP B N 1
ATOM 5740 C CA . ASP B 1 347 ? 15.602 -29 -18.188 1 93.5 347 ASP B CA 1
ATOM 5741 C C . ASP B 1 347 ? 14.242 -29.562 -17.781 1 93.5 347 ASP B C 1
ATOM 5743 O O . ASP B 1 347 ? 14.164 -30.391 -16.875 1 93.5 347 ASP B O 1
ATOM 5747 N N . TYR B 1 348 ? 13.195 -29.141 -18.469 1 95.19 348 TYR B N 1
ATOM 5748 C CA . TYR B 1 348 ? 11.867 -29.688 -18.25 1 95.19 348 TYR B CA 1
ATOM 5749 C C . TYR B 1 348 ? 11.445 -30.594 -19.391 1 95.19 348 TYR B C 1
ATOM 5751 O O . TYR B 1 348 ? 10.266 -30.906 -19.547 1 95.19 348 TYR B O 1
ATOM 5759 N N . GLY B 1 349 ? 12.406 -30.891 -20.266 1 94.75 349 GLY B N 1
ATOM 5760 C CA . GLY B 1 349 ? 12.125 -31.766 -21.391 1 94.75 349 GLY B CA 1
ATOM 5761 C C . GLY B 1 349 ? 11.406 -31.062 -22.531 1 94.75 349 GLY B C 1
ATOM 5762 O O . GLY B 1 349 ? 10.781 -31.719 -23.375 1 94.75 349 GLY B O 1
ATOM 5763 N N . ILE B 1 350 ? 11.414 -29.812 -22.547 1 96.25 350 ILE B N 1
ATOM 5764 C CA . ILE B 1 350 ? 10.766 -29.031 -23.594 1 96.25 350 ILE B CA 1
ATOM 5765 C C . ILE B 1 350 ? 11.781 -28.656 -24.656 1 96.25 350 ILE B C 1
ATOM 5767 O O . ILE B 1 350 ? 12.758 -27.953 -24.375 1 96.25 350 ILE B O 1
ATOM 5771 N N . GLY B 1 351 ? 11.539 -29.172 -25.828 1 95.56 351 GLY B N 1
ATOM 5772 C CA . GLY B 1 351 ? 12.453 -28.906 -26.922 1 95.56 351 GLY B CA 1
ATOM 5773 C C . GLY B 1 351 ? 11.797 -28.141 -28.062 1 95.56 351 GLY B C 1
ATOM 5774 O O . GLY B 1 351 ? 10.68 -27.641 -27.922 1 95.56 351 GLY B O 1
ATOM 5775 N N . GLU B 1 352 ? 12.523 -28.016 -29.156 1 95.69 352 GLU B N 1
ATOM 5776 C CA . GLU B 1 352 ? 12.109 -27.234 -30.328 1 95.69 352 GLU B CA 1
ATOM 5777 C C . GLU B 1 352 ? 10.773 -27.719 -30.875 1 95.69 352 GLU B C 1
ATOM 5779 O O . GLU B 1 352 ? 9.984 -26.922 -31.375 1 95.69 352 GLU B O 1
ATOM 5784 N N . GLU B 1 353 ? 10.508 -28.922 -30.703 1 94.81 353 GLU B N 1
ATOM 5785 C CA . GLU B 1 353 ? 9.328 -29.562 -31.281 1 94.81 353 GLU B CA 1
ATOM 5786 C C . GLU B 1 353 ? 8.047 -29 -30.672 1 94.81 353 GLU B C 1
ATOM 5788 O O . GLU B 1 353 ? 6.973 -29.109 -31.266 1 94.81 353 GLU B O 1
ATOM 5793 N N . SER B 1 354 ? 8.117 -28.438 -29.562 1 94.5 354 SER B N 1
ATOM 5794 C CA . SER B 1 354 ? 6.926 -27.984 -28.844 1 94.5 354 SER B CA 1
ATOM 5795 C C . SER B 1 354 ? 6.711 -26.484 -28.984 1 94.5 354 SER B C 1
ATOM 5797 O O . SER B 1 354 ? 5.66 -25.969 -28.625 1 94.5 354 SER B O 1
ATOM 5799 N N . LEU B 1 355 ? 7.625 -25.797 -29.547 1 97.5 355 LEU B N 1
ATOM 5800 C CA . LEU B 1 355 ? 7.641 -24.344 -29.5 1 97.5 355 LEU B CA 1
ATOM 5801 C C . LEU B 1 355 ? 6.48 -23.766 -30.297 1 97.5 355 LEU B C 1
ATOM 5803 O O . LEU B 1 355 ? 5.867 -22.781 -29.875 1 97.5 355 LEU B O 1
ATOM 5807 N N . GLU B 1 356 ? 6.188 -24.344 -31.453 1 97.19 356 GLU B N 1
ATOM 5808 C CA . GLU B 1 356 ? 5.094 -23.844 -32.281 1 97.19 356 GLU B CA 1
ATOM 5809 C C . GLU B 1 356 ? 3.754 -23.969 -31.578 1 97.19 356 GLU B C 1
ATOM 5811 O O . GLU B 1 356 ? 2.947 -23.031 -31.594 1 97.19 356 GLU B O 1
ATOM 5816 N N . LEU B 1 357 ? 3.594 -25.062 -30.953 1 96.5 357 LEU B N 1
ATOM 5817 C CA . LEU B 1 357 ? 2.354 -25.281 -30.219 1 96.5 357 LEU B CA 1
ATOM 5818 C C . LEU B 1 357 ? 2.221 -24.266 -29.078 1 96.5 357 LEU B C 1
ATOM 5820 O O . LEU B 1 357 ? 1.152 -23.688 -28.891 1 96.5 357 LEU B O 1
ATOM 5824 N N . ILE B 1 358 ? 3.279 -24.062 -28.328 1 97.62 358 ILE B N 1
ATOM 5825 C CA . ILE B 1 358 ? 3.283 -23.125 -27.219 1 97.62 358 ILE B CA 1
ATOM 5826 C C . ILE B 1 358 ? 2.986 -21.719 -27.734 1 97.62 358 ILE B C 1
ATOM 5828 O O . ILE B 1 358 ? 2.176 -20.984 -27.141 1 97.62 358 ILE B O 1
ATOM 5832 N N . ALA B 1 359 ? 3.629 -21.359 -28.812 1 98.12 359 ALA B N 1
ATOM 5833 C CA . ALA B 1 359 ? 3.42 -20.047 -29.391 1 98.12 359 ALA B CA 1
ATOM 5834 C C . ALA B 1 359 ? 1.965 -19.859 -29.812 1 98.12 359 ALA B C 1
ATOM 5836 O O . ALA B 1 359 ? 1.386 -18.781 -29.609 1 98.12 359 ALA B O 1
ATOM 5837 N N . ASP B 1 360 ? 1.396 -20.875 -30.438 1 97.06 360 ASP B N 1
ATOM 5838 C CA . ASP B 1 360 ? 0.003 -20.812 -30.859 1 97.06 360 ASP B CA 1
ATOM 5839 C C . ASP B 1 360 ? -0.93 -20.625 -29.672 1 97.06 360 ASP B C 1
ATOM 5841 O O . ASP B 1 360 ? -1.876 -19.828 -29.734 1 97.06 360 ASP B O 1
ATOM 5845 N N . LYS B 1 361 ? -0.621 -21.312 -28.625 1 96.31 361 LYS B N 1
ATOM 5846 C CA . LYS B 1 361 ? -1.43 -21.172 -27.406 1 96.31 361 LYS B CA 1
ATOM 5847 C C . LYS B 1 361 ? -1.309 -19.766 -26.828 1 96.31 361 LYS B C 1
ATOM 5849 O O . LYS B 1 361 ? -2.303 -19.188 -26.391 1 96.31 361 LYS B O 1
ATOM 5854 N N . ALA B 1 362 ? -0.123 -19.25 -26.797 1 97.19 362 ALA B N 1
ATOM 5855 C CA . ALA B 1 362 ? 0.109 -17.922 -26.266 1 97.19 362 ALA B CA 1
ATOM 5856 C C . ALA B 1 362 ? -0.625 -16.859 -27.094 1 97.19 362 ALA B C 1
ATOM 5858 O O . ALA B 1 362 ? -1.084 -15.852 -26.547 1 97.19 362 ALA B O 1
ATOM 5859 N N . MET B 1 363 ? -0.792 -17.125 -28.375 1 96.88 363 MET B N 1
ATOM 5860 C CA . MET B 1 363 ? -1.325 -16.141 -29.328 1 96.88 363 MET B CA 1
ATOM 5861 C C . MET B 1 363 ? -2.834 -16.297 -29.484 1 96.88 363 MET B C 1
ATOM 5863 O O . MET B 1 363 ? -3.447 -15.648 -30.328 1 96.88 363 MET B O 1
ATOM 5867 N N . ALA B 1 364 ? -3.375 -17.156 -28.672 1 93.25 364 ALA B N 1
ATOM 5868 C CA . ALA B 1 364 ? -4.781 -17.516 -28.828 1 93.25 364 ALA B CA 1
ATOM 5869 C C . ALA B 1 364 ? -5.664 -16.266 -28.906 1 93.25 364 ALA B C 1
ATOM 5871 O O . ALA B 1 364 ? -6.672 -16.25 -29.609 1 93.25 364 ALA B O 1
ATOM 5872 N N . ASN B 1 365 ? -5.32 -15.227 -28.203 1 93 365 ASN B N 1
ATOM 5873 C CA . ASN B 1 365 ? -6.117 -14 -28.172 1 93 365 ASN B CA 1
ATOM 5874 C C . ASN B 1 365 ? -5.426 -12.867 -28.922 1 93 365 ASN B C 1
ATOM 5876 O O . ASN B 1 365 ? -5.703 -11.688 -28.656 1 93 365 ASN B O 1
ATOM 5880 N N . GLY B 1 366 ? -4.441 -13.234 -29.781 1 96.19 366 GLY B N 1
ATOM 5881 C CA . GLY B 1 366 ? -3.73 -12.234 -30.562 1 96.19 366 GLY B CA 1
ATOM 5882 C C . GLY B 1 366 ? -2.498 -11.695 -29.875 1 96.19 366 GLY B C 1
ATOM 5883 O O . GLY B 1 366 ? -1.968 -12.328 -28.953 1 96.19 366 GLY B O 1
ATOM 5884 N N . GLU B 1 367 ? -2.002 -10.641 -30.438 1 97.94 367 GLU B N 1
ATOM 5885 C CA . GLU B 1 367 ? -0.797 -10.023 -29.891 1 97.94 367 GLU B CA 1
ATOM 5886 C C . GLU B 1 367 ? -1.031 -9.531 -28.469 1 97.94 367 GLU B C 1
ATOM 5888 O O . GLU B 1 367 ? -2.15 -9.148 -28.109 1 97.94 367 GLU B O 1
ATOM 5893 N N . PHE B 1 368 ? -0.041 -9.555 -27.656 1 97.88 368 PHE B N 1
ATOM 5894 C CA . PHE B 1 368 ? -0.148 -9.18 -26.25 1 97.88 368 PHE B CA 1
ATOM 5895 C C . PHE B 1 368 ? 1.125 -8.492 -25.781 1 97.88 368 PHE B C 1
ATOM 5897 O O . PHE B 1 368 ? 2.123 -8.453 -26.5 1 97.88 368 PHE B O 1
ATOM 5904 N N . GLY B 1 369 ? 1.045 -7.914 -24.562 1 97.25 369 GLY B N 1
ATOM 5905 C CA . GLY B 1 369 ? 2.139 -7.133 -24.016 1 97.25 369 GLY B CA 1
ATOM 5906 C C . GLY B 1 369 ? 1.907 -5.637 -24.109 1 97.25 369 GLY B C 1
ATOM 5907 O O . GLY B 1 369 ? 1.237 -5.16 -25.031 1 97.25 369 GLY B O 1
ATOM 5908 N N . LYS B 1 370 ? 2.488 -4.922 -23.172 1 97.56 370 LYS B N 1
ATOM 5909 C CA . LYS B 1 370 ? 2.312 -3.475 -23.125 1 97.56 370 LYS B CA 1
ATOM 5910 C C . LYS B 1 370 ? 3.646 -2.754 -23.297 1 97.56 370 LYS B C 1
ATOM 5912 O O . LYS B 1 370 ? 3.711 -1.687 -23.906 1 97.56 370 LYS B O 1
ATOM 5917 N N . PHE B 1 371 ? 4.711 -3.361 -22.75 1 98.38 371 PHE B N 1
ATOM 5918 C CA . PHE B 1 371 ? 6.035 -2.783 -22.953 1 98.38 371 PHE B CA 1
ATOM 5919 C C . PHE B 1 371 ? 6.469 -2.912 -24.406 1 98.38 371 PHE B C 1
ATOM 5921 O O . PHE B 1 371 ? 6.965 -1.951 -25 1 98.38 371 PHE B O 1
ATOM 5928 N N . LYS B 1 372 ? 6.246 -4.082 -24.953 1 98.25 372 LYS B N 1
ATOM 5929 C CA . LYS B 1 372 ? 6.281 -4.391 -26.375 1 98.25 372 LYS B CA 1
ATOM 5930 C C . LYS B 1 372 ? 5.133 -5.312 -26.766 1 98.25 372 LYS B C 1
ATOM 5932 O O . LYS B 1 372 ? 4.895 -6.332 -26.109 1 98.25 372 LYS B O 1
ATOM 5937 N N . LYS B 1 373 ? 4.414 -4.914 -27.844 1 97.75 373 LYS B N 1
ATOM 5938 C CA . LYS B 1 373 ? 3.428 -5.844 -28.375 1 97.75 373 LYS B CA 1
ATOM 5939 C C . LYS B 1 373 ? 4.109 -7.016 -29.078 1 97.75 373 LYS B C 1
ATOM 5941 O O . LYS B 1 373 ? 4.84 -6.82 -30.062 1 97.75 373 LYS B O 1
ATOM 5946 N N . LEU B 1 374 ? 3.873 -8.18 -28.531 1 98.62 374 LEU B N 1
ATOM 5947 C CA . LEU B 1 374 ? 4.52 -9.375 -29.047 1 98.62 374 LEU B CA 1
ATOM 5948 C C . LEU B 1 374 ? 3.623 -10.086 -30.062 1 98.62 374 LEU B C 1
ATOM 5950 O O . LEU B 1 374 ? 2.451 -10.352 -29.781 1 98.62 374 LEU B O 1
ATOM 5954 N N . ASN B 1 375 ? 4.117 -10.305 -31.234 1 98.25 375 ASN B N 1
ATOM 5955 C CA . ASN B 1 375 ? 3.467 -11.195 -32.188 1 98.25 375 ASN B CA 1
ATOM 5956 C C . ASN B 1 375 ? 4.016 -12.617 -32.094 1 98.25 375 ASN B C 1
ATOM 5958 O O . ASN B 1 375 ? 4.832 -12.906 -31.219 1 98.25 375 ASN B O 1
ATOM 5962 N N . ARG B 1 376 ? 3.494 -13.484 -32.938 1 98 376 ARG B N 1
ATOM 5963 C CA . ARG B 1 376 ? 3.865 -14.898 -32.875 1 98 376 ARG B CA 1
ATOM 5964 C C . ARG B 1 376 ? 5.367 -15.078 -33.062 1 98 376 ARG B C 1
ATOM 5966 O O . ARG B 1 376 ? 5.984 -15.906 -32.406 1 98 376 ARG B O 1
ATOM 5973 N N . ASP B 1 377 ? 5.961 -14.367 -33.938 1 98.38 377 ASP B N 1
ATOM 5974 C CA . ASP B 1 377 ? 7.395 -14.461 -34.188 1 98.38 377 ASP B CA 1
ATOM 5975 C C . ASP B 1 377 ? 8.195 -14.023 -32.969 1 98.38 377 ASP B C 1
ATOM 5977 O O . ASP B 1 377 ? 9.25 -14.594 -32.656 1 98.38 377 ASP B O 1
ATOM 5981 N N . ASP B 1 378 ? 7.715 -12.953 -32.312 1 98.69 378 ASP B N 1
ATOM 5982 C CA . ASP B 1 378 ? 8.344 -12.508 -31.062 1 98.69 378 ASP B CA 1
ATOM 5983 C C . ASP B 1 378 ? 8.336 -13.625 -30.016 1 98.69 378 ASP B C 1
ATOM 5985 O O . ASP B 1 378 ? 9.352 -13.883 -29.359 1 98.69 378 ASP B O 1
ATOM 5989 N N . VAL B 1 379 ? 7.172 -14.25 -29.859 1 98.75 379 VAL B N 1
ATOM 5990 C CA . VAL B 1 379 ? 7.012 -15.312 -28.875 1 98.75 379 VAL B CA 1
ATOM 5991 C C . VAL B 1 379 ? 7.957 -16.469 -29.203 1 98.75 379 VAL B C 1
ATOM 5993 O O . VAL B 1 379 ? 8.656 -16.969 -28.328 1 98.75 379 VAL B O 1
ATOM 5996 N N . LEU B 1 380 ? 8.023 -16.844 -30.469 1 98.62 380 LEU B N 1
ATOM 5997 C CA . LEU B 1 380 ? 8.898 -17.938 -30.891 1 98.62 380 LEU B CA 1
ATOM 5998 C C . LEU B 1 380 ? 10.359 -17.594 -30.625 1 98.62 380 LEU B C 1
ATOM 6000 O O . LEU B 1 380 ? 11.141 -18.438 -30.203 1 98.62 380 LEU B O 1
ATOM 6004 N N . ALA B 1 381 ? 10.711 -16.391 -30.875 1 98.69 381 ALA B N 1
ATOM 6005 C CA . ALA B 1 381 ? 12.086 -15.945 -30.641 1 98.69 381 ALA B CA 1
ATOM 6006 C C . ALA B 1 381 ? 12.453 -16.062 -29.172 1 98.69 381 ALA B C 1
ATOM 6008 O O . ALA B 1 381 ? 13.555 -16.5 -28.828 1 98.69 381 ALA B O 1
ATOM 6009 N N . ILE B 1 382 ? 11.578 -15.617 -28.281 1 98.75 382 ILE B N 1
ATOM 6010 C CA . ILE B 1 382 ? 11.805 -15.68 -26.844 1 98.75 382 ILE B CA 1
ATOM 6011 C C . ILE B 1 382 ? 11.914 -17.141 -26.406 1 98.75 382 ILE B C 1
ATOM 6013 O O . ILE B 1 382 ? 12.797 -17.5 -25.625 1 98.75 382 ILE B O 1
ATOM 6017 N N . LEU B 1 383 ? 11 -18.016 -26.922 1 98.69 383 LEU B N 1
ATOM 6018 C CA . LEU B 1 383 ? 11.008 -19.438 -26.594 1 98.69 383 LEU B CA 1
ATOM 6019 C C . LEU B 1 383 ? 12.297 -20.109 -27.062 1 98.69 383 LEU B C 1
ATOM 6021 O O . LEU B 1 383 ? 12.891 -20.891 -26.328 1 98.69 383 LEU B O 1
ATOM 6025 N N . ARG B 1 384 ? 12.734 -19.766 -28.25 1 98.56 384 ARG B N 1
ATOM 6026 C CA . ARG B 1 384 ? 13.961 -20.344 -28.781 1 98.56 384 ARG B CA 1
ATOM 6027 C C . ARG B 1 384 ? 15.172 -19.922 -27.969 1 98.56 384 ARG B C 1
ATOM 6029 O O . ARG B 1 384 ? 16.062 -20.734 -27.688 1 98.56 384 ARG B O 1
ATOM 6036 N N . ALA B 1 385 ? 15.148 -18.672 -27.547 1 98.38 385 ALA B N 1
ATOM 6037 C CA . ALA B 1 385 ? 16.234 -18.156 -26.719 1 98.38 385 ALA B CA 1
ATOM 6038 C C . ALA B 1 385 ? 16.234 -18.844 -25.344 1 98.38 385 ALA B C 1
ATOM 6040 O O . ALA B 1 385 ? 17.219 -18.75 -24.609 1 98.38 385 ALA B O 1
ATOM 6041 N N . SER B 1 386 ? 15.172 -19.531 -25 1 98.31 386 SER B N 1
ATOM 6042 C CA . SER B 1 386 ? 14.992 -20.094 -23.672 1 98.31 386 SER B CA 1
ATOM 6043 C C . SER B 1 386 ? 15.242 -21.594 -23.672 1 98.31 386 SER B C 1
ATOM 6045 O O . SER B 1 386 ? 15.078 -22.266 -22.656 1 98.31 386 SER B O 1
ATOM 6047 N N . LEU B 1 387 ? 15.602 -22.188 -24.859 1 97.19 387 LEU B N 1
ATOM 6048 C CA . LEU B 1 387 ? 15.852 -23.625 -24.969 1 97.19 387 LEU B CA 1
ATOM 6049 C C . LEU B 1 387 ? 17.141 -24 -24.25 1 97.19 387 LEU B C 1
ATOM 6051 O O . LEU B 1 387 ? 18.062 -23.203 -24.141 1 97.19 387 LEU B O 1
#

Radius of gyration: 26.84 Å; Cα contacts (8 Å, |Δi|>4): 1612; chains: 2; bounding box: 67×68×65 Å

Foldseek 3Di:
DADDDDDFLAAEAEEAPSLLCCLVPVVVFDQEEEEWEADCLCVVLCNVVVNVVSNVVSVGHYDYQYHQDLQGALVSLVVLLVCCQVVVHREYEFEEAQSRLLSQLLNFQSVVPPDRSVCVQVPVDAGDAGRAYAYEHQAQAALSNGAFKHWHAHLVVLAIGMGGDPRRGHNYYYYYLSSNLPPDLVRLLLRLLRLLLLLQQQLQFDQPDPVVLNVVSLVLLQQSLVLQLVCSVPSNDSVSSSSRNVSSNVSPNCVSNPNTGGWCLQLLLLRLVCSVAVDNSSLSSLAQVLLLCVLLCVLCLQSLLCCLCSRVVQDCPPHDSNVSSNVSSVSSNVSSVSSPRDHAPVVSVDDPVCLLSSLCNSCVVHFGTRSDTDGSVSSSSSNVVRD/DADDDDDFQAAEAEEAPSLLCCLVPVVVFDQAEEEWEADCLCVVLCNVVVNVVSNVVSVGHYDYQYHQDLQGALVSLVVLLCCCQVVVHREYEFEEAQSRLLSQLLNFQSVVPPDRSVCVQVPVDAGDAGRAYAYEHQAQAALSNGAFKHWHAHLVVLAIGMGGDPRRGHNYYYYYLQSNLPPDLVSLLLRLLRLLLLLQQQLQFDQPDPVVLNVVSLVLLQQSLVLQLVCSVPSNDSVSSSSRNVSSNVSPNCVSNPNTGGWCLQLLLLRLVCSVPVDNSSLSSLALVLLLCVLLCVLCLQSLLCCLCSRVVQDCPPHDSNVSSNVSSVSSNVSSVSSPRDHAPVVSVDDPVCLLSSLCNSCVVHFGTRSDTDGSVSSSSSNVVRD

Secondary structure (DSSP, 8-state):
---EEEEEEEEEEESTTGGGGHHHHGGGT-SEEEEEE-SSHHHHTSHHHHHHHHHHHTT-EEEEE----SS-BHHHHHHHHHHHHHHT--EEEEEESHHHHHHHHHHHHHTT-SS-THHHHTTSS-------EEEEE-S-SS-GGGS-EEEEEETTTTEEEEEE-GGGS-SEEEE-GGGGTT--HHHHHHHHHHHHHHHHHHH----S--HHHHHHHHHHHHHHHHHHHHHHH-TT-HHHHHHHHHHHHHHTSSGGGTT-----HHHHHHHHHHHHS---HHHHHHHHHHHHHHHHGGG-HHHHHHHHHHTT----TTS-HHHHHHHHHHHHHHHHHHTT----GGGGT--GGGHHHHHHHHTTT--B-SSS-B-HHHHHHHHHHT-/---EEEEEEEEEEESTTGGGGHHHHGGGT-SEEEEEE-SSHHHHTSHHHHHHHHHHHTT-EEEEE----SS-BHHHHHHHHHHHHHHT--EEEEEESHHHHHHHHHHHHHTT-SS-THHHHTTSS-------EEEEE-S-SS-GGGS-EEEEEETTTTEEEEEE-GGGS-SEEEE-GGGGTT--HHHHHHHHHHHHHHHHHHH----S--HHHHHHHHHHHHHHHHHHHHHHH-TT-HHHHHHHHHHHHHHTSSGGGTT-----HHHHHHHHHHHHS---HHHHHHHHHHHHHHHHGGG-HHHHHHHHHHTT----TTS-HHHHHHHHHHHHHHHHHHTT----GGGGT--GGGHHHHHHHHTTT--B-SSS-B-HHHHHHHHHHT-

Solvent-accessible surface area (backbone atoms only — not comparable to full-atom values): 38707 Å² total; per-residue (Å²): 77,47,68,38,73,47,68,52,73,30,31,42,34,37,26,82,76,50,71,62,50,50,73,68,59,49,72,78,56,53,50,32,32,37,40,33,24,37,84,46,68,46,58,75,74,44,51,44,57,54,51,50,51,54,42,53,73,68,69,44,48,77,44,79,46,70,56,42,39,84,71,16,39,48,69,58,27,51,53,46,20,50,48,33,59,75,70,57,47,39,30,36,39,22,46,28,35,46,30,26,42,19,36,44,39,49,18,23,32,29,50,66,43,94,67,62,57,65,41,42,42,70,62,76,41,87,67,80,52,37,49,54,30,33,34,38,47,36,51,49,20,62,10,42,61,46,22,33,55,28,56,43,23,37,74,90,78,43,39,47,40,66,34,70,31,91,44,36,43,26,56,29,19,34,41,28,44,73,55,38,41,77,54,49,66,68,59,51,41,30,15,53,42,35,19,48,49,42,32,48,27,44,66,43,44,80,62,54,74,48,64,50,42,50,34,41,41,42,24,48,49,41,43,45,65,65,40,45,62,56,28,71,75,36,59,72,44,58,68,45,43,39,51,47,38,51,44,10,37,57,36,41,35,58,71,58,42,67,31,50,65,42,27,51,43,59,58,47,47,31,32,21,43,38,30,76,39,92,56,61,64,30,43,46,40,51,21,43,42,55,38,45,49,63,73,48,37,84,73,50,39,65,61,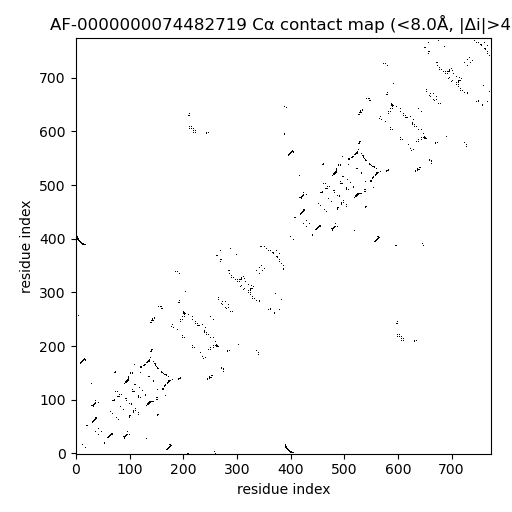42,25,50,47,7,38,76,54,65,66,47,78,54,78,98,51,56,59,62,56,37,18,53,51,27,45,49,49,49,52,49,52,44,46,72,63,66,45,51,64,37,38,48,82,74,72,41,54,80,87,48,44,64,60,33,32,52,51,44,36,70,83,44,67,44,39,60,56,53,74,36,46,62,67,52,46,42,51,36,52,60,69,20,79,77,46,68,39,74,48,70,50,72,30,31,42,33,38,26,82,74,50,70,63,50,52,74,67,58,49,69,76,56,53,52,30,33,36,40,34,23,36,84,46,69,44,58,74,72,44,50,44,58,53,51,52,51,55,41,54,74,67,68,45,49,77,44,78,45,70,54,44,39,84,72,15,38,47,70,58,27,51,52,46,18,51,48,32,60,76,70,57,47,40,28,36,39,22,46,29,35,46,29,27,41,19,36,44,39,50,18,23,32,29,50,69,42,95,66,61,55,64,41,43,42,71,62,74,41,86,68,81,52,37,49,54,30,34,36,38,47,36,51,49,21,61,10,42,62,45,22,34,55,30,54,44,23,38,75,90,78,40,40,46,41,66,35,68,32,92,44,37,44,25,56,29,20,35,41,29,43,73,55,38,42,78,55,49,65,68,60,51,42,30,16,55,42,34,19,48,48,44,33,49,27,44,67,44,45,80,62,55,76,47,64,51,43,51,34,43,41,42,23,48,49,42,43,47,66,65,39,46,64,57,27,72,75,36,58,71,42,60,69,46,41,39,51,47,39,52,45,10,36,57,36,41,37,56,71,58,41,66,32,52,64,42,28,51,42,58,57,46,48,31,31,21,43,36,31,75,39,90,54,60,66,29,44,45,40,50,22,42,42,54,39,46,50,63,74,48,38,83,73,48,38,66,63,42,25,50,46,7,37,76,54,64,65,48,77,55,78,97,50,57,59,62,57,37,19,53,49,27,44,49,50,50,52,49,52,44,45,72,63,66,45,50,64,38,40,48,82,75,72,42,54,79,87,49,44,64,59,33,31,51,52,42,37,69,84,44,65,45,38,59,55,52,73,35,46,62,68,52,45,42,50,35,52,61,69,19,79

pLDDT: mean 97.76, std 1.83, range [86.06, 98.94]

Sequence (774 aa):
MENFSFQNPTKLIFGKGQIEQLKEEIPRYGKKILLVYGGGSIKRNGLYDEVMNLLNELKVEVTELPGVEPNPRLSTVRKGVEICKTEGIEFLLAVGGGSVIDCTKAIAAGAKYDGDPWDFITKKVKVFEALPFGTVLTLAATGSEMNAGSVITNWETKEKYGWNSPATFPQFSILDPTYTLTVPRDHTVYGIVDMMSHVFEQYFHHTANTPLQDRMCEAVLRTVMEAAPKLVNDLQNYELRETILYCGTIALNGLLQMGLRGDWATHNIEHAVSAVYDIPHAGGLAILFPNWMKHVLDENVSRFAQLAVRVFDVNPEGKAERDVALEGIEKLREFWSSIGAPSRLADYGIGEESLELIADKAMANGEFGKFKKLNRDDVLAILRASLMENFSFQNPTKLIFGKGQIEQLKEEIPRYGKKILLVYGGGSIKRNGLYDEVMNLLNELKVEVTELPGVEPNPRLSTVRKGVEICKTEGIEFLLAVGGGSVIDCTKAIAAGAKYDGDPWDFITKKVKVFEALPFGTVLTLAATGSEMNAGSVITNWETKEKYGWNSPATFPQFSILDPTYTLTVPRDHTVYGIVDMMSHVFEQYFHHTANTPLQDRMCEAVLRTVMEAAPKLVNDLQNYELRETILYCGTIALNGLLQMGLRGDWATHNIEHAVSAVYDIPHAGGLAILFPNWMKHVLDENVSRFAQLAVRVFDVNPEGKAERDVALEGIEKLREFWSSIGAPSRLADYGIGEESLELIADKAMANGEFGKFKKLNRDDVLAILRASL

Nearest PDB structures (foldseek):
  7w9x-assembly1_A  TM=9.648E-01  e=1.397E-53  Bacillus spizizenii ATCC 6633 = JCM 2499
  7w9z-assembly1_B  TM=9.612E-01  e=2.402E-49  Bacillus spizizenii ATCC 6633 = JCM 2499
  1vlj-assembly1_A  TM=9.637E-01  e=3.686E-39  Thermotoga maritima MSB8
  1oj7-assembly1_D  TM=9.612E-01  e=1.784E-35  Escherichia coli K-12
  7fjg-assembly1_A  TM=8.677E-01  e=3.399E-36  Fusobacterium nucleatum subsp. nucleatum ATCC 25586

InterPro domains:
  IPR001670 Alcohol dehydrogenase, iron-type/glycerol dehydrogenase GldA [PF00465] (9-177)
  IPR018211 Alcohol dehydrogenase, iron-type, conserved site [PS00060] (264-284)
  IPR018211 Alcohol dehydrogenase, iron-type, conserved site [PS00913] (173-201)
  IPR044731 Butanol dehydrogenase-like [PTHR43633] (1-386)
  IPR044731 Butanol dehydrogenase-like [cd08187] (3-384)
  IPR056798 Fe-containing alcohol dehydrogenase-like, C-terminal [PF25137] (188-386)